Protein AF-A0AAW2DEH6-F1 (afdb_monomer_lite)

pLDDT: mean 89.53, std 11.84, range [34.53, 98.62]

Secondary structure (DSSP, 8-state):
-PPPSEEEEEEEEEETTEEEEEEEE-TT-TTS-S-EEEEEEEGGGTHHHHHHHHHHHHHTT-TTB--EEEEEEEE-TTS-EEEEEEEE--TT-BHHHHHHTTTTS---HHHHHHHHHHHHHHHHHHHHTTEE-S--SGGGEEEEE--SS-SS---EEEEE---TT-EETT----S-----S-GGG--HHHHHT----HHHHHHHHHHHHHHHHHSS-TT-SSSPPPHHHHHHHHT-TT------TTSPP--PEEEEEEE-SSS-BEEEEEEGGGPPPPTT-SB--B-TT-EEEEEEPSSEEEEEEEEEEEEE-TT--EEEEES--SSSSSS-TTPPP-SS--EEEEEEPGGG--EEEEEE-TT-BSS-EEEEEES-SSS---EEE-S-GGGT--TTTEEE-TTS-EEEE--HHHHH--HHHHT-GGG-STTT-PPPHHHHHHHHH-TTSB-STT--TTT-EEE-S--EEEEEE--

Sequence (475 aa):
MYAGLWERGPLLGKGAFGSVFLAKPTSKFRSFPSLMAVKSAEISVSATLQKEKEVFDNVQGYPFVIHCFGEDSTVEDNGDMVYNLLLEYASGGSLRDLIHNSGGCGLPESDVKRYTKCILKGLNHIHGCGYVHCDIKPENVLLVNVSASTTDGAHFVAKIADLGLAKRSWQRKKMGMDLRGTALYMAPECLIECVQEPPSDIWALGCVVCEMLTGKSPWDRGKEFNKRVLFNLIADEHELPEIPTGISRAHSATFAITNNCPFTIWPGTLTGSGGPQLSLSTGLELASGASSSLNVHPPWSGRFWARYQCSKDHFGKFSCSSGDCGSGQIECNGAGAIPPASLVEFTVATNGGRDFYDVSLVDGFNLPISVTPHGGKEGCNTISCRANLNTVCPLELAVKASDGSVIACKSACLAFNQPQYCCTGDFGSPDTCSPSNYSRIFKDQCPQAYSYAYDDKSSTFTCTGGANYAITFCP

Organism: NCBI:txid425828

Structure (mmCIF, N/CA/C/O backbone):
data_AF-A0AAW2DEH6-F1
#
_entry.id   AF-A0AAW2DEH6-F1
#
loop_
_atom_site.group_PDB
_atom_site.id
_atom_site.type_symbol
_atom_site.label_atom_id
_atom_site.label_alt_id
_atom_site.label_comp_id
_atom_site.label_asym_id
_atom_site.label_entity_id
_atom_site.label_seq_id
_atom_site.pdbx_PDB_ins_code
_atom_site.Cartn_x
_atom_site.Cartn_y
_atom_site.Cartn_z
_atom_site.occupancy
_atom_site.B_iso_or_equiv
_atom_site.auth_seq_id
_atom_site.auth_comp_id
_atom_site.auth_asym_id
_atom_site.auth_atom_id
_atom_site.pdbx_PDB_model_num
ATOM 1 N N . MET A 1 1 ? 26.103 -19.670 -47.219 1.00 34.53 1 MET A N 1
ATOM 2 C CA . MET A 1 1 ? 25.141 -18.590 -46.924 1.00 34.53 1 MET A CA 1
ATOM 3 C C . MET A 1 1 ? 24.181 -19.131 -45.872 1.00 34.53 1 MET A C 1
ATOM 5 O O . MET A 1 1 ? 23.289 -19.896 -46.217 1.00 34.53 1 MET A O 1
ATOM 9 N N . TYR A 1 2 ? 24.442 -18.889 -44.585 1.00 40.97 2 TYR A N 1
ATOM 10 C CA . TYR A 1 2 ? 23.462 -19.216 -43.545 1.00 40.97 2 TYR A CA 1
ATOM 11 C C . TYR A 1 2 ? 22.274 -18.273 -43.752 1.00 40.97 2 TYR A C 1
ATOM 13 O O . TYR A 1 2 ? 22.452 -17.060 -43.725 1.00 40.97 2 TYR A O 1
ATOM 21 N N . ALA A 1 3 ? 21.091 -18.811 -44.046 1.00 52.66 3 ALA A N 1
ATOM 22 C CA . ALA A 1 3 ? 19.877 -18.003 -44.050 1.00 52.66 3 ALA A CA 1
ATOM 23 C C . ALA A 1 3 ? 19.621 -17.551 -42.604 1.00 52.66 3 ALA A C 1
ATOM 25 O O . ALA A 1 3 ? 19.509 -18.404 -41.723 1.00 52.66 3 ALA A O 1
ATOM 26 N N . GLY A 1 4 ? 19.595 -16.238 -42.364 1.00 65.50 4 GLY A N 1
ATOM 27 C CA . GLY A 1 4 ? 19.412 -15.667 -41.029 1.00 65.50 4 GLY A CA 1
ATOM 28 C C . GLY A 1 4 ? 18.096 -16.100 -40.372 1.00 65.50 4 GLY A C 1
ATOM 29 O O . GLY A 1 4 ? 17.104 -16.394 -41.046 1.00 65.50 4 GLY A O 1
ATOM 30 N N . LEU A 1 5 ? 18.081 -16.147 -39.038 1.00 78.25 5 LEU A N 1
ATOM 31 C CA . LEU A 1 5 ? 16.900 -16.499 -38.236 1.00 78.25 5 LEU A CA 1
ATOM 32 C C . LEU A 1 5 ? 15.782 -15.439 -38.336 1.00 78.25 5 LEU A C 1
ATOM 34 O O . LEU A 1 5 ? 14.613 -15.726 -38.076 1.00 78.25 5 LEU A O 1
ATOM 38 N N . TRP A 1 6 ? 16.131 -14.225 -38.753 1.00 89.06 6 TRP A N 1
ATOM 39 C CA . TRP A 1 6 ? 15.258 -13.061 -38.845 1.00 89.06 6 TRP A CA 1
ATOM 40 C C . TRP A 1 6 ? 15.736 -12.108 -39.950 1.00 89.06 6 TRP A C 1
ATOM 42 O O . TRP A 1 6 ? 16.866 -12.194 -40.427 1.00 89.06 6 TRP A O 1
ATOM 52 N N . GLU A 1 7 ? 14.852 -11.203 -40.358 1.00 89.44 7 GLU A N 1
ATOM 53 C CA . GLU A 1 7 ? 15.107 -10.119 -41.304 1.00 89.44 7 GLU A CA 1
ATOM 54 C C . GLU A 1 7 ? 15.194 -8.787 -40.554 1.00 89.44 7 GLU A C 1
ATOM 56 O O . GLU A 1 7 ? 14.313 -8.458 -39.746 1.00 89.44 7 GLU A O 1
ATOM 61 N N . ARG A 1 8 ? 16.258 -8.018 -40.821 1.00 90.94 8 ARG A N 1
ATOM 62 C CA . ARG A 1 8 ? 16.479 -6.700 -40.220 1.00 90.94 8 ARG A CA 1
ATOM 63 C C . ARG A 1 8 ? 15.525 -5.668 -40.814 1.00 90.94 8 ARG A C 1
ATOM 65 O O . ARG A 1 8 ? 15.482 -5.458 -42.021 1.00 90.94 8 ARG A O 1
ATOM 72 N N . GLY A 1 9 ? 14.785 -5.004 -39.942 1.00 92.75 9 GLY A N 1
ATOM 73 C CA . GLY A 1 9 ? 13.933 -3.865 -40.244 1.00 92.75 9 GLY A CA 1
ATOM 74 C C . GLY A 1 9 ? 14.573 -2.524 -39.860 1.00 92.75 9 GLY A C 1
ATOM 75 O O . GLY A 1 9 ? 15.792 -2.426 -39.700 1.00 92.75 9 GLY A O 1
ATOM 76 N N . PRO A 1 10 ? 13.754 -1.467 -39.715 1.00 94.31 10 PRO A N 1
ATOM 77 C CA . PRO A 1 10 ? 14.229 -0.126 -39.384 1.00 94.31 10 PRO A CA 1
ATOM 78 C C . PRO A 1 10 ? 14.979 -0.048 -38.049 1.00 94.31 10 PRO A C 1
ATOM 80 O O . PRO A 1 10 ? 14.695 -0.798 -37.112 1.00 94.31 10 PRO A O 1
ATOM 83 N N . LEU A 1 11 ? 15.897 0.915 -37.951 1.00 94.31 11 LEU A N 1
ATOM 84 C CA . LEU A 1 11 ? 16.552 1.283 -36.697 1.00 94.31 11 LEU A CA 1
ATOM 85 C C . LEU A 1 11 ? 15.515 1.867 -35.724 1.00 94.31 11 LEU A C 1
ATOM 87 O O . LEU A 1 11 ? 14.824 2.825 -36.058 1.00 94.31 11 LEU A O 1
ATOM 91 N N . LEU A 1 12 ? 15.435 1.297 -34.524 1.00 91.88 12 LEU A N 1
ATOM 92 C CA . LEU A 1 12 ? 14.578 1.764 -33.431 1.00 91.88 12 LEU A CA 1
ATOM 93 C C . LEU A 1 12 ? 15.320 2.726 -32.499 1.00 91.88 12 LEU A C 1
ATOM 95 O O . LEU A 1 12 ? 14.725 3.665 -31.984 1.00 91.88 12 LEU A O 1
ATOM 99 N N . GLY A 1 13 ? 16.620 2.511 -32.287 1.00 88.12 13 GLY A N 1
ATOM 100 C CA . GLY A 1 13 ? 17.434 3.372 -31.433 1.00 88.12 13 GLY A CA 1
ATOM 101 C C . GLY A 1 13 ? 18.910 2.993 -31.447 1.00 88.12 13 GLY A C 1
ATOM 102 O O . GLY A 1 13 ? 19.277 1.881 -31.825 1.00 88.12 13 GLY A O 1
ATOM 103 N N . LYS A 1 14 ? 19.773 3.922 -31.030 1.00 88.12 14 LYS A N 1
ATOM 104 C CA . LYS A 1 14 ? 21.221 3.709 -30.916 1.00 88.12 14 LYS A CA 1
ATOM 105 C C . LYS A 1 14 ? 21.698 4.169 -29.544 1.00 88.12 14 LYS A C 1
ATOM 107 O O . LYS A 1 14 ? 21.459 5.310 -29.163 1.00 88.12 14 LYS A O 1
ATOM 112 N N . GLY A 1 15 ? 22.360 3.274 -28.817 1.00 77.50 15 GLY A N 1
ATOM 113 C CA . GLY A 1 15 ? 22.893 3.526 -27.480 1.00 77.50 15 GLY A CA 1
ATOM 114 C C . GLY A 1 15 ? 24.411 3.378 -27.421 1.00 77.50 15 GLY A C 1
ATOM 115 O O . GLY A 1 15 ? 25.077 3.169 -28.434 1.00 77.50 15 GLY A O 1
ATOM 116 N N . ALA A 1 16 ? 24.962 3.450 -26.208 1.00 74.94 16 ALA A N 1
ATOM 117 C CA . ALA A 1 16 ? 26.399 3.292 -25.971 1.00 74.94 16 ALA A CA 1
ATOM 118 C C . ALA A 1 16 ? 26.918 1.876 -26.291 1.00 74.94 16 ALA A C 1
ATOM 120 O O . ALA A 1 16 ? 28.094 1.712 -26.602 1.00 74.94 16 ALA A O 1
ATOM 121 N N . PHE A 1 17 ? 26.046 0.865 -26.221 1.00 78.31 17 PHE A N 1
ATOM 122 C CA . PHE A 1 17 ? 26.411 -0.555 -26.314 1.00 78.31 17 PHE A CA 1
ATOM 123 C C . PHE A 1 17 ? 25.892 -1.251 -27.576 1.00 78.31 17 PHE A C 1
ATOM 125 O O . PHE A 1 17 ? 25.932 -2.474 -27.655 1.00 78.31 17 PHE A O 1
ATOM 132 N N . GLY A 1 18 ? 25.376 -0.494 -28.547 1.00 85.62 18 GLY A N 1
ATOM 133 C CA . GLY A 1 18 ? 24.894 -1.059 -29.803 1.00 85.62 18 GLY A CA 1
ATOM 134 C C . GLY A 1 18 ? 23.720 -0.308 -30.415 1.00 85.62 18 GLY A C 1
ATOM 135 O O . GLY A 1 18 ? 23.284 0.740 -29.931 1.00 85.62 18 GLY A O 1
ATOM 136 N N . SER A 1 19 ? 23.211 -0.876 -31.503 1.00 92.56 19 SER A N 1
ATOM 137 C CA . SER A 1 19 ? 22.043 -0.378 -32.233 1.00 92.56 19 SER A CA 1
ATOM 138 C C . SER A 1 19 ? 20.900 -1.381 -32.124 1.00 92.56 19 SER A C 1
ATOM 140 O O . SER A 1 19 ? 21.128 -2.586 -32.181 1.00 92.56 19 SER A O 1
ATOM 142 N N . VAL A 1 20 ? 19.676 -0.894 -31.950 1.00 94.56 20 VAL A N 1
ATOM 143 C CA . VAL A 1 20 ? 18.472 -1.717 -31.823 1.00 94.56 20 VAL A CA 1
ATOM 144 C C . VAL A 1 20 ? 17.650 -1.578 -33.091 1.00 94.56 20 VAL A C 1
ATOM 146 O O . VAL A 1 20 ? 17.309 -0.465 -33.486 1.00 94.56 20 VAL A O 1
ATOM 149 N N . PHE A 1 21 ? 17.302 -2.699 -33.709 1.00 95.25 21 PHE A N 1
ATOM 150 C CA . PHE A 1 21 ? 16.515 -2.751 -34.937 1.00 95.25 21 PHE A CA 1
ATOM 151 C C . PHE A 1 21 ? 15.201 -3.483 -34.701 1.00 95.25 21 PHE A C 1
ATOM 153 O O . PHE A 1 21 ? 15.132 -4.408 -33.893 1.00 95.25 21 PHE A O 1
ATOM 160 N N . LEU A 1 22 ? 14.158 -3.102 -35.433 1.00 95.75 22 LEU A N 1
ATOM 161 C CA . LEU A 1 22 ? 12.970 -3.936 -35.553 1.00 95.75 22 LEU A CA 1
ATOM 162 C C . LEU A 1 22 ? 13.344 -5.182 -36.356 1.00 95.75 22 LEU A C 1
ATOM 164 O O . LEU A 1 22 ? 14.082 -5.076 -37.330 1.00 95.75 22 LEU A O 1
ATOM 168 N N . ALA A 1 23 ? 12.824 -6.345 -35.992 1.00 94.12 23 ALA A N 1
ATOM 169 C CA . ALA A 1 23 ? 13.097 -7.587 -36.698 1.00 94.12 23 ALA A CA 1
ATOM 170 C C . ALA A 1 23 ? 11.834 -8.427 -36.868 1.00 94.12 23 ALA A C 1
ATOM 172 O O . ALA A 1 23 ? 10.921 -8.397 -36.037 1.00 94.12 23 ALA A O 1
ATOM 173 N N . LYS A 1 24 ? 11.804 -9.202 -37.953 1.00 92.12 24 LYS A N 1
ATOM 174 C CA . LYS A 1 24 ? 10.773 -10.209 -38.227 1.00 92.12 24 LYS A CA 1
ATOM 175 C C . LYS A 1 24 ? 11.433 -11.577 -38.356 1.00 92.12 24 LYS A C 1
ATOM 177 O O . LYS A 1 24 ? 12.415 -11.675 -39.087 1.00 92.12 24 LYS A O 1
ATOM 182 N N . PRO A 1 25 ? 10.937 -12.631 -37.690 1.00 88.56 25 PRO A N 1
ATOM 183 C CA . PRO A 1 25 ? 11.491 -13.967 -37.878 1.00 88.56 25 PRO A CA 1
ATOM 184 C C . PRO A 1 25 ? 11.286 -14.438 -39.322 1.00 88.56 25 PRO A C 1
ATOM 186 O O . PRO A 1 25 ? 10.256 -14.152 -39.939 1.00 88.56 25 PRO A O 1
ATOM 189 N N . THR A 1 26 ? 12.252 -15.179 -39.869 1.00 84.69 26 THR A N 1
ATOM 190 C CA . THR A 1 26 ? 12.089 -15.779 -41.199 1.00 84.69 26 THR A CA 1
ATOM 191 C C . THR A 1 26 ? 11.044 -16.897 -41.157 1.00 84.69 26 THR A C 1
ATOM 193 O O . THR A 1 26 ? 10.807 -17.530 -40.126 1.00 84.69 26 THR A O 1
ATOM 196 N N . SER A 1 27 ? 10.411 -17.189 -42.298 1.00 70.94 27 SER A N 1
ATOM 197 C CA . SER A 1 27 ? 9.278 -18.131 -42.414 1.00 70.94 27 SER A CA 1
ATOM 198 C C . SER A 1 27 ? 9.540 -19.555 -41.888 1.00 70.94 27 SER A C 1
ATOM 200 O O . SER A 1 27 ? 8.591 -20.312 -41.662 1.00 70.94 27 SER A O 1
ATOM 202 N N . LYS A 1 28 ? 10.811 -19.916 -41.669 1.00 67.00 28 LYS A N 1
ATOM 203 C CA . LYS A 1 28 ? 11.263 -21.212 -41.146 1.00 67.00 28 LYS A CA 1
ATOM 204 C C . LYS A 1 28 ? 11.249 -21.313 -39.613 1.00 67.00 28 LYS A C 1
ATOM 206 O O . LYS A 1 28 ? 11.284 -22.429 -39.107 1.00 67.00 28 LYS A O 1
ATOM 211 N N . PHE A 1 29 ? 11.145 -20.201 -38.879 1.00 66.88 29 PHE A N 1
ATOM 212 C CA . PHE A 1 29 ? 11.231 -20.169 -37.411 1.00 66.88 29 PHE A CA 1
ATOM 213 C C . PHE A 1 29 ? 9.973 -19.559 -36.779 1.00 66.88 29 PHE A C 1
ATOM 215 O O . PHE A 1 29 ? 9.966 -18.429 -36.299 1.00 66.88 29 PHE A O 1
ATOM 222 N N . ARG A 1 30 ? 8.884 -20.342 -36.760 1.00 62.53 30 ARG A N 1
ATOM 223 C CA . ARG A 1 30 ? 7.577 -19.945 -36.192 1.00 62.53 30 ARG A CA 1
ATOM 224 C C . ARG A 1 30 ? 7.521 -19.917 -34.654 1.00 62.53 30 ARG A C 1
ATOM 226 O O . ARG A 1 30 ? 6.467 -19.618 -34.107 1.00 62.53 30 ARG A O 1
ATOM 233 N N . SER A 1 31 ? 8.606 -20.267 -33.962 1.00 75.44 31 SER A N 1
ATOM 234 C CA . SER A 1 31 ? 8.686 -20.242 -32.493 1.00 75.44 31 SER A CA 1
ATOM 235 C C . SER A 1 31 ? 8.851 -18.832 -31.919 1.00 75.44 31 SER A C 1
ATOM 237 O O . SER A 1 31 ? 8.586 -18.627 -30.739 1.00 75.44 31 SER A O 1
ATOM 239 N N . PHE A 1 32 ? 9.286 -17.871 -32.738 1.00 81.25 32 PHE A N 1
ATOM 240 C CA . PHE A 1 32 ? 9.428 -16.467 -32.356 1.00 81.25 32 PHE A CA 1
ATOM 241 C C . PHE A 1 32 ? 8.136 -15.677 -32.615 1.00 81.25 32 PHE A C 1
ATOM 243 O O . PHE A 1 32 ? 7.364 -16.035 -33.511 1.00 81.25 32 PHE A O 1
ATOM 250 N N . PRO A 1 33 ? 7.887 -14.583 -31.871 1.00 84.81 33 PRO A N 1
ATOM 251 C CA . PRO A 1 33 ? 6.750 -13.707 -32.140 1.00 84.81 33 PRO A CA 1
ATOM 252 C C . PRO A 1 33 ? 6.885 -13.007 -33.498 1.00 84.81 33 PRO A C 1
ATOM 254 O O . PRO A 1 33 ? 7.975 -12.868 -34.050 1.00 84.81 33 PRO A O 1
ATOM 257 N N . SER A 1 34 ? 5.767 -12.498 -34.023 1.00 87.69 34 SER A N 1
ATOM 258 C CA . SER A 1 34 ? 5.708 -11.854 -35.344 1.00 87.69 34 SER A CA 1
ATOM 259 C C . SER A 1 34 ? 6.595 -10.612 -35.489 1.00 87.69 34 SER A C 1
ATOM 261 O O . SER A 1 34 ? 6.937 -10.241 -36.611 1.00 87.69 34 SER A O 1
ATOM 263 N N . LEU A 1 35 ? 6.933 -9.955 -34.377 1.00 92.62 35 LEU A N 1
ATOM 264 C CA . LEU A 1 35 ? 7.852 -8.821 -34.308 1.00 92.62 35 LEU A CA 1
ATOM 265 C C . LEU A 1 35 ? 8.744 -8.956 -33.074 1.00 92.62 35 LEU A C 1
ATOM 267 O O . LEU A 1 35 ? 8.274 -9.331 -32.001 1.00 92.62 35 LEU A O 1
ATOM 271 N N . MET A 1 36 ? 10.015 -8.602 -33.238 1.00 94.56 36 MET A N 1
ATOM 272 C CA . MET A 1 36 ? 11.029 -8.565 -32.184 1.00 94.56 36 MET A CA 1
ATOM 273 C C . MET A 1 36 ? 11.855 -7.283 -32.298 1.00 94.56 36 MET A C 1
ATOM 275 O O . MET A 1 36 ? 11.883 -6.642 -33.350 1.00 94.56 36 MET A O 1
ATOM 279 N N . ALA A 1 37 ? 12.542 -6.922 -31.221 1.00 95.94 37 ALA A N 1
ATOM 280 C CA . ALA A 1 37 ? 13.615 -5.941 -31.241 1.00 95.94 37 ALA A CA 1
ATOM 281 C C . ALA A 1 37 ? 14.953 -6.683 -31.166 1.00 95.94 37 ALA A C 1
ATOM 283 O O . ALA A 1 37 ? 15.106 -7.592 -30.359 1.00 95.94 37 ALA A O 1
ATOM 284 N N . VAL A 1 38 ? 15.925 -6.315 -31.994 1.00 95.19 38 VAL A N 1
ATOM 285 C CA . VAL A 1 38 ? 17.244 -6.955 -32.010 1.00 95.19 38 VAL A CA 1
ATOM 286 C C . VAL A 1 38 ? 18.312 -5.920 -31.702 1.00 95.19 38 VAL A C 1
ATOM 288 O O . VAL A 1 38 ? 18.547 -5.005 -32.493 1.00 95.19 38 VAL A O 1
ATOM 291 N N . LYS A 1 39 ? 18.954 -6.055 -30.539 1.00 95.19 39 LYS A N 1
ATOM 292 C CA . LYS A 1 39 ? 20.080 -5.212 -30.114 1.00 95.19 39 LYS A CA 1
ATOM 293 C C . LYS A 1 39 ? 21.367 -5.841 -30.632 1.00 95.19 39 LYS A C 1
ATOM 295 O O . LYS A 1 39 ? 21.630 -7.003 -30.355 1.00 95.19 39 LYS A O 1
ATOM 300 N N . SER A 1 40 ? 22.126 -5.085 -31.414 1.00 94.06 40 SER A N 1
ATOM 301 C CA . SER A 1 40 ? 23.254 -5.581 -32.206 1.00 94.06 40 SER A CA 1
ATOM 302 C C . SER A 1 40 ? 24.525 -4.789 -31.897 1.00 94.06 40 SER A C 1
ATOM 304 O O . SER A 1 40 ? 24.479 -3.555 -31.805 1.00 94.06 40 SER A O 1
ATOM 306 N N . ALA A 1 41 ? 25.656 -5.482 -31.778 1.00 93.81 41 ALA A N 1
ATOM 307 C CA . ALA A 1 41 ? 26.986 -4.888 -31.654 1.00 93.81 41 ALA A CA 1
ATOM 308 C C . ALA A 1 41 ? 28.023 -5.734 -32.404 1.00 93.81 41 ALA A C 1
ATOM 310 O O . ALA A 1 41 ? 27.921 -6.960 -32.422 1.00 93.81 41 ALA A O 1
ATOM 311 N N . GLU A 1 42 ? 29.036 -5.098 -32.997 1.00 91.75 42 GLU A N 1
ATOM 312 C CA . GLU A 1 42 ? 30.171 -5.822 -33.579 1.00 91.75 42 GLU A CA 1
ATOM 313 C C . GLU A 1 42 ? 30.787 -6.764 -32.541 1.00 91.75 42 GLU A C 1
ATOM 315 O O . GLU A 1 42 ? 30.959 -6.404 -31.370 1.00 91.75 42 GLU A O 1
ATOM 320 N N . ILE A 1 43 ? 31.128 -7.981 -32.967 1.00 89.50 43 ILE A N 1
ATOM 321 C CA . ILE A 1 43 ? 31.569 -9.036 -32.052 1.00 89.50 43 ILE A CA 1
ATOM 322 C C . ILE A 1 43 ? 32.800 -8.607 -31.239 1.00 89.50 43 ILE A C 1
ATOM 324 O O . ILE A 1 43 ? 32.885 -8.919 -30.050 1.00 89.50 43 ILE A O 1
ATOM 328 N N . SER A 1 44 ? 33.683 -7.806 -31.848 1.00 87.62 44 SER A N 1
ATOM 329 C CA . SER A 1 44 ? 34.905 -7.229 -31.269 1.00 87.62 44 SER A CA 1
ATOM 330 C C . SER A 1 44 ? 34.655 -6.381 -30.014 1.00 87.62 44 SER A C 1
ATOM 332 O O . SER A 1 44 ? 35.521 -6.308 -29.144 1.00 87.62 44 SER A O 1
ATOM 334 N N . VAL A 1 45 ? 33.469 -5.775 -29.889 1.00 87.38 45 VAL A N 1
ATOM 335 C CA . VAL A 1 45 ? 33.075 -4.882 -28.783 1.00 87.38 45 VAL A CA 1
ATOM 336 C C . VAL A 1 45 ? 31.799 -5.345 -28.066 1.00 87.38 45 VAL A C 1
ATOM 338 O O . VAL A 1 45 ? 31.248 -4.630 -27.229 1.00 87.38 45 VAL A O 1
ATOM 341 N N . SER A 1 46 ? 31.337 -6.567 -28.341 1.00 88.88 46 SER A N 1
ATOM 342 C CA . SER A 1 46 ? 30.062 -7.110 -27.845 1.00 88.88 46 SER A CA 1
ATOM 343 C C . SER A 1 46 ? 30.068 -7.573 -26.379 1.00 88.88 46 SER A C 1
ATOM 345 O O . SER A 1 46 ? 29.042 -8.032 -25.883 1.00 88.88 46 SER A O 1
ATOM 347 N N . ALA A 1 47 ? 31.181 -7.431 -25.649 1.00 89.88 47 ALA A N 1
ATOM 348 C CA . ALA A 1 47 ? 31.331 -7.948 -24.283 1.00 89.88 47 ALA A CA 1
ATOM 349 C C . ALA A 1 47 ? 30.230 -7.465 -23.315 1.00 89.88 47 ALA A C 1
ATOM 351 O O . ALA A 1 47 ? 29.723 -8.245 -22.509 1.00 89.88 47 ALA A O 1
ATOM 352 N N . THR A 1 48 ? 29.817 -6.196 -23.407 1.00 87.69 48 THR A N 1
ATOM 353 C CA . THR A 1 48 ? 28.723 -5.663 -22.576 1.00 87.69 48 THR A CA 1
ATOM 354 C C . THR A 1 48 ? 27.373 -6.277 -22.944 1.00 87.69 48 THR A C 1
ATOM 356 O O . THR A 1 48 ? 26.578 -6.560 -22.054 1.00 87.69 48 THR A O 1
ATOM 359 N N . LEU A 1 49 ? 27.129 -6.531 -24.233 1.00 91.69 49 LEU A N 1
ATOM 360 C CA . LEU A 1 49 ? 25.885 -7.125 -24.727 1.00 91.69 49 LEU A CA 1
ATOM 361 C C . LEU A 1 49 ? 25.787 -8.621 -24.374 1.00 91.69 49 LEU A C 1
ATOM 363 O O . LEU A 1 49 ? 24.717 -9.108 -24.019 1.00 91.69 49 LEU A O 1
ATOM 367 N N . GLN A 1 50 ? 26.914 -9.337 -24.381 1.00 93.25 50 GLN A N 1
ATOM 368 C CA . GLN A 1 50 ? 26.999 -10.710 -23.871 1.00 93.25 50 GLN A CA 1
ATOM 369 C C . GLN A 1 50 ? 26.743 -10.765 -22.357 1.00 93.25 50 GLN A C 1
ATOM 371 O O . GLN A 1 50 ? 25.998 -11.616 -21.878 1.00 93.25 50 GLN A O 1
ATOM 376 N N . LYS A 1 51 ? 27.296 -9.815 -21.591 1.00 91.50 51 LYS A N 1
ATOM 377 C CA . LYS A 1 51 ? 27.000 -9.697 -20.157 1.00 91.50 51 LYS A CA 1
ATOM 378 C C . LYS A 1 51 ? 25.519 -9.391 -19.910 1.00 91.50 51 LYS A C 1
ATOM 380 O O . LYS A 1 51 ? 24.921 -9.967 -19.011 1.00 91.50 51 LYS A O 1
ATOM 385 N N . GLU A 1 52 ? 24.920 -8.496 -20.690 1.00 94.38 52 GLU A N 1
ATOM 386 C CA . GLU A 1 52 ? 23.489 -8.178 -20.606 1.00 94.38 52 GLU A CA 1
ATOM 387 C C . GLU A 1 52 ? 22.621 -9.429 -20.792 1.00 94.38 52 GLU A C 1
ATOM 389 O O . GLU A 1 52 ? 21.687 -9.663 -20.024 1.00 94.38 52 GLU A O 1
ATOM 394 N N . LYS A 1 53 ? 22.977 -10.274 -21.762 1.00 95.12 53 LYS A N 1
ATOM 395 C CA . LYS A 1 53 ? 22.329 -11.563 -22.002 1.00 95.12 53 LYS A CA 1
ATOM 396 C C . LYS A 1 53 ? 22.450 -12.524 -20.816 1.00 95.12 53 LYS A C 1
ATOM 398 O O . LYS A 1 53 ? 21.444 -13.118 -20.438 1.00 95.12 53 LYS A O 1
ATOM 403 N N . GLU A 1 54 ? 23.616 -12.604 -20.167 1.00 95.19 54 GLU A N 1
ATOM 404 C CA . GLU A 1 54 ? 23.772 -13.371 -18.918 1.00 95.19 54 GLU A CA 1
ATOM 405 C C . GLU A 1 54 ? 22.771 -12.896 -17.854 1.00 95.19 54 GLU A C 1
ATOM 407 O O . GLU A 1 54 ? 22.126 -13.711 -17.195 1.00 95.19 54 GLU A O 1
ATOM 412 N N . VAL A 1 55 ? 22.600 -11.580 -17.683 1.00 95.94 55 VAL A N 1
ATOM 413 C CA . VAL A 1 55 ? 21.634 -11.053 -16.708 1.00 95.94 55 VAL A CA 1
ATOM 414 C C . VAL A 1 55 ? 20.210 -11.444 -17.101 1.00 95.94 55 VAL A C 1
ATOM 416 O O . VAL A 1 55 ? 19.481 -11.948 -16.248 1.00 95.94 55 VAL A O 1
ATOM 419 N N . PHE A 1 56 ? 19.830 -11.290 -18.375 1.00 96.44 56 PHE A N 1
ATOM 420 C CA . PHE A 1 56 ? 18.515 -11.714 -18.870 1.00 96.44 56 PHE A CA 1
ATOM 421 C C . PHE A 1 56 ? 18.220 -13.187 -18.571 1.00 96.44 56 PHE A C 1
ATOM 423 O O . PHE A 1 56 ? 17.127 -13.490 -18.097 1.00 96.44 56 PHE A O 1
ATOM 430 N N . ASP A 1 57 ? 19.188 -14.087 -18.753 1.00 95.75 57 ASP A N 1
ATOM 431 C CA . ASP A 1 57 ? 19.010 -15.516 -18.460 1.00 95.75 57 ASP A CA 1
ATOM 432 C C . ASP A 1 57 ? 18.699 -15.793 -16.982 1.00 95.75 57 ASP A C 1
ATOM 434 O O . ASP A 1 57 ? 17.995 -16.755 -16.668 1.00 95.75 57 ASP A O 1
ATOM 438 N N . ASN A 1 58 ? 19.182 -14.940 -16.074 1.00 95.62 58 ASN A N 1
ATOM 439 C CA . ASN A 1 58 ? 18.950 -15.064 -14.635 1.00 95.62 58 ASN A CA 1
ATOM 440 C C . ASN A 1 58 ? 17.649 -14.389 -14.162 1.00 95.62 58 ASN A C 1
ATOM 442 O O . ASN A 1 58 ? 17.165 -14.721 -13.081 1.00 95.62 58 ASN A O 1
ATOM 446 N N . VAL A 1 59 ? 17.079 -13.455 -14.938 1.00 94.25 59 VAL A N 1
ATOM 447 C CA . VAL A 1 59 ? 15.868 -12.692 -14.557 1.00 94.25 59 VAL A CA 1
ATOM 448 C C . VAL A 1 59 ? 14.653 -12.952 -15.460 1.00 94.25 59 VAL A C 1
ATOM 450 O O . VAL A 1 59 ? 13.612 -12.316 -15.289 1.00 94.25 59 VAL A O 1
ATOM 453 N N . GLN A 1 60 ? 14.762 -13.877 -16.414 1.00 87.62 60 GLN A N 1
ATOM 454 C CA . GLN A 1 60 ? 13.718 -14.206 -17.389 1.00 87.62 60 GLN A CA 1
ATOM 455 C C . GLN A 1 60 ? 12.396 -14.695 -16.769 1.00 87.62 60 GLN A C 1
ATOM 457 O O . GLN A 1 60 ? 12.324 -15.127 -15.620 1.00 87.62 60 GLN A O 1
ATOM 462 N N . GLY A 1 61 ? 11.332 -14.667 -17.577 1.00 85.06 61 GLY A N 1
ATOM 463 C CA . GLY A 1 61 ? 10.032 -15.253 -17.225 1.00 85.06 61 GLY A CA 1
ATOM 464 C C . GLY A 1 61 ? 9.135 -14.380 -16.344 1.00 85.06 61 GLY A C 1
ATOM 465 O O . GLY A 1 61 ? 8.092 -14.853 -15.896 1.00 85.06 61 GLY A O 1
ATOM 466 N N . TYR A 1 62 ? 9.495 -13.112 -16.114 1.00 91.38 62 TYR A N 1
ATOM 467 C CA . TYR A 1 62 ? 8.704 -12.196 -15.292 1.00 91.38 62 TYR A CA 1
ATOM 468 C C . TYR A 1 62 ? 7.980 -11.130 -16.133 1.00 91.38 62 TYR A C 1
ATOM 470 O O . TYR A 1 62 ? 8.605 -10.481 -16.969 1.00 91.38 62 TYR A O 1
ATOM 478 N N . PRO A 1 63 ? 6.672 -10.886 -15.916 1.00 92.44 63 PRO A N 1
ATOM 479 C CA . PRO A 1 63 ? 5.850 -10.064 -16.813 1.00 92.44 63 PRO A CA 1
ATOM 480 C C . PRO A 1 63 ? 6.221 -8.574 -16.859 1.00 92.44 63 PRO A C 1
ATOM 482 O O . PRO A 1 63 ? 5.751 -7.868 -17.748 1.00 92.44 63 PRO A O 1
ATOM 485 N N . PHE A 1 64 ? 7.044 -8.094 -15.923 1.00 96.62 64 PHE A N 1
ATOM 486 C CA . PHE A 1 64 ? 7.453 -6.688 -15.805 1.00 96.62 64 PHE A CA 1
ATOM 487 C C . PHE A 1 64 ? 8.922 -6.444 -16.194 1.00 96.62 64 PHE A C 1
ATOM 489 O O . PHE A 1 64 ? 9.466 -5.376 -15.920 1.00 96.62 64 PHE A O 1
ATOM 496 N N . VAL A 1 65 ? 9.558 -7.420 -16.845 1.00 97.00 65 VAL A N 1
ATOM 497 C CA . VAL A 1 65 ? 10.890 -7.314 -17.458 1.00 97.00 65 VAL A CA 1
ATOM 498 C C . VAL A 1 65 ? 10.754 -7.698 -18.931 1.00 97.00 65 VAL A C 1
ATOM 500 O O . VAL A 1 65 ? 9.983 -8.600 -19.261 1.00 97.00 65 VAL A O 1
ATOM 503 N N . ILE A 1 66 ? 11.449 -6.991 -19.823 1.00 96.19 66 ILE A N 1
ATOM 504 C CA . ILE A 1 66 ? 11.454 -7.304 -21.256 1.00 96.19 66 ILE A CA 1
ATOM 505 C C . ILE A 1 66 ? 11.921 -8.738 -21.468 1.00 96.19 66 ILE A C 1
ATOM 507 O O . ILE A 1 66 ? 12.931 -9.172 -20.913 1.00 96.19 66 ILE A O 1
ATOM 511 N N . HIS A 1 67 ? 11.168 -9.481 -22.272 1.00 94.94 67 HIS A N 1
ATOM 512 C CA . HIS A 1 67 ? 11.523 -10.857 -22.556 1.00 94.94 67 HIS A CA 1
ATOM 513 C C . HIS A 1 67 ? 12.709 -10.925 -23.527 1.00 94.94 67 HIS A C 1
ATOM 515 O O . HIS A 1 67 ? 12.739 -10.223 -24.537 1.00 94.94 67 HIS A O 1
ATOM 521 N N . CYS A 1 68 ? 13.673 -11.791 -23.226 1.00 95.38 68 CYS A N 1
ATOM 522 C CA . CYS A 1 68 ? 14.793 -12.112 -24.101 1.00 95.38 68 CYS A CA 1
ATOM 523 C C . CYS A 1 68 ? 14.544 -13.484 -24.730 1.00 95.38 68 CYS A C 1
ATOM 525 O O . CYS A 1 68 ? 14.402 -14.472 -24.015 1.00 95.38 68 CYS A O 1
ATOM 527 N N . PHE A 1 69 ? 14.476 -13.540 -26.058 1.00 92.88 69 PHE A N 1
ATOM 528 C CA . PHE A 1 69 ? 14.227 -14.771 -26.810 1.00 92.88 69 PHE A CA 1
ATOM 529 C C . PHE A 1 69 ? 15.501 -15.575 -27.088 1.00 92.88 69 PHE A C 1
ATOM 531 O O . PHE A 1 69 ? 15.412 -16.730 -27.504 1.00 92.88 69 PHE A O 1
ATOM 538 N N . GLY A 1 70 ? 16.676 -14.973 -26.898 1.00 92.25 70 GLY A N 1
ATOM 539 C CA . GLY A 1 70 ? 17.962 -15.614 -27.142 1.00 92.25 70 GLY A CA 1
ATOM 540 C C . GLY A 1 70 ? 18.989 -14.669 -27.750 1.00 92.25 70 GLY A C 1
ATOM 541 O O . GLY A 1 70 ? 18.824 -13.450 -27.761 1.00 92.25 70 GLY A O 1
ATOM 542 N N . GLU A 1 71 ? 20.055 -15.262 -28.268 1.00 92.81 71 GLU A N 1
ATOM 543 C CA . GLU A 1 71 ? 21.156 -14.584 -28.946 1.00 92.81 71 GLU A CA 1
ATOM 544 C C . GLU A 1 71 ? 21.449 -15.266 -30.284 1.00 92.81 71 GLU A C 1
ATOM 546 O O . GLU A 1 71 ? 21.167 -16.454 -30.459 1.00 92.81 71 GLU A O 1
ATOM 551 N N . ASP A 1 72 ? 22.033 -14.526 -31.221 1.00 91.19 72 ASP A N 1
ATOM 552 C CA . ASP A 1 72 ? 22.647 -15.106 -32.410 1.00 91.19 72 ASP A CA 1
ATOM 553 C C . ASP A 1 72 ? 23.853 -14.282 -32.884 1.00 91.19 72 ASP A C 1
ATOM 555 O O . ASP A 1 72 ? 24.247 -13.280 -32.281 1.00 91.19 72 ASP A O 1
ATOM 559 N N . SER A 1 73 ? 24.502 -14.746 -33.949 1.00 91.12 73 SER A N 1
ATOM 560 C CA . SER A 1 73 ? 25.564 -13.997 -34.612 1.00 91.12 73 SER A CA 1
ATOM 561 C C . SER A 1 73 ? 25.346 -14.002 -36.115 1.00 91.12 73 SER A C 1
ATOM 563 O O . SER A 1 73 ? 25.106 -15.050 -36.719 1.00 91.12 73 SER A O 1
ATOM 565 N N . THR A 1 74 ? 25.441 -12.823 -36.718 1.00 90.19 74 THR A N 1
ATOM 566 C CA . THR A 1 74 ? 25.232 -12.598 -38.151 1.00 90.19 74 THR A CA 1
ATOM 567 C C . THR A 1 74 ? 26.478 -11.999 -38.790 1.00 90.19 74 THR A C 1
ATOM 569 O O . THR A 1 74 ? 27.355 -11.483 -38.101 1.00 90.19 74 THR A O 1
ATOM 572 N N . VAL A 1 75 ? 26.559 -12.078 -40.117 1.00 88.44 75 VAL A N 1
ATOM 573 C CA . VAL A 1 75 ? 27.602 -11.416 -40.910 1.00 88.44 75 VAL A CA 1
ATOM 574 C C . VAL A 1 75 ? 26.931 -10.314 -41.719 1.00 88.44 75 VAL A C 1
ATOM 576 O O . VAL A 1 75 ? 25.963 -10.590 -42.428 1.00 88.44 75 VAL A O 1
ATOM 579 N N . GLU A 1 76 ? 27.411 -9.086 -41.570 1.00 83.06 76 GLU A N 1
ATOM 580 C CA . GLU A 1 76 ? 26.967 -7.923 -42.344 1.00 83.06 76 GLU A CA 1
ATOM 581 C C . GLU A 1 76 ? 27.482 -7.974 -43.788 1.00 83.06 76 GLU A C 1
ATOM 583 O O . GLU A 1 76 ? 28.434 -8.689 -44.105 1.00 83.06 76 GLU A O 1
ATOM 588 N N . ASP A 1 77 ? 26.905 -7.152 -44.668 1.00 81.50 77 ASP A N 1
ATOM 589 C CA . ASP A 1 77 ? 27.311 -7.066 -46.080 1.00 81.50 77 ASP A CA 1
ATOM 590 C C . ASP A 1 77 ? 28.785 -6.659 -46.265 1.00 81.50 77 ASP A C 1
ATOM 592 O O . ASP A 1 77 ? 29.419 -7.025 -47.255 1.00 81.50 77 ASP A O 1
ATOM 596 N N . ASN A 1 78 ? 29.347 -5.915 -45.309 1.00 82.75 78 ASN A N 1
ATOM 597 C CA . ASN A 1 78 ? 30.757 -5.520 -45.299 1.00 82.75 78 ASN A CA 1
ATOM 598 C C . ASN A 1 78 ? 31.705 -6.633 -44.799 1.00 82.75 78 ASN A C 1
ATOM 600 O O . ASN A 1 78 ? 32.920 -6.445 -44.821 1.00 82.75 78 ASN A O 1
ATOM 604 N N . GLY A 1 79 ? 31.166 -7.785 -44.385 1.00 84.12 79 GLY A N 1
ATOM 605 C CA . GLY A 1 79 ? 31.914 -8.927 -43.864 1.00 84.12 79 GLY A CA 1
ATOM 606 C C . GLY A 1 79 ? 32.099 -8.943 -42.344 1.00 84.12 79 GLY A C 1
ATOM 607 O O . GLY A 1 79 ? 32.648 -9.919 -41.829 1.00 84.12 79 GLY A O 1
ATOM 608 N N . ASP A 1 80 ? 31.635 -7.922 -41.618 1.00 87.25 80 ASP A N 1
ATOM 609 C CA . ASP A 1 80 ? 31.797 -7.851 -40.167 1.00 87.25 80 ASP A CA 1
ATOM 610 C C . ASP A 1 80 ? 30.860 -8.824 -39.444 1.00 87.25 80 ASP A C 1
ATOM 612 O O . ASP A 1 80 ? 29.683 -8.974 -39.781 1.00 87.25 80 ASP A O 1
ATOM 616 N N . MET A 1 81 ? 31.385 -9.483 -38.410 1.00 91.25 81 MET A N 1
ATOM 617 C CA . MET A 1 81 ? 30.592 -10.339 -37.531 1.00 91.25 81 MET A CA 1
ATOM 618 C C . MET A 1 81 ? 29.931 -9.510 -36.431 1.00 91.25 81 MET A C 1
ATOM 620 O O . MET A 1 81 ? 30.597 -8.782 -35.691 1.00 91.25 81 MET A O 1
ATOM 624 N N . VAL A 1 82 ? 28.623 -9.681 -36.275 1.00 92.56 82 VAL A N 1
ATOM 625 C CA . VAL A 1 82 ? 27.793 -8.944 -35.320 1.00 92.56 82 VAL A CA 1
ATOM 626 C C . VAL A 1 82 ? 27.135 -9.927 -34.363 1.00 92.56 82 VAL A C 1
ATOM 628 O O . VAL A 1 82 ? 26.583 -10.940 -34.787 1.00 92.56 82 VAL A O 1
ATOM 631 N N . TYR A 1 83 ? 27.211 -9.622 -33.070 1.00 94.31 83 TYR A N 1
ATOM 632 C CA . TYR A 1 83 ? 26.500 -10.327 -32.012 1.00 94.31 83 TYR A CA 1
ATOM 633 C C . TYR A 1 83 ? 25.146 -9.659 -31.785 1.00 94.31 83 TYR A C 1
ATOM 635 O O . TYR A 1 83 ? 25.079 -8.435 -31.615 1.00 94.31 83 TYR A O 1
ATOM 643 N N . ASN A 1 84 ? 24.082 -10.455 -31.745 1.00 94.38 84 ASN A N 1
ATOM 644 C CA . ASN A 1 84 ? 22.725 -9.955 -31.618 1.00 94.38 84 ASN A CA 1
ATOM 645 C C . ASN A 1 84 ? 22.010 -10.565 -30.416 1.00 94.38 84 ASN A C 1
ATOM 647 O O . ASN A 1 84 ? 22.088 -11.761 -30.148 1.00 94.38 84 ASN A O 1
ATOM 651 N N . LEU A 1 85 ? 21.243 -9.723 -29.738 1.00 94.75 85 LEU A N 1
ATOM 652 C CA . LEU A 1 85 ? 20.367 -10.072 -28.634 1.00 94.75 85 LEU A CA 1
ATOM 653 C C . LEU A 1 85 ? 18.914 -9.879 -29.080 1.00 94.75 85 LEU A C 1
ATOM 655 O O . LEU A 1 85 ? 18.527 -8.769 -29.456 1.00 94.75 85 LEU A O 1
ATOM 659 N N . LEU A 1 86 ? 18.122 -10.952 -29.056 1.00 94.94 86 LEU A N 1
ATOM 660 C CA . LEU A 1 86 ? 16.741 -10.972 -29.533 1.00 94.94 86 LEU A CA 1
ATOM 661 C C . LEU A 1 86 ? 15.792 -10.686 -28.365 1.00 94.94 86 LEU A C 1
ATOM 663 O O . LEU A 1 86 ? 15.725 -11.452 -27.408 1.00 94.94 86 LEU A O 1
ATOM 667 N N . LEU A 1 87 ? 15.041 -9.593 -28.448 1.00 95.38 87 LEU A N 1
ATOM 668 C CA . LEU A 1 87 ? 14.235 -9.040 -27.361 1.00 95.38 87 LEU A CA 1
ATOM 669 C C . LEU A 1 87 ? 12.772 -8.836 -27.778 1.00 95.38 87 LEU A C 1
ATOM 671 O O . LEU A 1 87 ? 12.434 -8.691 -28.956 1.00 95.38 87 LEU A O 1
ATOM 675 N N . GLU A 1 88 ? 11.892 -8.785 -26.784 1.00 94.94 88 GLU A N 1
ATOM 676 C CA . GLU A 1 88 ? 10.492 -8.397 -26.930 1.00 94.94 88 GLU A CA 1
ATOM 677 C C . GLU A 1 88 ? 10.368 -7.000 -27.538 1.00 94.94 88 GLU A C 1
ATOM 679 O O . GLU A 1 88 ? 10.990 -6.040 -27.081 1.00 94.94 88 GLU A O 1
ATOM 684 N N . TYR A 1 89 ? 9.535 -6.876 -28.572 1.00 94.81 89 TYR A N 1
ATOM 685 C CA . TYR A 1 89 ? 9.253 -5.582 -29.172 1.00 94.81 89 TYR A CA 1
ATOM 686 C C . TYR A 1 89 ? 8.189 -4.825 -28.370 1.00 94.81 89 TYR A C 1
ATOM 688 O O . TYR A 1 89 ? 7.035 -5.246 -28.274 1.00 94.81 89 TYR A O 1
ATOM 696 N N . ALA A 1 90 ? 8.569 -3.666 -27.838 1.00 94.56 90 ALA A N 1
ATOM 697 C CA . ALA A 1 90 ? 7.669 -2.754 -27.148 1.00 94.56 90 ALA A CA 1
ATOM 698 C C . ALA A 1 90 ? 7.034 -1.760 -28.127 1.00 94.56 90 ALA A C 1
ATOM 700 O O . ALA A 1 90 ? 7.578 -0.695 -28.417 1.00 94.56 90 ALA A O 1
ATOM 701 N N . SER A 1 91 ? 5.858 -2.113 -28.646 1.00 92.50 91 SER A N 1
ATOM 702 C CA . SER A 1 91 ? 5.156 -1.305 -29.651 1.00 92.50 91 SER A CA 1
ATOM 703 C C . SER A 1 91 ? 4.684 0.065 -29.148 1.00 92.50 91 SER A C 1
ATOM 705 O O . SER A 1 91 ? 4.297 0.897 -29.961 1.00 92.50 91 SER A O 1
ATOM 707 N N . GLY A 1 92 ? 4.654 0.292 -27.831 1.00 92.38 92 GLY A N 1
ATOM 708 C CA . GLY A 1 92 ? 4.290 1.570 -27.214 1.00 92.38 92 GLY A CA 1
ATOM 709 C C . GLY A 1 92 ? 5.456 2.542 -27.043 1.00 92.38 92 GLY A C 1
ATOM 710 O O . GLY A 1 92 ? 5.250 3.614 -26.485 1.00 92.38 92 GLY A O 1
ATOM 711 N N . GLY A 1 93 ? 6.662 2.178 -27.491 1.00 94.38 93 GLY A N 1
ATOM 712 C CA . GLY A 1 93 ? 7.867 2.975 -27.272 1.00 94.38 93 GLY A CA 1
ATOM 713 C C . GLY A 1 93 ? 8.357 2.915 -25.825 1.00 94.38 93 GLY A C 1
ATOM 714 O O . GLY A 1 93 ? 8.055 1.976 -25.081 1.00 94.38 93 GLY A O 1
ATOM 715 N N . SER A 1 94 ? 9.149 3.909 -25.437 1.00 96.44 94 SER A N 1
ATOM 716 C CA . SER A 1 94 ? 9.649 4.074 -24.074 1.00 96.44 94 SER A CA 1
ATOM 717 C C . SER A 1 94 ? 8.715 4.939 -23.225 1.00 96.44 94 SER A C 1
ATOM 719 O O . SER A 1 94 ? 7.907 5.723 -23.729 1.00 96.44 94 SER A O 1
ATOM 721 N N . LEU A 1 95 ? 8.853 4.844 -21.905 1.00 97.19 95 LEU A N 1
ATOM 722 C CA . LEU A 1 95 ? 8.178 5.738 -20.974 1.00 97.19 95 LEU A CA 1
ATOM 723 C C . LEU A 1 95 ? 8.619 7.193 -21.196 1.00 97.19 95 LEU A C 1
ATOM 725 O O . LEU A 1 95 ? 7.800 8.094 -21.042 1.00 97.19 95 LEU A O 1
ATOM 729 N N . ARG A 1 96 ? 9.865 7.429 -21.639 1.00 96.25 96 ARG A N 1
ATOM 730 C CA . ARG A 1 96 ? 10.325 8.763 -22.056 1.00 96.25 96 ARG A CA 1
ATOM 731 C C . ARG A 1 96 ? 9.465 9.339 -23.173 1.00 96.25 96 ARG A C 1
ATOM 733 O O . ARG A 1 96 ? 9.084 10.502 -23.087 1.00 96.25 96 ARG A O 1
ATOM 740 N N . ASP A 1 97 ? 9.155 8.544 -24.194 1.00 95.25 97 ASP A N 1
ATOM 741 C CA . ASP A 1 97 ? 8.330 8.993 -25.320 1.00 95.25 97 ASP A CA 1
ATOM 742 C C . ASP A 1 97 ? 6.936 9.392 -24.828 1.00 95.25 97 ASP A C 1
ATOM 744 O O . ASP A 1 97 ? 6.418 10.445 -25.196 1.00 95.25 97 ASP A O 1
ATOM 748 N N . LEU A 1 98 ? 6.353 8.593 -23.927 1.00 95.25 98 LEU A N 1
ATOM 749 C CA . LEU A 1 98 ? 5.052 8.886 -23.329 1.00 95.25 98 LEU A CA 1
ATOM 750 C C . LEU A 1 98 ? 5.063 10.191 -22.515 1.00 95.25 98 LEU A C 1
ATOM 752 O O . LEU A 1 98 ? 4.150 11.001 -22.657 1.00 95.25 98 LEU A O 1
ATOM 756 N N . ILE A 1 99 ? 6.092 10.406 -21.691 1.00 95.31 99 ILE A N 1
ATOM 757 C CA . ILE A 1 99 ? 6.259 11.635 -20.903 1.00 95.31 99 ILE A CA 1
ATOM 758 C C . ILE A 1 99 ? 6.474 12.837 -21.827 1.00 95.31 99 ILE A C 1
ATOM 760 O O . ILE A 1 99 ? 5.835 13.867 -21.650 1.00 95.31 99 ILE A O 1
ATOM 764 N N . HIS A 1 100 ? 7.328 12.714 -22.844 1.00 93.69 100 HIS A N 1
ATOM 765 C CA . HIS A 1 100 ? 7.589 13.794 -23.794 1.00 93.69 100 HIS A CA 1
ATOM 766 C C . HIS A 1 100 ? 6.320 14.206 -24.553 1.00 93.69 100 HIS A C 1
ATOM 768 O O . HIS A 1 100 ? 6.037 15.396 -24.706 1.00 93.69 100 HIS A O 1
ATOM 774 N N . ASN A 1 101 ? 5.506 13.226 -24.952 1.00 92.75 101 ASN A N 1
ATOM 775 C CA . ASN A 1 101 ? 4.234 13.449 -25.633 1.00 92.75 101 ASN A CA 1
ATOM 776 C C . ASN A 1 101 ? 3.175 14.145 -24.757 1.00 92.75 101 ASN A C 1
ATOM 778 O O . ASN A 1 101 ? 2.168 14.602 -25.294 1.00 92.75 101 ASN A O 1
ATOM 782 N N . SER A 1 102 ? 3.387 14.274 -23.440 1.00 90.88 102 SER A N 1
ATOM 783 C CA . SER A 1 102 ? 2.512 15.071 -22.571 1.00 90.88 102 SER A CA 1
ATOM 784 C C . SER A 1 102 ? 2.757 16.581 -22.667 1.00 90.88 102 SER A C 1
ATOM 786 O O . SER A 1 102 ? 2.031 17.360 -22.050 1.00 90.88 102 SER A O 1
ATOM 788 N N . GLY A 1 103 ? 3.774 17.019 -23.421 1.00 88.94 103 GLY A N 1
ATOM 789 C CA . GLY A 1 103 ? 4.054 18.439 -23.647 1.00 88.94 103 GLY A CA 1
ATOM 790 C C . GLY A 1 103 ? 4.522 19.192 -22.397 1.00 88.94 103 GLY A C 1
ATOM 791 O O . GLY A 1 103 ? 4.358 20.407 -22.325 1.00 88.94 103 GLY A O 1
ATOM 792 N N . GLY A 1 104 ? 5.083 18.487 -21.407 1.00 85.38 104 GLY A N 1
ATOM 793 C CA . GLY A 1 104 ? 5.558 19.086 -20.155 1.00 85.38 104 GLY A CA 1
ATOM 794 C C . GLY A 1 104 ? 4.468 19.308 -19.100 1.00 85.38 104 GLY A C 1
ATOM 795 O O . GLY A 1 104 ? 4.698 20.038 -18.138 1.00 85.38 104 GLY A O 1
ATOM 796 N N . CYS A 1 105 ? 3.288 18.703 -19.278 1.00 88.50 105 CYS A N 1
ATOM 797 C CA . CYS A 1 105 ? 2.198 18.722 -18.296 1.00 88.50 105 CYS A CA 1
ATOM 798 C C . CYS A 1 105 ? 2.201 17.508 -17.352 1.00 88.50 105 CYS A C 1
ATOM 800 O O . CYS A 1 105 ? 1.394 17.462 -16.427 1.00 88.50 105 CYS A O 1
ATOM 802 N N . GLY A 1 106 ? 3.078 16.530 -17.591 1.00 91.12 106 GLY A N 1
ATOM 803 C CA . GLY A 1 106 ? 3.071 15.257 -16.874 1.00 91.12 106 GLY A CA 1
ATOM 804 C C . GLY A 1 106 ? 1.943 14.319 -17.305 1.00 91.12 106 GLY A C 1
ATOM 805 O O . GLY A 1 106 ? 1.164 14.604 -18.213 1.00 91.12 106 GLY A O 1
ATOM 806 N N . LEU A 1 107 ? 1.907 13.146 -16.686 1.00 93.12 107 LEU A N 1
ATOM 807 C CA . LEU A 1 107 ? 0.939 12.084 -16.927 1.00 93.12 107 LEU A CA 1
ATOM 808 C C . LEU A 1 107 ? -0.147 12.096 -15.840 1.00 93.12 107 LEU A C 1
ATOM 810 O O . LEU A 1 107 ? 0.124 12.497 -14.706 1.00 93.12 107 LEU A O 1
ATOM 814 N N . PRO A 1 108 ? -1.361 11.591 -16.130 1.00 90.94 108 PRO A N 1
ATOM 815 C CA . PRO A 1 108 ? -2.382 11.394 -15.107 1.00 90.94 108 PRO A CA 1
ATOM 816 C C . PRO A 1 108 ? -1.869 10.521 -13.954 1.00 90.94 108 PRO A C 1
ATOM 818 O O . PRO A 1 108 ? -1.252 9.481 -14.184 1.00 90.94 108 PRO A O 1
ATOM 821 N N . GLU A 1 109 ? -2.176 10.879 -12.704 1.00 89.38 109 GLU A N 1
ATOM 822 C CA . GLU A 1 109 ? -1.705 10.130 -11.524 1.00 89.38 109 GLU A CA 1
ATOM 823 C C . GLU A 1 109 ? -2.091 8.645 -11.536 1.00 89.38 109 GLU A C 1
ATOM 825 O O . GLU A 1 109 ? -1.355 7.800 -11.025 1.00 89.38 109 GLU A O 1
ATOM 830 N N . SER A 1 110 ? -3.233 8.303 -12.139 1.00 84.81 110 SER A N 1
ATOM 831 C CA . SER A 1 110 ? -3.656 6.916 -12.350 1.00 84.81 110 SER A CA 1
ATOM 832 C C . SER A 1 110 ? -2.657 6.131 -13.203 1.00 84.81 110 SER A C 1
ATOM 834 O O . SER A 1 110 ? -2.353 4.978 -12.885 1.00 84.81 110 SER A O 1
ATOM 836 N N . ASP A 1 111 ? -2.114 6.757 -14.246 1.00 91.44 111 ASP A N 1
ATOM 837 C CA . ASP A 1 111 ? -1.090 6.180 -15.110 1.00 91.44 111 ASP A CA 1
ATOM 838 C C . ASP A 1 111 ? 0.261 6.122 -14.407 1.00 91.44 111 ASP A C 1
ATOM 840 O O . ASP A 1 111 ? 0.885 5.060 -14.411 1.00 91.44 111 ASP A O 1
ATOM 844 N N . VAL A 1 112 ? 0.663 7.193 -13.712 1.00 93.88 112 VAL A N 1
ATOM 845 C CA . VAL A 1 112 ? 1.876 7.197 -12.875 1.00 93.88 112 VAL A CA 1
ATOM 846 C C . VAL A 1 112 ? 1.824 6.030 -11.887 1.00 93.88 112 VAL A C 1
ATOM 848 O O . VAL A 1 112 ? 2.713 5.185 -11.877 1.00 93.88 112 VAL A O 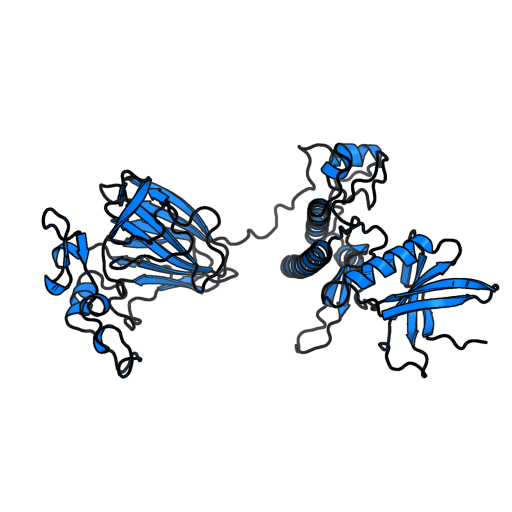1
ATOM 851 N N . LYS A 1 113 ? 0.736 5.890 -11.119 1.00 89.75 113 LYS A N 1
ATOM 852 C CA . LYS A 1 113 ? 0.539 4.787 -10.164 1.00 89.75 113 LYS A CA 1
ATOM 853 C C . LYS A 1 113 ? 0.625 3.416 -10.837 1.00 89.75 113 LYS A C 1
ATOM 855 O O . LYS A 1 113 ? 1.226 2.491 -10.284 1.00 89.75 113 LYS A O 1
ATOM 860 N N . ARG A 1 114 ? 0.015 3.264 -12.016 1.00 91.44 114 ARG A N 1
ATOM 861 C CA . ARG A 1 114 ? -0.003 2.009 -12.779 1.00 91.44 114 ARG A CA 1
ATOM 862 C C . ARG A 1 114 ? 1.394 1.622 -13.262 1.00 91.44 114 ARG A C 1
ATOM 864 O O . ARG A 1 114 ? 1.798 0.477 -13.045 1.00 91.44 114 ARG A O 1
ATOM 871 N N . TYR A 1 115 ? 2.140 2.551 -13.855 1.00 96.06 115 TYR A N 1
ATOM 872 C CA . TYR A 1 115 ? 3.499 2.300 -14.334 1.00 96.06 115 TYR A CA 1
ATOM 873 C C . TYR A 1 115 ? 4.482 2.102 -13.180 1.00 96.06 115 TYR A C 1
ATOM 875 O O . TYR A 1 115 ? 5.201 1.105 -13.183 1.00 96.06 115 TYR A O 1
ATOM 883 N N . THR A 1 116 ? 4.427 2.930 -12.132 1.00 97.19 116 THR A N 1
ATOM 884 C CA . THR A 1 116 ? 5.235 2.757 -10.912 1.00 97.19 116 THR A CA 1
ATOM 885 C C . THR A 1 116 ? 5.037 1.376 -10.301 1.00 97.19 116 THR A C 1
ATOM 887 O O . THR A 1 116 ? 6.007 0.703 -9.965 1.00 97.19 116 THR A O 1
ATOM 890 N N . LYS A 1 117 ? 3.791 0.889 -10.214 1.00 94.12 117 LYS A N 1
ATOM 891 C CA . LYS A 1 117 ? 3.503 -0.466 -9.719 1.00 94.12 117 LYS A CA 1
ATOM 892 C C . LYS A 1 117 ? 4.153 -1.554 -10.579 1.00 94.12 117 LYS A C 1
ATOM 894 O O . LYS A 1 117 ? 4.629 -2.544 -10.030 1.00 94.12 117 LYS A O 1
ATOM 899 N N . CYS A 1 118 ? 4.151 -1.404 -11.903 1.00 96.12 118 CYS A N 1
ATOM 900 C CA . CYS A 1 118 ? 4.798 -2.358 -12.807 1.00 96.12 118 CYS A CA 1
ATOM 901 C C . CYS A 1 118 ? 6.320 -2.354 -12.612 1.00 96.12 118 CYS A C 1
ATOM 903 O O . CYS A 1 118 ? 6.911 -3.416 -12.425 1.00 96.12 118 CYS A O 1
ATOM 905 N N . ILE A 1 119 ? 6.932 -1.167 -12.560 1.00 98.25 119 ILE A N 1
ATOM 906 C CA . ILE A 1 119 ? 8.380 -1.011 -12.372 1.00 98.25 119 ILE A CA 1
ATOM 907 C C . ILE A 1 119 ? 8.811 -1.567 -11.008 1.00 98.25 119 ILE A C 1
ATOM 909 O O . ILE A 1 119 ? 9.752 -2.348 -10.949 1.00 98.25 119 ILE A O 1
ATOM 913 N N . LEU A 1 120 ? 8.085 -1.271 -9.922 1.00 98.31 120 LEU A N 1
ATOM 914 C CA . LEU A 1 120 ? 8.374 -1.823 -8.590 1.00 98.31 120 LEU A CA 1
ATOM 915 C C . LEU A 1 120 ? 8.342 -3.352 -8.571 1.00 98.31 120 LEU A C 1
ATOM 917 O O . LEU A 1 120 ? 9.203 -3.978 -7.960 1.00 98.31 120 LEU A O 1
ATOM 921 N N . LYS A 1 121 ? 7.368 -3.969 -9.250 1.00 96.44 121 LYS A N 1
ATOM 922 C CA . LYS A 1 121 ? 7.316 -5.431 -9.367 1.00 96.44 121 LYS A CA 1
ATOM 923 C C . LYS A 1 121 ? 8.515 -5.976 -10.142 1.00 96.44 121 LYS A C 1
ATOM 925 O O . LYS A 1 121 ? 9.083 -6.980 -9.725 1.00 96.44 121 LYS A O 1
ATOM 930 N N . GLY A 1 122 ? 8.896 -5.323 -11.241 1.00 97.75 122 GLY A N 1
ATOM 931 C CA . GLY A 1 122 ? 10.085 -5.682 -12.016 1.00 97.75 122 GLY A CA 1
ATOM 932 C C . GLY A 1 122 ? 11.372 -5.569 -11.194 1.00 97.75 122 GLY A C 1
ATOM 933 O O . GLY A 1 122 ? 12.148 -6.519 -11.156 1.00 97.75 122 GLY A O 1
ATOM 934 N N . LEU A 1 123 ? 11.559 -4.461 -10.472 1.00 98.31 123 LEU A N 1
ATOM 935 C CA . LEU A 1 123 ? 12.708 -4.249 -9.588 1.00 98.31 123 LEU A CA 1
ATOM 936 C C . LEU A 1 123 ? 12.760 -5.281 -8.466 1.00 98.31 123 LEU A C 1
ATOM 938 O O . LEU A 1 123 ? 13.796 -5.903 -8.275 1.00 98.31 123 LEU A O 1
ATOM 942 N N . ASN A 1 124 ? 11.638 -5.540 -7.791 1.00 97.81 124 ASN A N 1
ATOM 943 C CA . ASN A 1 124 ? 11.570 -6.556 -6.742 1.00 97.81 124 ASN A CA 1
ATOM 944 C C . ASN A 1 124 ? 11.997 -7.945 -7.251 1.00 97.81 124 ASN A C 1
ATOM 946 O O . ASN A 1 124 ? 12.676 -8.680 -6.540 1.00 97.81 124 ASN A O 1
ATOM 950 N N . HIS A 1 125 ? 11.630 -8.299 -8.488 1.00 97.62 125 HIS A N 1
ATOM 951 C CA . HIS A 1 125 ? 12.083 -9.537 -9.126 1.00 97.62 125 HIS A CA 1
ATOM 952 C C . HIS A 1 125 ? 13.589 -9.520 -9.422 1.00 97.62 125 HIS A C 1
ATOM 954 O O . HIS A 1 125 ? 14.300 -10.421 -8.989 1.00 97.62 125 HIS A O 1
ATOM 960 N N . ILE A 1 126 ? 14.096 -8.476 -10.088 1.00 97.31 126 ILE A N 1
ATOM 961 C CA . ILE A 1 126 ? 15.529 -8.329 -10.415 1.00 97.31 126 ILE A CA 1
ATOM 962 C C . ILE A 1 126 ? 16.394 -8.380 -9.143 1.00 97.31 126 ILE A C 1
ATOM 964 O O . ILE A 1 126 ? 17.396 -9.098 -9.094 1.00 97.31 126 ILE A O 1
ATOM 968 N N . HIS A 1 127 ? 15.976 -7.667 -8.095 1.00 96.94 127 HIS A N 1
ATOM 969 C CA . HIS A 1 127 ? 16.636 -7.639 -6.789 1.00 96.94 127 HIS A CA 1
ATOM 970 C C . HIS A 1 127 ? 16.575 -9.004 -6.099 1.00 96.94 127 HIS A C 1
ATOM 972 O O . HIS A 1 127 ? 17.582 -9.460 -5.560 1.00 96.94 127 HIS A O 1
ATOM 978 N N . GLY A 1 128 ? 15.434 -9.697 -6.173 1.00 95.94 128 GLY A N 1
ATOM 979 C CA . GLY A 1 128 ? 15.268 -11.065 -5.670 1.00 95.94 128 GLY A CA 1
ATOM 980 C C . GLY A 1 128 ? 16.161 -12.093 -6.375 1.00 95.94 128 GLY A C 1
ATOM 981 O O . GLY A 1 128 ? 16.616 -13.046 -5.747 1.00 95.94 128 GLY A O 1
ATOM 982 N N . CYS A 1 129 ? 16.491 -11.864 -7.648 1.00 95.50 129 CYS A N 1
ATOM 983 C CA . CYS A 1 129 ? 17.481 -12.638 -8.401 1.00 95.50 129 CYS A CA 1
ATOM 984 C C . CYS A 1 129 ? 18.941 -12.250 -8.078 1.00 95.50 129 CYS A C 1
ATOM 986 O O . CYS A 1 129 ? 19.872 -12.816 -8.654 1.00 95.50 129 CYS A O 1
ATOM 988 N N . GLY A 1 130 ? 19.169 -11.298 -7.166 1.00 94.88 130 GLY A N 1
ATOM 989 C CA . GLY A 1 130 ? 20.497 -10.884 -6.713 1.00 94.88 130 GLY A CA 1
ATOM 990 C C . GLY A 1 130 ? 21.192 -9.858 -7.610 1.00 94.88 130 GLY A C 1
ATOM 991 O O . GLY A 1 130 ? 22.417 -9.728 -7.539 1.00 94.88 130 GLY A O 1
ATOM 992 N N . TYR A 1 131 ? 20.446 -9.130 -8.444 1.00 95.69 131 TYR A N 1
ATOM 993 C CA . TYR A 1 131 ? 20.978 -8.083 -9.317 1.00 95.69 131 TYR A CA 1
ATOM 994 C C . TYR A 1 131 ? 20.497 -6.691 -8.903 1.00 95.69 131 TYR A C 1
ATOM 996 O O . TYR A 1 131 ? 19.420 -6.537 -8.346 1.00 95.69 131 TYR A O 1
ATOM 1004 N N . VAL A 1 132 ? 21.300 -5.676 -9.207 1.00 95.81 132 VAL A N 1
ATOM 1005 C CA . VAL A 1 132 ? 20.952 -4.248 -9.158 1.00 95.81 132 VAL A CA 1
ATOM 1006 C C . VAL A 1 132 ? 20.971 -3.749 -10.597 1.00 95.81 132 VAL A C 1
ATOM 1008 O O . VAL A 1 132 ? 21.911 -4.074 -11.329 1.00 95.81 132 VAL A O 1
ATOM 1011 N N . HIS A 1 133 ? 19.947 -3.012 -11.023 1.00 96.38 133 HIS A N 1
ATOM 1012 C CA . HIS A 1 133 ? 19.816 -2.558 -12.407 1.00 96.38 133 HIS A CA 1
ATOM 1013 C C . HIS A 1 133 ? 20.821 -1.451 -12.749 1.00 96.38 133 HIS A C 1
ATOM 1015 O O . HIS A 1 133 ? 21.416 -1.480 -13.826 1.00 96.38 133 HIS A O 1
ATOM 1021 N N . CYS A 1 134 ? 21.024 -0.491 -11.841 1.00 94.81 134 CYS A N 1
ATOM 1022 C CA . CYS A 1 134 ? 22.005 0.600 -11.936 1.00 94.81 134 CYS A CA 1
ATOM 1023 C C . CYS A 1 134 ? 21.740 1.673 -13.016 1.00 94.81 134 CYS A C 1
ATOM 1025 O O . CYS A 1 134 ? 22.589 2.539 -13.218 1.00 94.81 134 CYS A O 1
ATOM 1027 N N . ASP A 1 135 ? 20.611 1.634 -13.730 1.00 95.25 135 ASP A N 1
ATOM 1028 C CA . ASP A 1 135 ? 20.284 2.620 -14.784 1.00 95.25 135 ASP A CA 1
ATOM 1029 C C . ASP A 1 135 ? 18.773 2.696 -15.046 1.00 95.25 135 ASP A C 1
ATOM 1031 O O . ASP A 1 135 ? 18.314 2.673 -16.188 1.00 95.25 135 ASP A O 1
ATOM 1035 N N . ILE A 1 136 ? 17.979 2.731 -13.973 1.00 97.94 136 ILE A N 1
ATOM 1036 C CA . ILE A 1 136 ? 16.542 2.985 -14.086 1.00 97.94 136 ILE A CA 1
ATOM 1037 C C . ILE A 1 136 ? 16.327 4.437 -14.509 1.00 97.94 136 ILE A C 1
ATOM 1039 O O . ILE A 1 136 ? 16.781 5.367 -13.847 1.00 97.94 136 ILE A O 1
ATOM 1043 N N . LYS A 1 137 ? 15.633 4.608 -15.632 1.00 96.62 137 LYS A N 1
ATOM 1044 C CA . LYS A 1 137 ? 15.276 5.891 -16.243 1.00 96.62 137 LYS A CA 1
ATOM 1045 C C . LYS A 1 137 ? 14.148 5.684 -17.261 1.00 96.62 137 LYS A C 1
ATOM 1047 O O . LYS A 1 137 ? 13.929 4.536 -17.669 1.00 96.62 137 LYS A O 1
ATOM 1052 N N . PRO A 1 138 ? 13.444 6.736 -17.709 1.00 97.25 138 PRO A N 1
ATOM 1053 C CA . PRO A 1 138 ? 12.289 6.579 -18.590 1.00 97.25 138 PRO A CA 1
ATOM 1054 C C . PRO A 1 138 ? 12.615 5.922 -19.943 1.00 97.25 138 PRO A C 1
ATOM 1056 O O . PRO A 1 138 ? 11.757 5.260 -20.519 1.00 97.25 138 PRO A O 1
ATOM 1059 N N . GLU A 1 139 ? 13.844 6.046 -20.448 1.00 95.88 139 GLU A N 1
ATOM 1060 C CA . GLU A 1 139 ? 14.297 5.382 -21.681 1.00 95.88 139 GLU A CA 1
ATOM 1061 C C . GLU A 1 139 ? 14.371 3.857 -21.548 1.00 95.88 139 GLU A C 1
ATOM 1063 O O . GLU A 1 139 ? 14.134 3.140 -22.518 1.00 95.88 139 GLU A O 1
ATOM 1068 N N . ASN A 1 140 ? 14.683 3.365 -20.346 1.00 97.06 140 ASN A N 1
ATOM 1069 C CA . ASN A 1 140 ? 14.881 1.943 -20.056 1.00 97.06 140 ASN A CA 1
ATOM 1070 C C . ASN A 1 140 ? 13.608 1.276 -19.508 1.00 97.06 140 ASN A C 1
ATOM 1072 O O . ASN A 1 140 ? 13.624 0.115 -19.105 1.00 97.06 140 ASN A O 1
ATOM 1076 N N . VAL A 1 141 ? 12.483 1.993 -19.497 1.00 98.12 141 VAL A N 1
ATOM 1077 C CA . VAL A 1 141 ? 11.161 1.433 -19.209 1.00 98.12 141 VAL A CA 1
ATOM 1078 C C . VAL A 1 141 ? 10.367 1.435 -20.504 1.00 98.12 141 VAL A C 1
ATOM 1080 O O . VAL A 1 141 ? 10.024 2.491 -21.026 1.00 98.12 141 VAL A O 1
ATOM 1083 N N . LEU A 1 142 ? 10.073 0.254 -21.035 1.00 97.31 142 LEU A N 1
ATOM 1084 C CA . LEU A 1 142 ? 9.409 0.092 -22.324 1.00 97.31 142 LEU A CA 1
ATOM 1085 C C . LEU A 1 142 ? 7.933 -0.283 -22.159 1.00 97.31 142 LEU A C 1
ATOM 1087 O O . LEU A 1 142 ? 7.556 -0.999 -21.230 1.00 97.31 142 LEU A O 1
ATOM 1091 N N . LEU A 1 143 ? 7.091 0.196 -23.074 1.00 96.38 143 LEU A N 1
ATOM 1092 C CA . LEU A 1 143 ? 5.642 0.022 -23.045 1.00 96.38 143 LEU A CA 1
ATOM 1093 C C . LEU A 1 143 ? 5.212 -1.060 -24.043 1.00 96.38 143 LEU A C 1
ATOM 1095 O O . LEU A 1 143 ? 5.258 -0.877 -25.261 1.00 96.38 143 LEU A O 1
ATOM 1099 N N . VAL A 1 144 ? 4.764 -2.203 -23.526 1.00 93.38 144 VAL A N 1
ATOM 1100 C CA . VAL A 1 144 ? 4.315 -3.344 -24.337 1.00 93.38 144 VAL A CA 1
ATOM 1101 C C . VAL A 1 144 ? 2.793 -3.402 -24.353 1.00 93.38 144 VAL A C 1
ATOM 1103 O O . VAL A 1 144 ? 2.152 -3.329 -23.305 1.00 93.38 144 VAL A O 1
ATOM 1106 N N . ASN A 1 145 ? 2.201 -3.525 -25.540 1.00 87.38 145 ASN A N 1
ATOM 1107 C CA . ASN A 1 145 ? 0.755 -3.663 -25.686 1.00 87.38 145 ASN A CA 1
ATOM 1108 C C . ASN A 1 145 ? 0.303 -5.052 -25.208 1.00 87.38 145 ASN A C 1
ATOM 1110 O O . ASN A 1 145 ? 0.828 -6.065 -25.670 1.00 87.38 145 ASN A O 1
ATOM 1114 N N . VAL A 1 146 ? -0.683 -5.101 -24.311 1.00 79.56 146 VAL A N 1
ATOM 1115 C CA . VAL A 1 146 ? -1.317 -6.353 -23.890 1.00 79.56 146 VAL A CA 1
ATOM 1116 C C . VAL A 1 146 ? -2.701 -6.415 -24.521 1.00 79.56 146 VAL A C 1
ATOM 1118 O O . VAL A 1 146 ? -3.688 -5.923 -23.979 1.00 79.56 146 VAL A O 1
ATOM 1121 N N . SER A 1 147 ? -2.781 -7.026 -25.699 1.00 61.81 147 SER A N 1
ATOM 1122 C CA . SER A 1 147 ? -4.043 -7.249 -26.397 1.00 61.81 147 SER A CA 1
ATOM 1123 C C . SER A 1 147 ? -4.789 -8.440 -25.786 1.00 61.81 147 SER A C 1
ATOM 1125 O O . SER A 1 147 ? -4.756 -9.541 -26.334 1.00 61.81 147 SER A O 1
ATOM 1127 N N . ALA A 1 148 ? -5.446 -8.237 -24.640 1.00 48.09 148 ALA A N 1
ATOM 1128 C CA . ALA A 1 148 ? -6.446 -9.172 -24.127 1.00 48.09 148 ALA A CA 1
ATOM 1129 C C . ALA A 1 148 ? -7.444 -8.499 -23.160 1.00 48.09 148 ALA A C 1
ATOM 1131 O O . ALA A 1 148 ? -7.127 -8.233 -22.004 1.00 48.09 148 ALA A O 1
ATOM 1132 N N . SER A 1 149 ? -8.694 -8.371 -23.622 1.00 42.19 149 SER A N 1
ATOM 1133 C CA . SER A 1 149 ? -9.930 -8.447 -22.814 1.00 42.19 149 SER A CA 1
ATOM 1134 C C . SER A 1 149 ? -10.570 -7.208 -22.166 1.00 42.19 149 SER A C 1
ATOM 1136 O O . SER A 1 149 ? -11.335 -7.375 -21.222 1.00 42.19 149 SER A O 1
ATOM 1138 N N . THR A 1 150 ? -10.432 -5.997 -22.702 1.00 37.03 150 THR A N 1
ATOM 1139 C CA . THR A 1 150 ? -11.425 -4.944 -22.405 1.00 37.03 150 THR A CA 1
ATOM 1140 C C . THR A 1 150 ? -11.801 -4.178 -23.664 1.00 37.03 150 THR A C 1
ATOM 1142 O O . THR A 1 150 ? -10.963 -3.858 -24.500 1.00 37.03 150 THR A O 1
ATOM 1145 N N . THR A 1 151 ? -13.090 -3.888 -23.810 1.00 40.88 151 THR A N 1
ATOM 1146 C CA . THR A 1 151 ? -13.703 -3.036 -24.844 1.00 40.88 151 THR A CA 1
ATOM 1147 C C . THR A 1 151 ? -13.288 -1.558 -24.733 1.00 40.88 151 THR A C 1
ATOM 1149 O O . THR A 1 151 ? -14.012 -0.686 -25.199 1.00 40.88 151 THR A O 1
ATOM 1152 N N . ASP A 1 152 ? -12.141 -1.273 -24.112 1.00 41.53 152 ASP A N 1
ATOM 1153 C CA . ASP A 1 152 ? -11.767 0.041 -23.589 1.00 41.53 152 ASP A CA 1
ATOM 1154 C C . ASP A 1 152 ? -10.290 0.353 -23.904 1.00 41.53 152 ASP A C 1
ATOM 1156 O O . ASP A 1 152 ? -9.447 0.472 -23.026 1.00 41.53 152 ASP A O 1
ATOM 1160 N N . GLY A 1 153 ? -9.952 0.433 -25.196 1.00 47.97 153 GLY A N 1
ATOM 1161 C CA . GLY A 1 153 ? -8.640 0.899 -25.668 1.00 47.97 153 GLY A CA 1
ATOM 1162 C C . GLY A 1 153 ? -7.447 -0.034 -25.387 1.00 47.97 153 GLY A C 1
ATOM 1163 O O . GLY A 1 153 ? -7.479 -0.942 -24.564 1.00 47.97 153 GLY A O 1
ATOM 1164 N N . ALA A 1 154 ? -6.352 0.153 -26.125 1.00 54.19 154 ALA A N 1
ATOM 1165 C CA . ALA A 1 154 ? -5.124 -0.609 -25.904 1.00 54.19 154 ALA A CA 1
ATOM 1166 C C . ALA A 1 154 ? -4.462 -0.188 -24.577 1.00 54.19 154 ALA A C 1
ATOM 1168 O O . ALA A 1 154 ? -4.004 0.947 -24.445 1.00 54.19 154 ALA A O 1
ATOM 1169 N N . HIS A 1 155 ? -4.369 -1.098 -23.604 1.00 74.56 155 HIS A N 1
ATOM 1170 C CA . HIS A 1 155 ? -3.626 -0.856 -22.367 1.00 74.56 155 HIS A CA 1
ATOM 1171 C C . HIS A 1 155 ? -2.177 -1.352 -22.495 1.00 74.56 155 HIS A C 1
ATOM 1173 O O . HIS A 1 155 ? -1.916 -2.543 -22.673 1.00 74.56 155 HIS A O 1
ATOM 1179 N N . PHE A 1 156 ? -1.219 -0.432 -22.366 1.00 89.38 156 PHE A N 1
ATOM 1180 C CA . PHE A 1 156 ? 0.206 -0.763 -22.287 1.00 89.38 156 PHE A CA 1
ATOM 1181 C C . PHE A 1 156 ? 0.617 -1.193 -20.874 1.00 89.38 156 PHE A C 1
ATOM 1183 O O . PHE A 1 156 ? 0.141 -0.636 -19.880 1.00 89.38 156 PHE A O 1
ATOM 1190 N N . VAL A 1 157 ? 1.549 -2.143 -20.792 1.00 93.12 157 VAL A N 1
ATOM 1191 C CA . VAL A 1 157 ? 2.251 -2.543 -19.567 1.00 93.12 157 VAL A CA 1
ATOM 1192 C C . VAL A 1 157 ? 3.693 -2.052 -19.633 1.00 93.12 157 VAL A C 1
ATOM 1194 O O . VAL A 1 157 ? 4.378 -2.272 -20.630 1.00 93.12 157 VAL A O 1
ATOM 1197 N N . ALA A 1 158 ? 4.150 -1.404 -18.560 1.00 96.69 158 ALA A N 1
ATOM 1198 C CA . ALA A 1 158 ? 5.544 -1.006 -18.415 1.00 96.69 158 ALA A CA 1
ATOM 1199 C C . ALA A 1 158 ? 6.411 -2.211 -18.034 1.00 96.69 158 ALA A C 1
ATOM 1201 O O . ALA A 1 158 ? 6.099 -2.932 -17.081 1.00 96.69 158 ALA A O 1
ATOM 1202 N N . LYS A 1 159 ? 7.507 -2.404 -18.766 1.00 97.75 159 LYS A N 1
ATOM 1203 C CA . LYS A 1 159 ? 8.509 -3.439 -18.520 1.00 97.75 159 LYS A CA 1
ATOM 1204 C C . LYS A 1 159 ? 9.903 -2.828 -18.467 1.00 97.75 159 LYS A C 1
ATOM 1206 O O . LYS A 1 159 ? 10.228 -1.949 -19.260 1.00 97.75 159 LYS A O 1
ATOM 1211 N N . ILE A 1 160 ? 10.723 -3.307 -17.541 1.00 98.38 160 ILE A N 1
ATOM 1212 C CA . ILE A 1 160 ? 12.120 -2.886 -17.400 1.00 98.38 160 ILE A CA 1
ATOM 1213 C C . ILE A 1 160 ? 12.957 -3.497 -18.531 1.00 98.38 160 ILE A C 1
ATOM 1215 O O . ILE A 1 160 ? 12.807 -4.680 -18.842 1.00 98.38 160 ILE A O 1
ATOM 1219 N N . ALA A 1 161 ? 13.825 -2.691 -19.136 1.00 95.50 161 ALA A N 1
ATOM 1220 C CA . ALA A 1 161 ? 14.707 -3.036 -20.244 1.00 95.50 161 ALA A CA 1
ATOM 1221 C C . ALA A 1 161 ? 16.137 -2.525 -19.994 1.00 95.50 161 ALA A C 1
ATOM 1223 O O . ALA A 1 161 ? 16.371 -1.775 -19.059 1.00 95.50 161 ALA A O 1
ATOM 1224 N N . ASP A 1 162 ? 17.068 -2.899 -20.876 1.00 93.06 162 ASP A N 1
ATOM 1225 C CA . ASP A 1 162 ? 18.488 -2.508 -20.846 1.00 93.06 162 ASP A CA 1
ATOM 1226 C C . ASP A 1 162 ? 19.225 -2.883 -19.548 1.00 93.06 162 ASP A C 1
ATOM 1228 O O . ASP A 1 162 ? 19.517 -2.063 -18.678 1.00 93.06 162 ASP A O 1
ATOM 1232 N N . LEU A 1 163 ? 19.594 -4.162 -19.450 1.00 93.62 163 LEU A N 1
ATOM 1233 C CA . LEU A 1 163 ? 20.341 -4.708 -18.313 1.00 93.62 163 LEU A CA 1
ATOM 1234 C C . LEU A 1 163 ? 21.866 -4.596 -18.504 1.00 93.62 163 LEU A C 1
ATOM 1236 O O . LEU A 1 163 ? 22.633 -5.207 -17.757 1.00 93.62 163 LEU A O 1
ATOM 1240 N N . GLY A 1 164 ? 22.337 -3.817 -19.487 1.00 90.44 164 GLY A N 1
ATOM 1241 C CA . GLY A 1 164 ? 23.762 -3.725 -19.834 1.00 90.44 164 GLY A CA 1
ATOM 1242 C C . GLY A 1 164 ? 24.648 -3.184 -18.707 1.00 90.44 164 GLY A C 1
ATOM 1243 O O . GLY A 1 164 ? 25.824 -3.545 -18.590 1.00 90.44 164 GLY A O 1
ATOM 1244 N N . LEU A 1 165 ? 24.081 -2.356 -17.825 1.00 91.19 165 LEU A N 1
ATOM 1245 C CA . LEU A 1 165 ? 24.782 -1.808 -16.662 1.00 91.19 165 LEU A CA 1
ATOM 1246 C C . LEU A 1 165 ? 24.580 -2.611 -15.376 1.00 91.19 165 LEU A C 1
ATOM 1248 O O . LEU A 1 165 ? 25.337 -2.385 -14.425 1.00 91.19 165 LEU A O 1
ATOM 1252 N N . ALA A 1 166 ? 23.669 -3.587 -15.375 1.00 93.19 166 ALA A N 1
ATOM 1253 C CA . ALA A 1 166 ? 23.315 -4.345 -14.188 1.00 93.19 166 ALA A CA 1
ATOM 1254 C C . ALA A 1 166 ? 24.523 -5.079 -13.581 1.00 93.19 166 ALA A C 1
ATOM 1256 O O . ALA A 1 166 ? 25.473 -5.505 -14.263 1.00 93.19 166 ALA A O 1
ATOM 1257 N N . LYS A 1 167 ? 24.502 -5.230 -12.258 1.00 91.19 167 LYS A N 1
ATOM 1258 C CA . LYS A 1 167 ? 25.554 -5.915 -11.497 1.00 91.19 167 LYS A CA 1
ATOM 1259 C C . LYS A 1 167 ? 24.961 -6.833 -10.441 1.00 91.19 167 LYS A C 1
ATOM 1261 O O . LYS A 1 167 ? 23.845 -6.618 -9.988 1.00 91.19 167 LYS A O 1
ATOM 1266 N N . ARG A 1 168 ? 25.731 -7.834 -10.014 1.00 90.12 168 ARG A N 1
ATOM 1267 C CA . ARG A 1 168 ? 25.367 -8.649 -8.852 1.00 90.12 168 ARG A CA 1
ATOM 1268 C C . ARG A 1 168 ? 25.465 -7.799 -7.583 1.00 90.12 168 ARG A C 1
ATOM 1270 O O . ARG A 1 168 ? 26.449 -7.078 -7.394 1.00 90.12 168 ARG A O 1
ATOM 1277 N N . SER A 1 169 ? 24.452 -7.887 -6.731 1.00 81.00 169 SER A N 1
ATOM 1278 C CA . SER A 1 169 ? 24.463 -7.270 -5.403 1.00 81.00 169 SER A CA 1
ATOM 1279 C C . SER A 1 169 ? 25.540 -7.928 -4.526 1.00 81.00 169 SER A C 1
ATOM 1281 O O . SER A 1 169 ? 25.942 -9.070 -4.774 1.00 81.00 169 SER A O 1
ATOM 1283 N N . TRP A 1 170 ? 26.058 -7.197 -3.534 1.00 68.62 170 TRP A N 1
ATOM 1284 C CA . TRP A 1 170 ? 27.044 -7.682 -2.548 1.00 68.62 170 TRP A CA 1
ATOM 1285 C C . TRP A 1 170 ? 28.431 -8.076 -3.089 1.00 68.62 170 TRP A C 1
ATOM 1287 O O . TRP A 1 170 ? 29.288 -8.538 -2.330 1.00 68.62 170 TRP A O 1
ATOM 1297 N N . GLN A 1 171 ? 28.721 -7.856 -4.375 1.00 63.31 171 GLN A N 1
ATOM 1298 C CA . GLN A 1 171 ? 30.083 -7.991 -4.889 1.00 63.31 171 GLN A CA 1
ATOM 1299 C C . GLN A 1 171 ? 30.920 -6.760 -4.510 1.00 63.31 171 GLN A C 1
ATOM 1301 O O . GLN A 1 171 ? 30.892 -5.735 -5.189 1.00 63.31 171 GLN A O 1
ATOM 1306 N N . ARG A 1 172 ? 31.724 -6.876 -3.444 1.00 50.22 172 ARG A N 1
ATOM 1307 C CA . ARG A 1 172 ? 32.796 -5.916 -3.130 1.00 50.22 172 ARG A CA 1
ATOM 1308 C C . ARG A 1 172 ? 33.870 -5.963 -4.224 1.00 50.22 172 ARG A C 1
ATOM 1310 O O . ARG A 1 172 ? 34.795 -6.771 -4.153 1.00 50.22 172 ARG A O 1
ATOM 1317 N N . LYS A 1 173 ? 33.784 -5.095 -5.235 1.00 50.22 173 LYS A N 1
ATOM 1318 C CA . LYS A 1 173 ? 34.950 -4.789 -6.077 1.00 50.22 173 LYS A CA 1
ATOM 1319 C C . LYS A 1 173 ? 35.878 -3.814 -5.349 1.00 50.22 173 LYS A C 1
ATOM 1321 O O . LYS A 1 173 ? 35.433 -2.932 -4.621 1.00 50.22 173 LYS A O 1
ATOM 1326 N N . LYS A 1 174 ? 37.185 -4.019 -5.540 1.00 45.06 174 LYS A N 1
ATOM 1327 C CA . LYS A 1 174 ? 38.265 -3.136 -5.076 1.00 45.06 174 LYS A CA 1
ATOM 1328 C C . LYS A 1 174 ? 38.051 -1.700 -5.572 1.00 45.06 174 LYS A C 1
ATOM 1330 O O . LYS A 1 174 ? 37.586 -1.502 -6.689 1.00 45.06 174 LYS A O 1
ATOM 1335 N N . MET A 1 175 ? 38.479 -0.760 -4.730 1.00 38.47 175 MET A N 1
ATOM 1336 C CA . MET A 1 175 ? 38.574 0.690 -4.924 1.00 38.47 175 MET A CA 1
ATOM 1337 C C . MET A 1 175 ? 38.799 1.101 -6.393 1.00 38.47 175 MET A C 1
ATOM 1339 O O . MET A 1 175 ? 39.869 0.869 -6.954 1.00 38.47 175 MET A O 1
ATOM 1343 N N . GLY A 1 176 ? 37.775 1.705 -6.994 1.00 47.62 176 GLY A N 1
ATOM 1344 C CA . GLY A 1 176 ? 37.782 2.290 -8.333 1.00 47.62 176 GLY A CA 1
ATOM 1345 C C . GLY A 1 176 ? 36.397 2.862 -8.646 1.00 47.62 176 GLY A C 1
ATOM 1346 O O . GLY A 1 176 ? 35.406 2.150 -8.506 1.00 47.62 176 GLY A O 1
ATOM 1347 N N . MET A 1 177 ? 36.324 4.144 -9.021 1.00 50.28 177 MET A N 1
ATOM 1348 C CA . MET A 1 177 ? 35.090 4.820 -9.451 1.00 50.28 177 MET A CA 1
ATOM 1349 C C . MET A 1 177 ? 34.578 4.197 -10.760 1.00 50.28 177 MET A C 1
ATOM 1351 O O . MET A 1 177 ? 34.879 4.691 -11.841 1.00 50.28 177 MET A O 1
ATOM 1355 N N . ASP A 1 178 ? 33.807 3.117 -10.684 1.00 61.94 178 ASP A N 1
ATOM 1356 C CA . ASP A 1 178 ? 32.989 2.637 -11.806 1.00 61.94 178 ASP A CA 1
ATOM 1357 C C . ASP A 1 178 ? 31.529 3.026 -11.544 1.00 61.94 178 ASP A C 1
ATOM 1359 O O . ASP A 1 178 ? 30.647 2.182 -11.391 1.00 61.94 178 ASP A O 1
ATOM 1363 N N . LEU A 1 179 ? 31.310 4.336 -11.386 1.00 68.31 179 LEU A N 1
ATOM 1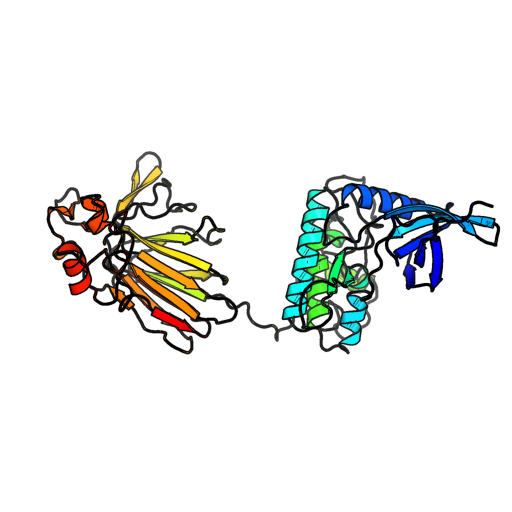364 C CA . LEU A 1 179 ? 29.990 4.952 -11.282 1.00 68.31 179 LEU A CA 1
ATOM 1365 C C . LEU A 1 179 ? 29.239 4.709 -12.596 1.00 68.31 179 LEU A C 1
ATOM 1367 O O . LEU A 1 179 ? 29.589 5.271 -13.636 1.00 68.31 179 LEU A O 1
ATOM 1371 N N . ARG A 1 180 ? 28.218 3.852 -12.546 1.00 79.69 180 ARG A N 1
ATOM 1372 C CA . ARG A 1 180 ? 27.390 3.464 -13.694 1.00 79.69 180 ARG A CA 1
ATOM 1373 C C . ARG A 1 180 ? 26.034 4.145 -13.629 1.00 79.69 180 ARG A C 1
ATOM 1375 O O . ARG A 1 180 ? 25.486 4.335 -12.546 1.00 79.69 180 ARG A O 1
ATOM 1382 N N . GLY A 1 181 ? 25.491 4.433 -14.804 1.00 83.25 181 GLY A N 1
ATOM 1383 C CA . GLY A 1 181 ? 24.136 4.940 -14.968 1.00 83.25 181 GLY A CA 1
ATOM 1384 C C . GLY A 1 181 ? 24.086 6.389 -15.430 1.00 83.25 181 GLY A C 1
ATOM 1385 O O . GLY A 1 181 ? 25.099 7.040 -15.705 1.00 83.25 181 GLY A O 1
ATOM 1386 N N . THR A 1 182 ? 22.866 6.890 -15.539 1.00 86.94 182 THR A N 1
ATOM 1387 C CA . THR A 1 182 ? 22.578 8.236 -16.025 1.00 86.94 182 THR A CA 1
ATOM 1388 C C . THR A 1 182 ? 22.556 9.224 -14.860 1.00 86.94 182 THR A C 1
ATOM 1390 O O . THR A 1 182 ? 21.745 9.091 -13.951 1.00 86.94 182 THR A O 1
ATOM 1393 N N . ALA A 1 183 ? 23.435 10.234 -14.902 1.00 88.75 183 ALA A N 1
ATOM 1394 C CA . ALA A 1 183 ? 23.707 11.163 -13.795 1.00 88.75 183 ALA A CA 1
ATOM 1395 C C . ALA A 1 183 ? 22.458 11.748 -13.111 1.00 88.75 183 ALA A C 1
ATOM 1397 O O . ALA A 1 183 ? 22.439 11.867 -11.895 1.00 88.75 183 ALA A O 1
ATOM 1398 N N . LEU A 1 184 ? 21.416 12.081 -13.879 1.00 89.50 184 LEU A N 1
ATOM 1399 C CA . LEU A 1 184 ? 20.178 12.688 -13.373 1.00 89.50 184 LEU A CA 1
ATOM 1400 C C . LEU A 1 184 ? 19.367 11.782 -12.430 1.00 89.50 184 LEU A C 1
ATOM 1402 O O . LEU A 1 184 ? 18.554 12.294 -11.668 1.00 89.50 184 LEU A O 1
ATOM 1406 N N . TYR A 1 185 ? 19.580 10.466 -12.470 1.00 92.56 185 TYR A N 1
ATOM 1407 C CA . TYR A 1 185 ? 18.831 9.478 -11.682 1.00 92.56 185 TYR A CA 1
ATOM 1408 C C . TYR A 1 185 ? 19.712 8.788 -10.629 1.00 92.56 185 TYR A C 1
ATOM 1410 O O . TYR A 1 185 ? 19.269 7.849 -9.973 1.00 92.56 185 TYR A O 1
ATOM 1418 N N . MET A 1 186 ? 20.972 9.217 -10.479 1.00 91.31 186 MET A N 1
ATOM 1419 C CA . MET A 1 186 ? 21.888 8.641 -9.494 1.00 91.31 186 MET A CA 1
ATOM 1420 C C . MET A 1 186 ? 21.451 8.989 -8.072 1.00 91.31 186 MET A C 1
ATOM 1422 O O . MET A 1 186 ? 21.036 10.116 -7.803 1.00 91.31 186 MET A O 1
ATOM 1426 N N . ALA A 1 187 ? 21.581 8.015 -7.175 1.00 91.38 187 ALA A N 1
ATOM 1427 C CA . ALA A 1 187 ? 21.321 8.190 -5.754 1.00 91.38 187 ALA A CA 1
ATOM 1428 C C . ALA A 1 187 ? 22.501 8.891 -5.047 1.00 91.38 187 ALA A C 1
ATOM 1430 O O . ALA A 1 187 ? 23.648 8.713 -5.482 1.00 91.38 187 ALA A O 1
ATOM 1431 N N . PRO A 1 188 ? 22.270 9.665 -3.970 1.00 90.31 188 PRO A N 1
ATOM 1432 C CA . PRO A 1 188 ? 23.327 10.378 -3.252 1.00 90.31 188 PRO A CA 1
ATOM 1433 C C . PRO A 1 188 ? 24.436 9.443 -2.755 1.00 90.31 188 PRO A C 1
ATOM 1435 O O . PRO A 1 188 ? 25.618 9.734 -2.933 1.00 90.31 188 PRO A O 1
ATOM 1438 N N . GLU A 1 189 ? 24.083 8.265 -2.232 1.00 88.44 189 GLU A N 1
ATOM 1439 C CA . GLU A 1 189 ? 25.034 7.263 -1.739 1.00 88.44 189 GLU A CA 1
ATOM 1440 C C . GLU A 1 189 ? 25.957 6.715 -2.840 1.00 88.44 189 GLU A C 1
ATOM 1442 O O . GLU A 1 189 ? 27.106 6.347 -2.576 1.00 88.44 189 GLU A O 1
ATOM 1447 N N . CYS A 1 190 ? 25.510 6.729 -4.102 1.00 88.00 190 CYS A N 1
ATOM 1448 C CA . CYS A 1 190 ? 26.366 6.368 -5.228 1.00 88.00 190 CYS A CA 1
ATOM 1449 C C . CYS A 1 190 ? 27.492 7.391 -5.400 1.00 88.00 190 CYS A C 1
ATOM 1451 O O . CYS A 1 190 ? 28.627 7.006 -5.671 1.00 88.00 190 CYS A O 1
ATOM 1453 N N . LEU A 1 191 ? 27.197 8.682 -5.231 1.00 84.88 191 LEU A N 1
ATOM 1454 C CA . LEU A 1 191 ? 28.156 9.770 -5.432 1.00 84.88 191 LEU A CA 1
ATOM 1455 C C . LEU A 1 191 ? 29.066 9.990 -4.219 1.00 84.88 191 LEU A C 1
ATOM 1457 O O . LEU A 1 191 ? 30.247 10.285 -4.393 1.00 84.88 191 LEU A O 1
ATOM 1461 N N . ILE A 1 192 ? 28.519 9.841 -3.012 1.00 84.00 192 ILE A N 1
ATOM 1462 C CA . ILE A 1 192 ? 29.216 10.108 -1.748 1.00 84.00 192 ILE A CA 1
ATOM 1463 C C . ILE A 1 192 ? 30.039 8.892 -1.321 1.00 84.00 192 ILE A C 1
ATOM 1465 O O . ILE A 1 192 ? 31.229 9.003 -1.029 1.00 84.00 192 ILE A O 1
ATOM 1469 N N . GLU A 1 193 ? 29.411 7.717 -1.303 1.00 80.31 193 GLU A N 1
ATOM 1470 C CA . GLU A 1 193 ? 29.979 6.508 -0.700 1.00 80.31 193 GLU A CA 1
ATOM 1471 C C . GLU A 1 193 ? 30.473 5.501 -1.745 1.00 80.31 193 GLU A C 1
ATOM 1473 O O . GLU A 1 193 ? 31.079 4.487 -1.395 1.00 80.31 193 GLU A O 1
ATOM 1478 N N . CYS A 1 194 ? 30.232 5.765 -3.037 1.00 81.50 194 CYS A N 1
ATOM 1479 C CA . CYS A 1 194 ? 30.455 4.804 -4.122 1.00 81.50 194 CYS A CA 1
ATOM 1480 C C . CYS A 1 194 ? 29.701 3.479 -3.895 1.00 81.50 194 CYS A C 1
ATOM 1482 O O . CYS A 1 194 ? 30.147 2.414 -4.334 1.00 81.50 194 CYS A O 1
ATOM 1484 N N . VAL A 1 195 ? 28.552 3.545 -3.213 1.00 84.12 195 VAL A N 1
ATOM 1485 C CA . VAL A 1 195 ? 27.679 2.402 -2.939 1.00 84.12 195 VAL A CA 1
ATOM 1486 C C . VAL A 1 195 ? 26.511 2.436 -3.916 1.00 84.12 195 VAL A C 1
ATOM 1488 O O . VAL A 1 195 ? 25.752 3.395 -3.969 1.00 84.12 195 VAL A O 1
ATOM 1491 N N . GLN A 1 196 ? 26.356 1.370 -4.698 1.00 87.69 196 GLN A N 1
ATOM 1492 C CA . GLN A 1 196 ? 25.242 1.216 -5.632 1.00 87.69 196 GLN A CA 1
ATOM 1493 C C . GLN A 1 196 ? 24.592 -0.144 -5.389 1.00 87.69 196 GLN A C 1
ATOM 1495 O O . GLN A 1 196 ? 25.028 -1.157 -5.921 1.00 87.69 196 GLN A O 1
ATOM 1500 N N . GLU A 1 197 ? 23.597 -0.192 -4.515 1.00 91.44 197 GLU A N 1
ATOM 1501 C CA . GLU A 1 197 ? 22.895 -1.416 -4.098 1.00 91.44 197 GLU A CA 1
ATOM 1502 C C . GLU A 1 197 ? 21.392 -1.297 -4.421 1.00 91.44 197 GLU A C 1
ATOM 1504 O O . GLU A 1 197 ? 20.992 -0.248 -4.933 1.00 91.44 197 GLU A O 1
ATOM 1509 N N . PRO A 1 198 ? 20.534 -2.310 -4.174 1.00 95.06 198 PRO A N 1
ATOM 1510 C CA . PRO A 1 198 ? 19.109 -2.242 -4.523 1.00 95.06 198 PRO A CA 1
ATOM 1511 C C . PRO A 1 198 ? 18.376 -0.927 -4.168 1.00 95.06 198 PRO A C 1
ATOM 1513 O O . PRO A 1 198 ? 17.577 -0.476 -4.992 1.00 95.06 198 PRO A O 1
ATOM 1516 N N . PRO A 1 199 ? 18.660 -0.243 -3.034 1.00 95.31 199 PRO A N 1
ATOM 1517 C CA . PRO A 1 199 ? 18.062 1.064 -2.731 1.00 95.31 199 PRO A CA 1
ATOM 1518 C C . PRO A 1 199 ? 18.325 2.156 -3.781 1.00 95.31 199 PRO A C 1
ATOM 1520 O O . PRO A 1 199 ? 17.457 2.996 -4.010 1.00 95.31 199 PRO A O 1
ATOM 1523 N N . SER A 1 200 ? 19.460 2.107 -4.484 1.00 94.00 200 SER A N 1
ATOM 1524 C CA . SER A 1 200 ? 19.799 3.094 -5.518 1.00 94.00 200 SER A CA 1
ATOM 1525 C C . SER A 1 200 ? 18.860 3.033 -6.732 1.00 94.00 200 SER A C 1
ATOM 1527 O O . SER A 1 200 ? 18.535 4.068 -7.314 1.00 94.00 200 SER A O 1
ATOM 1529 N N . ASP A 1 201 ? 18.334 1.849 -7.075 1.00 97.38 201 ASP A N 1
ATOM 1530 C CA . ASP A 1 201 ? 17.304 1.715 -8.116 1.00 97.38 201 ASP A CA 1
ATOM 1531 C C . ASP A 1 201 ? 15.958 2.306 -7.659 1.00 97.38 201 ASP A C 1
ATOM 1533 O O . ASP A 1 201 ? 15.186 2.805 -8.478 1.00 97.38 201 ASP A O 1
ATOM 1537 N N . ILE A 1 202 ? 15.666 2.267 -6.352 1.00 97.75 202 ILE A N 1
ATOM 1538 C CA . ILE A 1 202 ? 14.445 2.848 -5.773 1.00 97.75 202 ILE A CA 1
ATOM 1539 C C . ILE A 1 202 ? 14.515 4.375 -5.793 1.00 97.75 202 ILE A C 1
ATOM 1541 O O . ILE A 1 202 ? 13.521 5.021 -6.125 1.00 97.75 202 ILE A O 1
ATOM 1545 N N . TRP A 1 203 ? 15.686 4.953 -5.515 1.00 94.81 203 TRP A N 1
ATOM 1546 C CA . TRP A 1 203 ? 15.923 6.383 -5.712 1.00 94.81 203 TRP A CA 1
ATOM 1547 C C . TRP A 1 203 ? 15.702 6.791 -7.172 1.00 94.81 203 TRP A C 1
ATOM 1549 O O . TRP A 1 203 ? 14.917 7.697 -7.454 1.00 94.81 203 TRP A O 1
ATOM 1559 N N . ALA A 1 204 ? 16.338 6.077 -8.106 1.00 96.62 204 ALA A N 1
ATOM 1560 C CA . ALA A 1 204 ? 16.199 6.331 -9.536 1.00 96.62 204 ALA A CA 1
ATOM 1561 C C . ALA A 1 204 ? 14.731 6.247 -9.990 1.00 96.62 204 ALA A C 1
ATOM 1563 O O . ALA A 1 204 ? 14.255 7.102 -10.739 1.00 96.62 204 ALA A O 1
ATOM 1564 N N . LEU A 1 205 ? 13.973 5.272 -9.474 1.00 97.88 205 LEU A N 1
ATOM 1565 C CA . LEU A 1 205 ? 12.529 5.198 -9.682 1.00 97.88 205 LEU A CA 1
ATOM 1566 C C . LEU A 1 205 ? 11.798 6.426 -9.115 1.00 97.88 205 LEU A C 1
ATOM 1568 O O . LEU A 1 205 ? 10.909 6.940 -9.784 1.00 97.88 205 LEU A O 1
ATOM 1572 N N . GLY A 1 206 ? 12.159 6.924 -7.931 1.00 95.31 206 GLY A N 1
ATOM 1573 C CA . GLY A 1 206 ? 11.607 8.166 -7.379 1.00 95.31 206 GLY A CA 1
ATOM 1574 C C . GLY A 1 206 ? 11.755 9.351 -8.340 1.00 95.31 206 GLY A C 1
ATOM 1575 O O . GLY A 1 206 ? 10.776 10.043 -8.620 1.00 95.31 206 GLY A O 1
ATOM 1576 N N . CYS A 1 207 ? 12.937 9.517 -8.939 1.00 94.56 207 CYS A N 1
ATOM 1577 C CA . CYS A 1 207 ? 13.174 10.513 -9.987 1.00 94.56 207 CYS A CA 1
ATOM 1578 C C . CYS A 1 207 ? 12.269 10.296 -11.215 1.00 94.56 207 CYS A C 1
ATOM 1580 O O . CYS A 1 207 ? 11.670 11.252 -11.707 1.00 94.56 207 CYS A O 1
ATOM 1582 N N . VAL A 1 208 ? 12.109 9.047 -11.675 1.00 96.38 208 VAL A N 1
ATOM 1583 C CA . VAL A 1 208 ? 11.188 8.697 -12.776 1.00 96.38 208 VAL A CA 1
ATOM 1584 C C . VAL A 1 208 ? 9.734 9.030 -12.423 1.00 96.38 208 VAL A C 1
ATOM 1586 O O . VAL A 1 208 ? 8.992 9.497 -13.283 1.00 96.38 208 VAL A O 1
ATOM 1589 N N . VAL A 1 209 ? 9.308 8.834 -11.171 1.00 95.38 209 VAL A N 1
ATOM 1590 C CA . VAL A 1 209 ? 7.962 9.213 -10.711 1.00 95.38 209 VAL A CA 1
ATOM 1591 C C . VAL A 1 209 ? 7.763 10.726 -10.766 1.00 95.38 209 VAL A C 1
ATOM 1593 O O . VAL A 1 209 ? 6.735 11.170 -11.278 1.00 95.38 209 VAL A O 1
ATOM 1596 N N . CYS A 1 210 ? 8.732 11.521 -10.305 1.00 92.00 210 CYS A N 1
ATOM 1597 C CA . CYS A 1 210 ? 8.667 12.982 -10.416 1.00 92.00 210 CYS A CA 1
ATOM 1598 C C . CYS A 1 210 ? 8.577 13.437 -11.878 1.00 92.00 210 CYS A C 1
ATOM 1600 O O . CYS A 1 210 ? 7.764 14.299 -12.210 1.00 92.00 210 CYS A O 1
ATOM 1602 N N . GLU A 1 211 ? 9.355 12.829 -12.771 1.00 93.50 211 GLU A N 1
ATOM 1603 C CA . GLU A 1 211 ? 9.330 13.153 -14.198 1.00 93.50 211 GLU A CA 1
ATOM 1604 C C . GLU A 1 211 ? 8.010 12.742 -14.864 1.00 93.50 211 GLU A C 1
ATOM 1606 O O . GLU A 1 211 ? 7.443 13.511 -15.638 1.00 93.50 211 GLU A O 1
ATOM 1611 N N . MET A 1 212 ? 7.446 11.585 -14.499 1.00 94.88 212 MET A N 1
ATOM 1612 C CA . MET A 1 212 ? 6.106 11.194 -14.939 1.00 94.88 212 MET A CA 1
ATOM 1613 C C . MET A 1 212 ? 5.037 12.186 -14.473 1.00 94.88 212 MET A C 1
ATOM 1615 O O . MET A 1 212 ? 4.146 12.506 -15.249 1.00 94.88 212 MET A O 1
ATOM 1619 N N . LEU A 1 213 ? 5.105 12.672 -13.233 1.00 92.50 213 LEU A N 1
ATOM 1620 C CA . LEU A 1 213 ? 4.114 13.600 -12.677 1.00 92.50 213 LEU A CA 1
ATOM 1621 C C . LEU A 1 213 ? 4.223 15.013 -13.254 1.00 92.50 213 LEU A C 1
ATOM 1623 O O . LEU A 1 213 ? 3.212 15.691 -13.394 1.00 92.50 213 LEU A O 1
ATOM 1627 N N . THR A 1 214 ? 5.435 15.470 -13.561 1.00 89.94 214 THR A N 1
ATOM 1628 C CA . THR A 1 214 ? 5.682 16.858 -13.985 1.00 89.94 214 THR A CA 1
ATOM 1629 C C . THR A 1 214 ? 5.834 17.020 -15.490 1.00 89.94 214 THR A C 1
ATOM 1631 O O . THR A 1 214 ? 5.629 18.115 -16.001 1.00 89.94 214 THR A O 1
ATOM 1634 N N . GLY A 1 215 ? 6.233 15.968 -16.207 1.00 91.25 215 GLY A N 1
ATOM 1635 C CA . GLY A 1 215 ? 6.672 16.067 -17.597 1.00 91.25 215 GLY A CA 1
ATOM 1636 C C . GLY A 1 215 ? 8.042 16.732 -17.766 1.00 91.25 215 GLY A C 1
ATOM 1637 O O . GLY A 1 215 ? 8.403 17.085 -18.887 1.00 91.25 215 GLY A O 1
ATOM 1638 N N . LYS A 1 216 ? 8.783 16.949 -16.672 1.00 88.88 216 LYS A N 1
ATOM 1639 C CA . LYS A 1 216 ? 10.047 17.694 -16.634 1.00 88.88 216 LYS A CA 1
ATOM 1640 C C . LYS A 1 216 ? 11.155 16.867 -15.996 1.00 88.88 216 LYS A C 1
ATOM 1642 O O . LYS A 1 216 ? 10.894 15.947 -15.227 1.00 88.88 216 LYS A O 1
ATOM 1647 N N . SER A 1 217 ? 12.402 17.239 -16.282 1.00 87.12 217 SER A N 1
ATOM 1648 C CA . SER A 1 217 ? 13.568 16.615 -15.649 1.00 87.12 217 SER A CA 1
ATOM 1649 C C . SER A 1 217 ? 13.478 16.721 -14.116 1.00 87.12 217 SER A C 1
ATOM 1651 O O . SER A 1 217 ? 13.100 17.781 -13.611 1.00 87.12 217 SER A O 1
ATOM 1653 N N . PRO A 1 218 ? 13.870 15.676 -13.358 1.00 85.81 218 PRO A N 1
ATOM 1654 C CA . PRO A 1 218 ? 13.762 15.656 -11.895 1.00 85.81 218 PRO A CA 1
ATOM 1655 C C . PRO A 1 218 ? 14.533 16.791 -11.199 1.00 85.81 218 PRO A C 1
ATOM 1657 O O . PRO A 1 218 ? 14.205 17.161 -10.075 1.00 85.81 218 PRO A O 1
ATOM 1660 N N . TRP A 1 219 ? 15.530 17.372 -11.870 1.00 84.94 219 TRP A N 1
ATOM 1661 C CA . TRP A 1 219 ? 16.351 18.471 -11.350 1.00 84.94 219 TRP A CA 1
ATOM 1662 C C . TRP A 1 219 ? 16.140 19.788 -12.114 1.00 84.94 219 TRP A C 1
ATOM 1664 O O . TRP A 1 219 ? 17.008 20.657 -12.074 1.00 84.94 219 TRP A O 1
ATOM 1674 N N . ASP A 1 220 ? 15.033 19.951 -12.846 1.00 72.94 220 ASP A N 1
ATOM 1675 C CA . ASP A 1 220 ? 14.769 21.140 -13.667 1.00 72.94 220 ASP A CA 1
ATOM 1676 C C . ASP A 1 220 ? 14.529 22.408 -12.823 1.00 72.94 220 ASP A C 1
ATOM 1678 O O . ASP A 1 220 ? 13.401 22.759 -12.490 1.00 72.94 220 ASP A O 1
ATOM 1682 N N . ARG A 1 221 ? 15.608 23.135 -12.500 1.00 66.81 221 ARG A N 1
ATOM 1683 C CA . ARG A 1 221 ? 15.558 24.475 -11.878 1.00 66.81 221 ARG A CA 1
ATOM 1684 C C . ARG A 1 221 ? 15.627 25.611 -12.910 1.00 66.81 221 ARG A C 1
ATOM 1686 O O . ARG A 1 221 ? 16.097 26.705 -12.588 1.00 66.81 221 ARG A O 1
ATOM 1693 N N . GLY A 1 222 ? 15.256 25.354 -14.170 1.00 59.34 222 GLY A N 1
ATOM 1694 C CA . GLY A 1 222 ? 15.343 26.338 -15.254 1.00 59.34 222 GLY A CA 1
ATOM 1695 C C . GLY A 1 222 ? 16.778 26.711 -15.657 1.00 59.34 222 GLY A C 1
ATOM 1696 O O . GLY A 1 222 ? 17.011 27.811 -16.161 1.00 59.34 222 GLY A O 1
ATOM 1697 N N . LYS A 1 223 ? 17.758 25.829 -15.405 1.00 58.56 223 LYS A N 1
ATOM 1698 C CA . LYS A 1 223 ? 19.176 26.012 -15.764 1.00 58.56 223 LYS A CA 1
ATOM 1699 C C . LYS A 1 223 ? 19.777 24.710 -16.287 1.00 58.56 223 LYS A C 1
ATOM 1701 O O . LYS A 1 223 ? 19.533 23.647 -15.725 1.00 58.56 223 LYS A O 1
ATOM 1706 N N . GLU A 1 224 ? 20.628 24.805 -17.308 1.00 61.31 224 GLU A N 1
ATOM 1707 C CA . GLU A 1 224 ? 21.502 23.692 -17.684 1.00 61.31 224 GLU A CA 1
ATOM 1708 C C . GLU A 1 224 ? 22.600 23.514 -16.630 1.00 61.31 224 GLU A C 1
ATOM 1710 O O . GLU A 1 224 ? 23.352 24.442 -16.317 1.00 61.31 224 GLU A O 1
ATOM 1715 N N . PHE A 1 225 ? 22.711 22.304 -16.089 1.00 65.94 225 PHE A N 1
ATOM 1716 C CA . PHE A 1 225 ? 23.786 21.946 -15.174 1.00 65.94 225 PHE A CA 1
ATOM 1717 C C . PHE A 1 225 ? 24.913 21.258 -15.937 1.00 65.94 225 PHE A C 1
ATOM 1719 O O . PHE A 1 225 ? 24.696 20.287 -16.661 1.00 65.94 225 PHE A O 1
ATOM 1726 N N . ASN A 1 226 ? 26.153 21.697 -15.716 1.00 76.44 226 ASN A N 1
ATOM 1727 C CA . ASN A 1 226 ? 27.290 20.847 -16.051 1.00 76.44 226 ASN A CA 1
ATOM 1728 C C . ASN A 1 226 ? 27.351 19.657 -15.068 1.00 76.44 226 ASN A C 1
ATOM 1730 O O . ASN A 1 226 ? 26.879 19.752 -13.932 1.00 76.44 226 ASN A O 1
ATOM 1734 N N . LYS A 1 227 ? 27.961 18.538 -15.487 1.00 75.31 227 LYS A N 1
ATOM 1735 C CA . LYS A 1 227 ? 28.004 17.291 -14.695 1.00 75.31 227 LYS A CA 1
ATOM 1736 C C . LYS A 1 227 ? 28.508 17.484 -13.260 1.00 75.31 227 LYS A C 1
ATOM 1738 O O . LYS A 1 227 ? 27.994 16.845 -12.352 1.00 75.31 227 LYS A O 1
ATOM 1743 N N . ARG A 1 228 ? 29.493 18.366 -13.046 1.00 80.75 228 ARG A N 1
ATOM 1744 C CA . ARG A 1 228 ? 30.077 18.603 -11.716 1.00 80.75 228 ARG A CA 1
ATOM 1745 C C . ARG A 1 228 ? 29.093 19.300 -10.779 1.00 80.75 228 ARG A C 1
ATOM 1747 O O . ARG A 1 228 ? 29.002 18.928 -9.619 1.00 80.75 228 ARG A O 1
ATOM 1754 N N . VAL A 1 229 ? 28.362 20.295 -11.281 1.00 82.31 229 VAL A N 1
ATOM 1755 C CA . VAL A 1 229 ? 27.339 20.997 -10.492 1.00 82.31 229 VAL A CA 1
ATOM 1756 C C . VAL A 1 229 ? 26.177 20.062 -10.171 1.00 82.31 229 VAL A C 1
ATOM 1758 O O . VAL A 1 229 ? 25.726 20.050 -9.034 1.00 82.31 229 VAL A O 1
ATOM 1761 N N . LEU A 1 230 ? 25.744 19.240 -11.133 1.00 83.31 230 LEU A N 1
ATOM 1762 C CA . LEU A 1 230 ? 24.689 18.254 -10.901 1.00 83.31 230 LEU A CA 1
ATOM 1763 C C . LEU A 1 230 ? 25.092 17.224 -9.836 1.00 83.31 230 LEU A C 1
ATOM 1765 O O . LEU A 1 230 ? 24.310 16.947 -8.939 1.00 83.31 230 LEU A O 1
ATOM 1769 N N . PHE A 1 231 ? 26.316 16.693 -9.891 1.00 85.12 231 PHE A N 1
ATOM 1770 C CA . PHE A 1 231 ? 26.788 15.755 -8.868 1.00 85.12 231 PHE A CA 1
ATOM 1771 C C . PHE A 1 231 ? 26.859 16.381 -7.479 1.00 85.12 231 PHE A C 1
ATOM 1773 O O . PHE A 1 231 ? 26.448 15.741 -6.521 1.00 85.12 231 PHE A O 1
ATOM 1780 N N . ASN A 1 232 ? 27.318 17.629 -7.369 1.00 84.94 232 ASN A N 1
ATOM 1781 C CA . ASN A 1 232 ? 27.318 18.331 -6.087 1.00 84.94 232 ASN A CA 1
ATOM 1782 C C . ASN A 1 232 ? 25.895 18.557 -5.556 1.00 84.94 232 ASN A C 1
ATOM 1784 O O . ASN A 1 232 ? 25.697 18.462 -4.356 1.00 84.94 232 ASN A O 1
ATOM 1788 N N . LEU A 1 233 ? 24.928 18.840 -6.437 1.00 85.38 233 LEU A N 1
ATOM 1789 C CA . LEU A 1 233 ? 23.525 19.017 -6.061 1.00 85.38 233 LEU A CA 1
ATOM 1790 C C . LEU A 1 233 ? 22.903 17.711 -5.551 1.00 85.38 233 LEU A C 1
ATOM 1792 O O . LEU A 1 233 ? 22.219 17.721 -4.542 1.00 85.38 233 LEU A O 1
ATOM 1796 N N . ILE A 1 234 ? 23.152 16.593 -6.238 1.00 86.50 234 ILE A N 1
ATOM 1797 C CA . ILE A 1 234 ? 22.626 15.275 -5.845 1.00 86.50 234 ILE A CA 1
ATOM 1798 C C . ILE A 1 234 ? 23.289 14.774 -4.554 1.00 86.50 234 ILE A C 1
ATOM 1800 O O . ILE A 1 234 ? 22.654 14.091 -3.761 1.00 86.50 234 ILE A O 1
ATOM 1804 N N . ALA A 1 235 ? 24.573 15.077 -4.353 1.00 85.62 235 ALA A N 1
ATOM 1805 C CA . ALA A 1 235 ? 25.324 14.659 -3.171 1.00 85.62 235 ALA A CA 1
ATOM 1806 C C . ALA A 1 235 ? 25.041 15.515 -1.920 1.00 85.62 235 ALA A C 1
ATOM 1808 O O . ALA A 1 235 ? 25.577 15.214 -0.856 1.00 85.62 235 ALA A O 1
ATOM 1809 N N . ASP A 1 236 ? 24.251 16.583 -2.036 1.00 83.06 236 ASP A N 1
ATOM 1810 C CA . ASP A 1 236 ? 23.842 17.407 -0.900 1.00 83.06 236 ASP A CA 1
ATOM 1811 C C . ASP A 1 236 ? 22.603 16.787 -0.233 1.00 83.06 236 ASP A C 1
ATOM 1813 O O . ASP A 1 236 ? 21.540 16.680 -0.840 1.00 83.06 236 ASP A O 1
ATOM 1817 N N . GLU A 1 237 ? 22.734 16.373 1.030 1.00 74.00 237 GLU A N 1
ATOM 1818 C CA . GLU A 1 237 ? 21.662 15.722 1.798 1.00 74.00 237 GLU A CA 1
ATOM 1819 C C . GLU A 1 237 ? 20.443 16.623 2.061 1.00 74.00 237 GLU A C 1
ATOM 1821 O O . GLU A 1 237 ? 19.375 16.134 2.436 1.00 74.00 237 GLU A O 1
ATOM 1826 N N . HIS A 1 238 ? 20.587 17.937 1.877 1.00 77.31 238 HIS A N 1
ATOM 1827 C CA . HIS A 1 238 ? 19.502 18.902 2.030 1.00 77.31 238 HIS A CA 1
ATOM 1828 C C . HIS A 1 238 ? 18.761 19.191 0.722 1.00 77.31 238 HIS A C 1
ATOM 1830 O O . HIS A 1 238 ? 17.732 19.870 0.746 1.00 77.31 238 HIS A O 1
ATOM 1836 N N . GLU A 1 239 ? 19.257 18.685 -0.406 1.00 81.75 239 GLU A N 1
ATOM 1837 C CA . GLU A 1 239 ? 18.693 18.940 -1.723 1.00 81.75 239 GLU A CA 1
ATOM 1838 C C . GLU A 1 239 ? 17.945 17.710 -2.251 1.00 81.75 239 GLU A C 1
ATOM 1840 O O . GLU A 1 239 ? 18.425 16.580 -2.229 1.00 81.75 239 GLU A O 1
ATOM 1845 N N . LEU A 1 240 ? 16.732 17.937 -2.757 1.00 81.75 240 LEU A N 1
ATOM 1846 C CA . LEU A 1 240 ? 15.884 16.905 -3.352 1.00 81.75 240 LEU A CA 1
ATOM 1847 C C . LEU A 1 240 ? 15.370 17.366 -4.725 1.00 81.75 240 LEU A C 1
ATOM 1849 O O . LEU A 1 240 ? 15.270 18.578 -4.970 1.00 81.75 240 LEU A O 1
ATOM 1853 N N . PRO A 1 241 ? 14.998 16.423 -5.614 1.00 80.06 241 PRO A N 1
ATOM 1854 C CA . PRO A 1 241 ? 14.148 16.727 -6.760 1.00 80.06 241 PRO A CA 1
ATOM 1855 C C . PRO A 1 241 ? 12.905 17.505 -6.316 1.00 80.06 241 PRO A C 1
ATOM 1857 O O . PRO A 1 241 ? 12.346 17.228 -5.252 1.00 80.06 241 PRO A O 1
ATOM 1860 N N . GLU A 1 242 ? 12.448 18.466 -7.120 1.00 75.50 242 GLU A N 1
ATOM 1861 C CA . GLU A 1 242 ? 11.249 19.236 -6.782 1.00 75.50 242 GLU A CA 1
ATOM 1862 C C . GLU A 1 242 ? 10.024 18.308 -6.773 1.00 75.50 242 GLU A C 1
ATOM 1864 O O . GLU A 1 242 ? 9.624 17.764 -7.804 1.00 75.50 242 GLU A O 1
ATOM 1869 N N . ILE A 1 243 ? 9.440 18.094 -5.590 1.00 76.25 243 ILE A N 1
ATOM 1870 C CA . ILE A 1 243 ? 8.259 17.242 -5.425 1.00 76.25 243 ILE A CA 1
ATOM 1871 C C . ILE A 1 243 ? 7.016 18.077 -5.768 1.00 76.25 243 ILE A C 1
ATOM 1873 O O . ILE A 1 243 ? 6.765 19.081 -5.093 1.00 76.25 243 ILE A O 1
ATOM 1877 N N . PRO A 1 244 ? 6.209 17.691 -6.776 1.00 75.50 244 PRO A N 1
ATOM 1878 C CA . PRO A 1 244 ? 5.055 18.486 -7.168 1.00 75.50 244 PRO A CA 1
ATOM 1879 C C . PRO A 1 244 ? 4.035 18.604 -6.028 1.00 75.50 244 PRO A C 1
ATOM 1881 O O . PRO A 1 244 ? 3.633 17.620 -5.412 1.00 75.50 244 PRO A O 1
ATOM 1884 N N . THR A 1 245 ? 3.576 19.826 -5.765 1.00 69.50 245 THR A N 1
ATOM 1885 C CA . THR A 1 245 ? 2.631 20.139 -4.676 1.00 69.50 245 THR A CA 1
ATOM 1886 C C . THR A 1 245 ? 1.163 19.912 -5.055 1.00 69.50 245 THR A C 1
ATOM 1888 O O . THR A 1 245 ? 0.298 19.918 -4.181 1.00 69.50 245 THR A O 1
ATOM 1891 N N . GLY A 1 246 ? 0.877 19.695 -6.345 1.00 67.31 246 GLY A N 1
ATOM 1892 C CA . GLY A 1 246 ? -0.464 19.474 -6.900 1.00 67.31 246 GLY A CA 1
ATOM 1893 C C . GLY A 1 246 ? -0.908 18.010 -6.994 1.00 67.31 246 GLY A C 1
ATOM 1894 O O . GLY A 1 246 ? -1.930 17.747 -7.620 1.00 67.31 246 GLY A O 1
ATOM 1895 N N . ILE A 1 247 ? -0.151 17.071 -6.415 1.00 70.19 247 ILE A N 1
ATOM 1896 C CA . ILE A 1 247 ? -0.495 15.640 -6.411 1.00 70.19 247 ILE A CA 1
ATOM 1897 C C . ILE A 1 247 ? -1.668 15.405 -5.450 1.00 70.19 247 ILE A C 1
ATOM 1899 O O . ILE A 1 247 ? -1.713 15.980 -4.354 1.00 70.19 247 ILE A O 1
ATOM 1903 N N . SER A 1 248 ? -2.605 14.533 -5.820 1.00 65.12 248 SER A N 1
ATOM 1904 C CA . SER A 1 248 ? -3.661 14.084 -4.925 1.00 65.12 248 SER A CA 1
ATOM 1905 C C . SER A 1 248 ? -3.046 13.515 -3.644 1.00 65.12 248 SER A C 1
ATOM 1907 O O . SER A 1 248 ? -2.124 12.694 -3.658 1.00 65.12 248 SER A O 1
ATOM 1909 N N . ARG A 1 249 ? -3.532 13.977 -2.487 1.00 56.31 249 ARG A N 1
ATOM 1910 C CA . ARG A 1 249 ? -3.123 13.375 -1.217 1.00 56.31 249 ARG A CA 1
ATOM 1911 C C . ARG A 1 249 ? -3.536 11.910 -1.259 1.00 56.31 249 ARG A C 1
ATOM 1913 O O . ARG A 1 249 ? -4.695 11.615 -1.553 1.00 56.31 249 ARG A O 1
ATOM 1920 N N . ALA A 1 250 ? -2.616 11.004 -0.928 1.00 57.81 250 ALA A N 1
ATOM 1921 C CA . ALA A 1 250 ? -2.994 9.634 -0.619 1.00 57.81 250 ALA A CA 1
ATOM 1922 C C . ALA A 1 250 ? -4.098 9.709 0.442 1.00 57.81 250 ALA A C 1
ATOM 1924 O O . ALA A 1 250 ? -3.863 10.210 1.541 1.00 57.81 250 ALA A O 1
ATOM 1925 N N . HIS A 1 251 ? -5.318 9.313 0.079 1.00 62.84 251 HIS A N 1
ATOM 1926 C CA . HIS A 1 251 ? -6.465 9.446 0.964 1.00 62.84 251 HIS A CA 1
ATOM 1927 C C . HIS A 1 251 ? -6.315 8.409 2.079 1.00 62.84 251 HIS A C 1
ATOM 1929 O O . HIS A 1 251 ? -6.746 7.273 1.928 1.00 62.84 251 HIS A O 1
ATOM 1935 N N . SER A 1 252 ? -5.613 8.755 3.155 1.00 74.88 252 SER A N 1
ATOM 1936 C CA . SER A 1 252 ? -5.558 7.951 4.371 1.00 74.88 252 SER A CA 1
ATOM 1937 C C . SER A 1 252 ? -6.675 8.394 5.296 1.00 74.88 252 SER A C 1
ATOM 1939 O O . SER A 1 252 ? -6.819 9.592 5.540 1.00 74.88 252 SER A O 1
ATOM 1941 N N . ALA A 1 253 ? -7.430 7.441 5.828 1.00 88.50 253 ALA A N 1
ATOM 1942 C CA . ALA A 1 253 ? -8.327 7.725 6.934 1.00 88.50 253 ALA A CA 1
ATOM 1943 C C . ALA A 1 253 ? -7.488 7.790 8.215 1.00 88.50 253 ALA A C 1
ATOM 1945 O O . ALA A 1 253 ? -6.760 6.847 8.540 1.00 88.50 253 ALA A O 1
ATOM 1946 N N . THR A 1 254 ? -7.557 8.908 8.927 1.00 92.44 254 THR A N 1
ATOM 1947 C CA . THR A 1 254 ? -6.962 9.041 10.256 1.00 92.44 254 THR A CA 1
ATOM 1948 C C . THR A 1 254 ? -7.959 8.547 11.295 1.00 92.44 254 THR A C 1
ATOM 1950 O O . THR A 1 254 ? -9.100 9.007 11.339 1.00 92.44 254 THR A O 1
ATOM 1953 N N . PHE A 1 255 ? -7.514 7.631 12.148 1.00 95.06 255 PHE A N 1
ATOM 1954 C CA . PHE A 1 255 ? -8.259 7.124 13.291 1.00 95.06 255 PHE A CA 1
ATOM 1955 C C . PHE A 1 255 ? -7.682 7.732 14.564 1.00 95.06 255 PHE A C 1
ATOM 1957 O O . PHE A 1 255 ? -6.544 7.434 14.925 1.00 95.06 255 PHE A O 1
ATOM 1964 N N . ALA A 1 256 ? -8.459 8.577 15.234 1.00 96.38 256 ALA A N 1
ATOM 1965 C CA . ALA A 1 256 ? -8.142 9.113 16.549 1.00 96.38 256 ALA A CA 1
ATOM 1966 C C . ALA A 1 256 ? -8.775 8.222 17.622 1.00 96.38 256 ALA A C 1
ATOM 1968 O O . ALA A 1 256 ? -9.991 8.077 17.671 1.00 96.38 256 ALA A O 1
ATOM 1969 N N . ILE A 1 257 ? -7.957 7.612 18.470 1.00 97.50 257 ILE A N 1
ATOM 1970 C CA . ILE A 1 257 ? -8.388 6.757 19.573 1.00 97.50 257 ILE A CA 1
ATOM 1971 C C . ILE A 1 257 ? -8.277 7.565 20.864 1.00 97.50 257 ILE A C 1
ATOM 1973 O O . ILE A 1 257 ? -7.171 7.935 21.255 1.00 97.50 257 ILE A O 1
ATOM 1977 N N . THR A 1 258 ? -9.402 7.814 21.529 1.00 98.31 258 THR A N 1
ATOM 1978 C CA . THR A 1 258 ? -9.497 8.632 22.746 1.00 98.31 258 THR A CA 1
ATOM 1979 C C . THR A 1 258 ? -9.974 7.795 23.926 1.00 98.31 258 THR A C 1
ATOM 1981 O O . THR A 1 258 ? -10.964 7.067 23.831 1.00 98.31 258 THR A O 1
ATOM 1984 N N . ASN A 1 259 ? -9.285 7.917 25.062 1.00 98.56 259 ASN A N 1
ATOM 1985 C CA . ASN A 1 259 ? -9.705 7.319 26.323 1.00 98.56 259 ASN A CA 1
ATOM 1986 C C . ASN A 1 259 ? -10.382 8.366 27.220 1.00 98.56 259 ASN A C 1
ATOM 1988 O O . ASN A 1 259 ? -9.693 9.145 27.873 1.00 98.56 259 ASN A O 1
ATOM 1992 N N . ASN A 1 260 ? -11.713 8.345 27.317 1.00 98.56 260 ASN A N 1
ATOM 1993 C CA . ASN A 1 260 ? -12.462 9.147 28.293 1.00 98.56 260 ASN A CA 1
ATOM 1994 C C . ASN A 1 260 ? -12.778 8.374 29.584 1.00 98.56 260 ASN A C 1
ATOM 1996 O O . ASN A 1 260 ? -13.424 8.904 30.488 1.00 98.56 260 ASN A O 1
ATOM 2000 N N . CYS A 1 261 ? -12.339 7.120 29.703 1.00 98.06 261 CYS A N 1
ATOM 2001 C CA . CYS A 1 261 ? -12.540 6.353 30.921 1.00 98.06 261 CYS A CA 1
ATOM 2002 C C . CYS A 1 261 ? -11.715 6.968 32.067 1.00 98.06 261 CYS A C 1
ATOM 2004 O O . CYS A 1 261 ? -10.625 7.497 31.828 1.00 98.06 261 CYS A O 1
ATOM 2006 N N . PRO A 1 262 ? -12.163 6.867 33.332 1.00 97.50 262 PRO A N 1
ATOM 2007 C CA . PRO A 1 262 ? -11.443 7.422 34.485 1.00 97.50 262 PRO A CA 1
ATOM 2008 C C . PRO A 1 262 ? -10.192 6.608 34.881 1.00 97.50 262 PRO A C 1
ATOM 2010 O O . PRO A 1 262 ? -9.659 6.763 35.976 1.00 97.50 262 PRO A O 1
ATOM 2013 N N . PHE A 1 263 ? -9.736 5.706 34.014 1.00 97.00 263 PHE A N 1
ATOM 2014 C CA . PHE A 1 263 ? -8.623 4.787 34.227 1.00 97.00 263 PHE A CA 1
ATOM 2015 C C . PHE A 1 263 ? -7.885 4.537 32.910 1.00 97.00 263 PHE A C 1
ATOM 2017 O O . PHE A 1 263 ? -8.419 4.772 31.825 1.00 97.00 263 PHE A O 1
ATOM 2024 N N . THR A 1 264 ? -6.655 4.038 33.004 1.00 98.31 264 THR A N 1
ATOM 2025 C CA . THR A 1 264 ? -5.864 3.624 31.839 1.00 98.31 264 THR A CA 1
ATOM 2026 C C . THR A 1 264 ? -6.508 2.430 31.138 1.00 98.31 264 THR A C 1
ATOM 2028 O O . THR A 1 264 ? -6.979 1.491 31.785 1.00 98.31 264 THR A O 1
ATOM 2031 N N . ILE A 1 265 ? -6.497 2.464 29.808 1.00 98.50 265 ILE A N 1
ATOM 2032 C CA . ILE A 1 265 ? -6.899 1.354 28.942 1.00 98.50 265 ILE A CA 1
ATOM 2033 C C . ILE A 1 265 ? -5.754 1.008 27.993 1.00 98.50 265 ILE A C 1
ATOM 2035 O O . ILE A 1 265 ? -4.851 1.819 27.778 1.00 98.50 265 ILE A O 1
ATOM 2039 N N . TRP A 1 266 ? -5.809 -0.178 27.390 1.00 98.31 266 TRP A N 1
ATOM 2040 C CA . TRP A 1 266 ? -4.820 -0.586 26.393 1.00 98.31 266 TRP A CA 1
ATOM 2041 C C . TRP A 1 266 ? -5.496 -0.952 25.073 1.00 98.31 266 TRP A C 1
ATOM 2043 O O . TRP A 1 266 ? -5.844 -2.124 24.877 1.00 98.31 266 TRP A O 1
ATOM 2053 N N . PRO A 1 267 ? -5.718 0.020 24.166 1.00 97.88 267 PRO A N 1
ATOM 2054 C CA . PRO A 1 267 ? -6.304 -0.242 22.862 1.00 97.88 267 PRO A CA 1
ATOM 2055 C C . PRO A 1 267 ? -5.511 -1.297 22.087 1.00 97.88 267 PRO A C 1
ATOM 2057 O O . PRO A 1 267 ? -4.284 -1.374 22.208 1.00 97.88 267 PRO A O 1
ATOM 2060 N N . GLY A 1 268 ? -6.226 -2.119 21.326 1.00 97.00 268 GLY A N 1
ATOM 2061 C CA . GLY A 1 268 ? -5.687 -3.105 20.395 1.00 97.00 268 GLY A CA 1
ATOM 2062 C C . GLY A 1 268 ? -6.267 -2.888 19.002 1.00 97.00 268 GLY A C 1
ATOM 2063 O O . GLY A 1 268 ? -7.394 -2.404 18.860 1.00 97.00 268 GLY A O 1
ATOM 2064 N N . THR A 1 269 ? -5.485 -3.215 17.976 1.00 96.31 269 THR A N 1
ATOM 2065 C CA . THR A 1 269 ? -5.903 -3.123 16.573 1.00 96.31 269 THR A CA 1
ATOM 2066 C C . THR A 1 269 ? -5.632 -4.444 15.863 1.00 96.31 269 THR A C 1
ATOM 2068 O O . THR A 1 269 ? -4.658 -5.139 16.159 1.00 96.31 269 THR A O 1
ATOM 2071 N N . LEU A 1 270 ? -6.510 -4.811 14.930 1.00 95.69 270 LEU A N 1
ATOM 2072 C CA . LEU A 1 270 ? -6.325 -5.986 14.086 1.00 95.69 270 LEU A CA 1
ATOM 2073 C C . LEU A 1 270 ? -6.776 -5.684 12.664 1.00 95.69 270 LEU A C 1
ATOM 2075 O O . LEU A 1 270 ? -7.926 -5.309 12.441 1.00 95.69 270 LEU A O 1
ATOM 2079 N N . THR A 1 271 ? -5.893 -5.922 11.698 1.00 94.06 271 THR A N 1
ATOM 2080 C CA . THR A 1 271 ? -6.279 -5.979 10.281 1.00 94.06 271 THR A CA 1
ATOM 2081 C C . THR A 1 271 ? -6.861 -7.355 9.967 1.00 94.06 271 THR A C 1
ATOM 2083 O O . THR A 1 271 ? -6.254 -8.377 10.295 1.00 94.06 271 THR A O 1
ATOM 2086 N N . GLY A 1 272 ? -8.045 -7.382 9.354 1.00 88.56 272 GLY A N 1
ATOM 2087 C CA . GLY A 1 272 ? -8.780 -8.602 9.031 1.00 88.56 272 GLY A CA 1
ATOM 2088 C C . GLY A 1 272 ? -8.094 -9.476 7.974 1.00 88.56 272 GLY A C 1
ATOM 2089 O O . GLY A 1 272 ? -7.159 -9.057 7.290 1.00 88.56 272 GLY A O 1
ATOM 2090 N N . SER A 1 273 ? -8.575 -10.715 7.831 1.00 79.31 273 SER A N 1
ATOM 2091 C CA . SER A 1 273 ? -8.136 -11.690 6.809 1.00 79.31 273 SER A CA 1
ATOM 2092 C C . SER A 1 273 ? -6.624 -11.975 6.759 1.00 79.31 273 SER A C 1
ATOM 2094 O O . SER A 1 273 ? -6.103 -12.356 5.714 1.00 79.31 273 SER A O 1
ATOM 2096 N N . GLY A 1 274 ? -5.901 -11.777 7.867 1.00 72.50 274 GLY A N 1
ATOM 2097 C CA . GLY A 1 274 ? -4.447 -11.977 7.916 1.00 72.50 274 GLY A CA 1
ATOM 2098 C C . GLY A 1 274 ? -3.647 -10.958 7.095 1.00 72.50 274 GLY A C 1
ATOM 2099 O O . GLY A 1 274 ? -2.502 -11.228 6.739 1.00 72.50 274 GLY A O 1
ATOM 2100 N N . GLY A 1 275 ? -4.241 -9.804 6.767 1.00 77.62 275 GLY A N 1
ATOM 2101 C CA . GLY A 1 275 ? -3.555 -8.732 6.050 1.00 77.62 275 GLY A CA 1
ATOM 2102 C C . GLY A 1 275 ? -2.399 -8.105 6.850 1.00 77.62 275 GLY A C 1
ATOM 2103 O O . GLY A 1 275 ? -2.266 -8.347 8.057 1.00 77.62 275 GLY A O 1
ATOM 2104 N N . PRO A 1 276 ? -1.559 -7.275 6.199 1.00 82.81 276 PRO A N 1
ATOM 2105 C CA . PRO A 1 276 ? -0.508 -6.523 6.878 1.00 82.81 276 PRO A CA 1
ATOM 2106 C C . PRO A 1 276 ? -1.088 -5.686 8.019 1.00 82.81 276 PRO A C 1
ATOM 2108 O O . PRO A 1 276 ? -2.056 -4.954 7.823 1.00 82.81 276 PRO A O 1
ATOM 2111 N N . GLN A 1 277 ? -0.502 -5.807 9.209 1.00 88.88 277 GLN A N 1
ATOM 2112 C CA . GLN A 1 277 ? -0.945 -5.044 10.372 1.00 88.88 277 GLN A CA 1
ATOM 2113 C C . GLN A 1 277 ? -0.554 -3.568 10.246 1.00 88.88 277 GLN A C 1
ATOM 2115 O O . GLN A 1 277 ? 0.352 -3.211 9.489 1.00 88.88 277 GLN A O 1
ATOM 2120 N N . LEU A 1 278 ? -1.248 -2.706 10.992 1.00 83.44 278 LEU A N 1
ATOM 2121 C CA . LEU A 1 278 ? -0.991 -1.269 10.984 1.00 83.44 278 LEU A CA 1
ATOM 2122 C C . LEU A 1 278 ? 0.434 -1.002 11.487 1.00 83.44 278 LEU A C 1
ATOM 2124 O O . LEU A 1 278 ? 0.805 -1.411 12.584 1.00 83.44 278 LEU A O 1
ATOM 2128 N N . SER A 1 279 ? 1.233 -0.332 10.657 1.00 63.91 279 SER A N 1
ATOM 2129 C CA . SER A 1 279 ? 2.698 -0.268 10.765 1.00 63.91 279 SER A CA 1
ATOM 2130 C C . SER A 1 279 ? 3.230 0.502 11.974 1.00 63.91 279 SER A C 1
ATOM 2132 O O . SER A 1 279 ? 4.420 0.408 12.261 1.00 63.91 279 SER A O 1
ATOM 2134 N N . LEU A 1 280 ? 2.380 1.258 12.675 1.00 68.12 280 LEU A N 1
ATOM 2135 C CA . LEU A 1 280 ? 2.800 2.052 13.828 1.00 68.12 280 LEU A CA 1
ATOM 2136 C C . LEU A 1 280 ? 2.696 1.277 15.147 1.00 68.12 280 LEU A C 1
ATOM 2138 O O . LEU A 1 280 ? 3.590 1.388 15.978 1.00 68.12 280 LEU A O 1
ATOM 2142 N N . SER A 1 281 ? 1.603 0.531 15.347 1.00 82.81 281 SER A N 1
ATOM 2143 C CA . SER A 1 281 ? 1.351 -0.270 16.549 1.00 82.81 281 SER A CA 1
ATOM 2144 C C . SER A 1 281 ? 0.060 -1.090 16.404 1.00 82.81 281 SER A C 1
ATOM 2146 O O . SER A 1 281 ? -0.948 -0.625 15.863 1.00 82.81 281 SER A O 1
ATOM 2148 N N . THR A 1 282 ? 0.082 -2.308 16.936 1.00 92.94 282 THR A N 1
ATOM 2149 C CA . THR A 1 282 ? -1.068 -3.207 17.126 1.00 92.94 282 THR A CA 1
ATOM 2150 C C . THR A 1 282 ? -1.641 -3.157 18.544 1.00 92.94 282 THR A C 1
ATOM 2152 O O . THR A 1 282 ? -2.693 -3.742 18.805 1.00 92.94 282 THR A O 1
ATOM 2155 N N . GLY A 1 283 ? -0.991 -2.450 19.469 1.00 94.31 283 GLY A N 1
ATOM 2156 C CA . GLY A 1 283 ? -1.540 -2.164 20.785 1.00 94.31 283 GLY A CA 1
ATOM 2157 C C . GLY A 1 283 ? -0.713 -1.145 21.560 1.00 94.31 283 GLY A C 1
ATOM 2158 O O . GLY A 1 283 ? 0.510 -1.171 21.520 1.00 94.31 283 GLY A O 1
ATOM 2159 N N . LEU A 1 284 ? -1.383 -0.265 22.304 1.00 95.12 284 LEU A N 1
ATOM 2160 C CA . LEU A 1 284 ? -0.738 0.816 23.058 1.00 95.12 284 LEU A CA 1
ATOM 2161 C C . LEU A 1 284 ? -1.329 0.968 24.460 1.00 95.12 284 LEU A C 1
ATOM 2163 O O . LEU A 1 284 ? -2.419 0.477 24.730 1.00 95.12 284 LEU A O 1
ATOM 2167 N N . GLU A 1 285 ? -0.616 1.667 25.341 1.00 97.19 285 GLU A N 1
ATOM 2168 C CA . GLU A 1 285 ? -1.147 2.166 26.612 1.00 97.19 285 GLU A CA 1
ATOM 2169 C C . GLU A 1 285 ? -1.743 3.559 26.410 1.00 97.19 285 GLU A C 1
ATOM 2171 O O . GLU A 1 285 ? -1.105 4.426 25.811 1.00 97.19 285 GLU A O 1
ATOM 2176 N N . LEU A 1 286 ? -2.960 3.786 26.907 1.00 97.62 286 LEU A N 1
ATOM 2177 C CA . LEU A 1 286 ? -3.649 5.063 26.770 1.00 97.62 286 LEU A CA 1
ATOM 2178 C C . LEU A 1 286 ? -4.231 5.500 28.120 1.00 97.62 286 LEU A C 1
ATOM 2180 O O . LEU A 1 286 ? -5.226 4.954 28.601 1.00 97.62 286 LEU A O 1
ATOM 2184 N N . ALA A 1 287 ? -3.589 6.488 28.745 1.00 98.44 287 ALA A N 1
ATOM 2185 C CA . ALA A 1 287 ? -4.016 7.063 30.020 1.00 98.44 287 ALA A CA 1
ATOM 2186 C C . ALA A 1 287 ? -5.387 7.760 29.916 1.00 98.44 287 ALA A C 1
ATOM 2188 O O . ALA A 1 287 ? -5.852 8.085 28.824 1.00 98.44 287 ALA A O 1
ATOM 2189 N N . SER A 1 288 ? -6.035 7.996 31.058 1.00 98.44 288 SER A N 1
ATOM 2190 C CA . SER A 1 288 ? -7.296 8.749 31.117 1.00 98.44 288 SER A CA 1
ATOM 2191 C C . SER A 1 288 ? -7.136 10.150 30.504 1.00 98.44 288 SER A C 1
ATOM 2193 O O . SER A 1 288 ? -6.169 10.850 30.802 1.00 98.44 288 SER A O 1
ATOM 2195 N N . GLY A 1 289 ? -8.056 10.543 29.619 1.00 97.69 289 GLY A N 1
ATOM 2196 C CA . GLY A 1 289 ? -8.026 11.800 28.863 1.00 97.69 289 GLY A CA 1
ATOM 2197 C C . GLY A 1 289 ? -7.044 11.832 27.686 1.00 97.69 289 GLY A C 1
ATOM 2198 O O . GLY A 1 289 ? -7.017 12.815 26.944 1.00 97.69 289 GLY A O 1
ATOM 2199 N N . ALA A 1 290 ? -6.230 10.791 27.488 1.00 97.75 290 ALA A N 1
ATOM 2200 C CA . ALA A 1 290 ? -5.255 10.753 26.405 1.00 97.75 290 ALA A CA 1
ATOM 2201 C C . ALA A 1 290 ? -5.898 10.366 25.066 1.00 97.75 290 ALA A C 1
ATOM 2203 O O . ALA A 1 290 ? -6.917 9.674 25.001 1.00 97.75 290 ALA A O 1
ATOM 2204 N N . SER A 1 291 ? -5.259 10.798 23.979 1.00 97.00 291 SER A N 1
ATOM 2205 C CA . SER A 1 291 ? -5.611 10.407 22.615 1.00 97.00 291 SER A CA 1
ATOM 2206 C C . SER A 1 291 ? -4.368 9.994 21.838 1.00 97.00 291 SER A C 1
ATOM 2208 O O . SER A 1 291 ? -3.290 10.551 22.037 1.00 97.00 291 SER A O 1
ATOM 2210 N N . SER A 1 292 ? -4.531 9.031 20.940 1.00 95.00 292 SER A N 1
ATOM 2211 C CA . SER A 1 292 ? -3.519 8.612 19.972 1.00 95.00 292 SER A CA 1
ATOM 2212 C C . SER A 1 292 ? -4.132 8.610 18.578 1.00 95.00 292 SER A C 1
ATOM 2214 O O . SER A 1 292 ? -5.346 8.504 18.438 1.00 95.00 292 SER A O 1
ATOM 2216 N N . SER A 1 293 ? -3.328 8.769 17.533 1.00 92.62 293 SER A N 1
ATOM 2217 C CA . SER A 1 293 ? -3.817 8.744 16.155 1.00 92.62 293 SER A CA 1
ATOM 2218 C C . SER A 1 293 ? -2.980 7.818 15.298 1.00 92.62 293 SER A C 1
ATOM 2220 O O . SER A 1 293 ? -1.761 7.754 15.440 1.00 92.62 293 SER A O 1
ATOM 2222 N N . LEU A 1 294 ? -3.644 7.124 14.382 1.00 90.56 294 LEU A N 1
ATOM 2223 C CA . LEU A 1 294 ? -3.001 6.292 13.377 1.00 90.56 294 LEU A CA 1
ATOM 2224 C C . 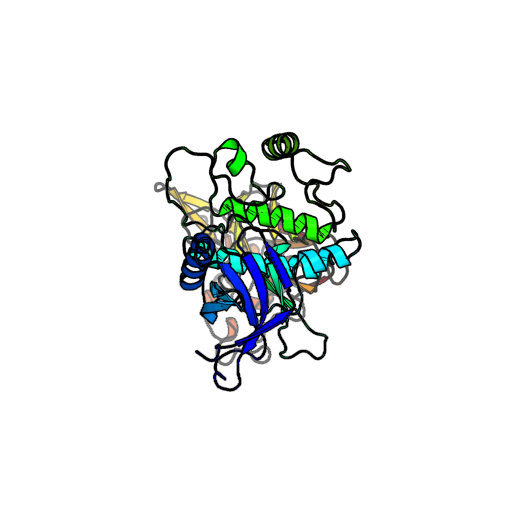LEU A 1 294 ? -3.644 6.519 12.016 1.00 90.56 294 LEU A C 1
ATOM 2226 O O . LEU A 1 294 ? -4.813 6.887 11.917 1.00 90.56 294 LEU A O 1
ATOM 2230 N N . ASN A 1 295 ? -2.865 6.308 10.962 1.00 89.44 295 ASN A N 1
ATOM 2231 C CA . ASN A 1 295 ? -3.342 6.427 9.594 1.00 89.44 295 ASN A CA 1
ATOM 2232 C C . ASN A 1 295 ? -3.560 5.039 9.008 1.00 89.44 295 ASN A C 1
ATOM 2234 O O . ASN A 1 295 ? -2.720 4.150 9.151 1.00 89.44 295 ASN A O 1
ATOM 2238 N N . VAL A 1 296 ? -4.680 4.883 8.316 1.00 88.50 296 VAL A N 1
ATOM 2239 C CA . VAL A 1 296 ? -5.034 3.673 7.586 1.00 88.50 296 VAL A CA 1
ATOM 2240 C C . VAL A 1 296 ? -5.079 3.997 6.102 1.00 88.50 296 VAL A C 1
ATOM 2242 O O . VAL A 1 296 ? -5.703 4.974 5.682 1.00 88.50 296 VAL A O 1
ATOM 2245 N N . HIS A 1 297 ? -4.423 3.161 5.300 1.00 86.44 297 HIS A N 1
ATOM 2246 C CA . HIS A 1 297 ? -4.444 3.267 3.846 1.00 86.44 297 HIS A CA 1
ATOM 2247 C C 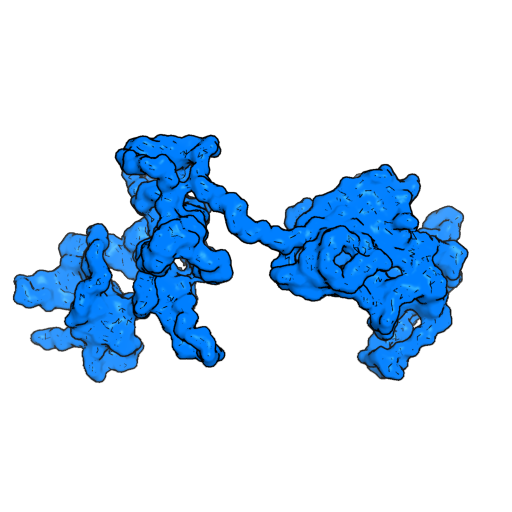. HIS A 1 297 ? -5.557 2.386 3.264 1.00 86.44 297 HIS A C 1
ATOM 2249 O O . HIS A 1 297 ? -5.522 1.173 3.461 1.00 86.44 297 HIS A O 1
ATOM 2255 N N . PRO A 1 298 ? -6.524 2.955 2.525 1.00 86.44 298 PRO A N 1
ATOM 2256 C CA . PRO A 1 298 ? -7.560 2.172 1.868 1.00 86.44 298 PRO A CA 1
ATOM 2257 C C . PRO A 1 298 ? -7.015 1.329 0.691 1.00 86.44 298 PRO A C 1
ATOM 2259 O O . PRO A 1 298 ? -6.100 1.774 -0.012 1.00 86.44 298 PRO A O 1
ATOM 2262 N N . PRO A 1 299 ? -7.610 0.159 0.393 1.00 90.19 299 PRO A N 1
ATOM 2263 C CA . PRO A 1 299 ? -8.713 -0.439 1.130 1.00 90.19 299 PRO A CA 1
ATOM 2264 C C . PRO A 1 299 ? -8.204 -1.081 2.419 1.00 90.19 299 PRO A C 1
ATOM 2266 O O . PRO A 1 299 ? -7.130 -1.680 2.440 1.00 90.19 299 PRO A O 1
ATOM 2269 N N . TRP A 1 300 ? -8.994 -0.997 3.480 1.00 92.19 300 TRP A N 1
ATOM 2270 C CA . TRP A 1 300 ? -8.656 -1.638 4.743 1.00 92.19 300 TRP A CA 1
ATOM 2271 C C . TRP A 1 300 ? -9.904 -2.184 5.408 1.00 92.19 300 TRP A C 1
ATOM 2273 O O . TRP A 1 300 ? -10.946 -1.542 5.378 1.00 92.19 300 TRP A O 1
ATOM 2283 N N . SER A 1 301 ? -9.801 -3.356 6.017 1.00 95.00 301 SER A N 1
ATOM 2284 C CA . SER A 1 301 ? -10.844 -3.885 6.884 1.00 95.00 301 SER A CA 1
ATOM 2285 C C . SER A 1 301 ? -10.198 -4.419 8.148 1.00 95.00 301 SER A C 1
ATOM 2287 O O . SER A 1 301 ? -9.151 -5.073 8.094 1.00 95.00 301 SER A O 1
ATOM 2289 N N . GLY A 1 302 ? -10.791 -4.111 9.289 1.00 95.62 302 GLY A N 1
ATOM 2290 C CA . GLY A 1 302 ? -10.222 -4.459 10.575 1.00 95.62 302 GLY A CA 1
ATOM 2291 C C . GLY A 1 302 ? -11.064 -3.962 11.730 1.00 95.62 302 GLY A C 1
ATOM 2292 O O . GLY A 1 302 ? -12.173 -3.462 11.549 1.00 95.62 302 GLY A O 1
ATOM 2293 N N . ARG A 1 303 ? -10.522 -4.133 12.931 1.00 96.56 303 ARG A N 1
ATOM 2294 C CA . ARG A 1 303 ? -11.236 -3.858 14.173 1.00 96.56 303 ARG A CA 1
ATOM 2295 C C . ARG A 1 303 ? -10.354 -3.239 15.241 1.00 96.56 303 ARG A C 1
ATOM 2297 O O . ARG A 1 303 ? -9.139 -3.451 15.268 1.00 96.56 303 ARG A O 1
ATOM 2304 N N . PHE A 1 304 ? -11.012 -2.522 16.140 1.00 97.62 304 PHE A N 1
ATOM 2305 C CA . PHE A 1 304 ? -10.440 -1.884 17.316 1.00 97.62 304 PHE A CA 1
ATOM 2306 C C . PHE A 1 304 ? -11.189 -2.334 18.567 1.00 97.62 304 PHE A C 1
ATOM 2308 O O . PHE A 1 304 ? -12.400 -2.545 18.536 1.00 97.62 304 PHE A O 1
ATOM 2315 N N . TRP A 1 305 ? -10.469 -2.452 19.676 1.00 98.38 305 TRP A N 1
ATOM 2316 C CA . TRP A 1 305 ? -11.031 -2.710 21.002 1.00 98.38 305 TRP A CA 1
ATOM 2317 C C . TRP A 1 305 ? -10.126 -2.100 22.069 1.00 98.38 305 TRP A C 1
ATOM 2319 O O . TRP A 1 305 ? -9.034 -1.618 21.761 1.00 98.38 305 TRP A O 1
ATOM 2329 N N . ALA A 1 306 ? -10.551 -2.136 23.331 1.00 98.19 306 ALA A N 1
ATOM 2330 C CA . ALA A 1 306 ? -9.683 -1.818 24.458 1.00 98.19 306 ALA A CA 1
ATOM 2331 C C . ALA A 1 306 ? -9.609 -2.972 25.444 1.00 98.19 306 ALA A C 1
ATOM 2333 O O . ALA A 1 306 ? -10.612 -3.607 25.779 1.00 98.19 306 ALA A O 1
ATOM 2334 N N . ARG A 1 307 ? -8.392 -3.202 25.931 1.00 98.38 307 ARG A N 1
ATOM 2335 C CA . ARG A 1 307 ? -8.119 -4.081 27.059 1.00 98.38 307 ARG A CA 1
ATOM 2336 C C . ARG A 1 307 ? -8.287 -3.327 28.371 1.00 98.38 307 ARG A C 1
ATOM 2338 O O . ARG A 1 307 ? -7.926 -2.149 28.467 1.00 98.38 307 ARG A O 1
ATOM 2345 N N . TYR A 1 308 ? -8.799 -4.028 29.377 1.00 95.00 308 TYR A N 1
ATOM 2346 C CA . TYR A 1 308 ? -9.118 -3.472 30.690 1.00 95.00 308 TYR A CA 1
ATOM 2347 C C . TYR A 1 308 ? -8.416 -4.240 31.818 1.00 95.00 308 TYR A C 1
ATOM 2349 O O . TYR A 1 308 ? -8.275 -5.461 31.745 1.00 95.00 308 TYR A O 1
ATOM 2357 N N . GLN A 1 309 ? -7.988 -3.504 32.854 1.00 95.00 309 GLN A N 1
ATOM 2358 C CA . GLN A 1 309 ? -7.229 -4.007 34.010 1.00 95.00 309 GLN A CA 1
ATOM 2359 C C . GLN A 1 309 ? -6.020 -4.858 33.601 1.00 95.00 309 GLN A C 1
ATOM 2361 O O . GLN A 1 309 ? -5.943 -6.052 33.885 1.00 95.00 309 GLN A O 1
ATOM 2366 N N . CYS A 1 310 ? -5.077 -4.230 32.901 1.00 96.75 310 CYS A N 1
ATOM 2367 C CA . CYS A 1 310 ? -3.854 -4.888 32.472 1.00 96.75 310 CYS A CA 1
ATOM 2368 C C . CYS A 1 310 ? -2.708 -4.706 33.464 1.00 96.75 310 CYS A C 1
ATOM 2370 O O . CYS A 1 310 ? -2.583 -3.670 34.116 1.00 96.75 310 CYS A O 1
ATOM 2372 N N . SER A 1 311 ? -1.828 -5.699 33.532 1.00 96.25 311 SER A N 1
ATOM 2373 C CA . SER A 1 311 ? -0.589 -5.629 34.304 1.00 96.25 311 SER A CA 1
ATOM 2374 C C . SER A 1 311 ? 0.493 -6.525 33.702 1.00 96.25 311 SER A C 1
ATOM 2376 O O . SER A 1 311 ? 0.208 -7.421 32.902 1.00 96.25 311 SER A O 1
ATOM 2378 N N . LYS A 1 312 ? 1.750 -6.264 34.073 1.00 96.56 312 LYS A N 1
ATOM 2379 C CA . LYS A 1 312 ? 2.870 -7.174 33.813 1.00 96.56 312 LYS A CA 1
ATOM 2380 C C . LYS A 1 312 ? 3.108 -8.034 35.044 1.00 96.56 312 LYS A C 1
ATOM 2382 O O . LYS A 1 312 ? 3.164 -7.505 36.154 1.00 96.56 312 LYS A O 1
ATOM 2387 N N . ASP A 1 313 ? 3.265 -9.335 34.846 1.00 94.19 313 ASP A N 1
ATOM 2388 C CA . ASP A 1 313 ? 3.688 -10.232 35.917 1.00 94.19 313 ASP A CA 1
ATOM 2389 C C . ASP A 1 313 ? 5.189 -10.073 36.243 1.00 94.19 313 ASP A C 1
ATOM 2391 O O . ASP A 1 313 ? 5.913 -9.292 35.618 1.00 94.19 313 ASP A O 1
ATOM 2395 N N . HIS A 1 314 ? 5.676 -10.829 37.233 1.00 94.44 314 HIS A N 1
ATOM 2396 C CA . HIS A 1 314 ? 7.090 -10.815 37.637 1.00 94.44 314 HIS A CA 1
ATOM 2397 C C . HIS A 1 314 ? 8.062 -11.283 36.538 1.00 94.44 314 HIS A C 1
ATOM 2399 O O . HIS A 1 314 ? 9.256 -11.007 36.631 1.00 94.44 314 HIS A O 1
ATOM 2405 N N . PHE A 1 315 ? 7.571 -11.970 35.505 1.00 94.25 315 PHE A N 1
ATOM 2406 C CA . PHE A 1 315 ? 8.354 -12.412 34.351 1.00 94.25 315 PHE A CA 1
ATOM 2407 C C . PHE A 1 315 ? 8.260 -11.426 33.174 1.00 94.25 315 PHE A C 1
ATOM 2409 O O . PHE A 1 315 ? 8.834 -11.670 32.115 1.00 94.25 315 PHE A O 1
ATOM 2416 N N . GLY A 1 316 ? 7.554 -10.303 33.352 1.00 93.44 316 GLY A N 1
ATOM 2417 C CA . GLY A 1 316 ? 7.354 -9.278 32.334 1.00 93.44 316 GLY A CA 1
ATOM 2418 C C . GLY A 1 316 ? 6.253 -9.600 31.322 1.00 93.44 316 GLY A C 1
ATOM 2419 O O . GLY A 1 316 ? 6.074 -8.824 30.380 1.00 93.44 316 GLY A O 1
ATOM 2420 N N . LYS A 1 317 ? 5.499 -10.693 31.503 1.00 96.69 317 LYS A N 1
ATOM 2421 C CA . LYS A 1 317 ? 4.375 -11.048 30.634 1.00 96.69 317 LYS A CA 1
ATOM 2422 C C . LYS A 1 317 ? 3.212 -10.103 30.907 1.00 96.69 317 LYS A C 1
ATOM 2424 O O . LYS A 1 317 ? 2.723 -10.002 32.030 1.00 96.69 317 LYS A O 1
ATOM 2429 N N . PHE A 1 318 ? 2.769 -9.414 29.865 1.00 97.94 318 PHE A N 1
ATOM 2430 C CA . PHE A 1 318 ? 1.615 -8.528 29.912 1.00 97.94 318 PHE A CA 1
ATOM 2431 C C . PHE A 1 318 ? 0.320 -9.325 29.733 1.00 97.94 318 PHE A C 1
ATOM 2433 O O . PHE A 1 318 ? 0.229 -10.158 28.831 1.00 97.94 318 PHE A O 1
ATOM 2440 N N . SER A 1 319 ? -0.666 -9.076 30.593 1.00 97.50 319 SER A N 1
ATOM 2441 C CA . SER A 1 319 ? -1.992 -9.695 30.509 1.00 97.50 319 SER A CA 1
ATOM 2442 C C . SER A 1 319 ? -3.078 -8.774 31.056 1.00 97.50 319 SER A C 1
ATOM 2444 O O . SER A 1 319 ? -2.795 -7.917 31.899 1.00 97.50 319 SER A O 1
ATOM 2446 N N . CYS A 1 320 ? -4.309 -8.958 30.586 1.00 97.19 320 CYS A N 1
ATOM 2447 C CA . CYS A 1 320 ? -5.466 -8.141 30.942 1.00 97.19 320 CYS A CA 1
ATOM 2448 C C . CYS A 1 320 ? -6.658 -8.984 31.402 1.00 97.19 320 CYS A C 1
ATOM 2450 O O . CYS A 1 320 ? -6.891 -10.078 30.892 1.00 97.19 320 CYS A O 1
ATOM 2452 N N . SER A 1 321 ? -7.460 -8.450 32.326 1.00 95.31 321 SER A N 1
ATOM 2453 C CA . SER A 1 321 ? -8.656 -9.140 32.834 1.00 95.31 321 SER A CA 1
ATOM 2454 C C . SER A 1 321 ? -9.778 -9.269 31.793 1.00 95.31 321 SER A C 1
ATOM 2456 O O . SER A 1 321 ? -10.628 -10.149 31.906 1.00 95.31 321 SER A O 1
ATOM 2458 N N . SER A 1 322 ? -9.813 -8.391 30.785 1.00 95.62 322 SER A N 1
ATOM 2459 C CA . SER A 1 322 ? -10.766 -8.451 29.669 1.00 95.62 322 SER A CA 1
ATOM 2460 C C . SER A 1 322 ? -10.169 -7.854 28.392 1.00 95.62 322 SER A C 1
ATOM 2462 O O . SER A 1 322 ? -9.385 -6.901 28.443 1.00 95.62 322 SER A O 1
ATOM 2464 N N . GLY A 1 323 ? -10.554 -8.429 27.246 1.00 96.94 323 GLY A N 1
ATOM 2465 C CA . GLY A 1 323 ? -10.101 -8.028 25.914 1.00 96.94 323 GLY A CA 1
ATOM 2466 C C . GLY A 1 323 ? -8.642 -8.366 25.607 1.00 96.94 323 GLY A C 1
ATOM 2467 O O . GLY A 1 323 ? -8.116 -7.878 24.604 1.00 96.94 323 GLY A O 1
ATOM 2468 N N . ASP A 1 324 ? -7.973 -9.145 26.468 1.00 98.06 324 ASP A N 1
ATOM 2469 C CA . ASP A 1 324 ? -6.575 -9.559 26.300 1.00 98.06 324 ASP A CA 1
ATOM 2470 C C . ASP A 1 324 ? -6.349 -10.184 24.923 1.00 98.06 324 ASP A C 1
ATOM 2472 O O . ASP A 1 324 ? -7.209 -10.904 24.443 1.00 98.06 324 ASP A O 1
ATOM 2476 N N . CYS A 1 325 ? -5.217 -9.929 24.272 1.00 97.25 325 CYS A N 1
ATOM 2477 C CA . CYS A 1 325 ? -4.943 -10.492 22.944 1.00 97.25 325 CYS A CA 1
ATOM 2478 C C . CYS A 1 325 ? -3.992 -11.694 22.966 1.00 97.25 325 CYS A C 1
ATOM 2480 O O . CYS A 1 325 ? -3.577 -12.176 21.917 1.00 97.25 325 CYS A O 1
ATOM 2482 N N . GLY A 1 326 ? -3.615 -12.189 24.148 1.00 97.12 326 GLY A N 1
ATOM 2483 C CA . GLY A 1 326 ? -2.820 -13.404 24.316 1.00 97.12 326 GLY A CA 1
ATOM 2484 C C . GLY A 1 326 ? -1.358 -13.299 23.876 1.00 97.12 326 GLY A C 1
ATOM 2485 O O . GLY A 1 326 ? -0.626 -14.280 23.990 1.00 97.12 326 GLY A O 1
ATOM 2486 N N . SER A 1 327 ? -0.899 -12.133 23.410 1.00 96.56 327 SER A N 1
ATOM 2487 C CA . SER A 1 327 ? 0.473 -11.932 22.921 1.00 96.56 327 SER A CA 1
ATOM 2488 C C . SER A 1 327 ? 1.526 -11.944 24.035 1.00 96.56 327 SER A C 1
ATOM 2490 O O . SER A 1 327 ? 2.716 -12.091 23.763 1.00 96.56 327 SER A O 1
ATOM 2492 N N . GLY A 1 328 ? 1.110 -11.750 25.291 1.00 97.38 328 GLY A N 1
ATOM 2493 C CA . GLY A 1 328 ? 2.024 -11.535 26.413 1.00 97.38 328 GLY A CA 1
ATOM 2494 C C . GLY A 1 328 ? 2.713 -10.165 26.390 1.00 97.38 328 GLY A C 1
ATOM 2495 O O . GLY A 1 328 ? 3.633 -9.940 27.176 1.00 97.38 328 GLY A O 1
ATOM 2496 N N . GLN A 1 329 ? 2.301 -9.258 25.498 1.00 96.75 329 GLN A N 1
ATOM 2497 C CA . GLN A 1 329 ? 2.893 -7.937 25.278 1.00 96.75 329 GLN A CA 1
ATOM 2498 C C . GLN A 1 329 ? 1.808 -6.855 25.164 1.00 96.75 329 GLN A C 1
ATOM 2500 O O . GLN A 1 329 ? 0.627 -7.144 24.976 1.00 96.75 329 GLN A O 1
ATOM 2505 N N . ILE A 1 330 ? 2.211 -5.582 25.256 1.00 96.38 330 ILE A N 1
ATOM 2506 C CA . ILE A 1 330 ? 1.307 -4.467 24.936 1.00 96.38 330 ILE A CA 1
ATOM 2507 C C . ILE A 1 330 ? 0.917 -4.528 23.451 1.00 96.38 330 ILE A C 1
ATOM 2509 O O . ILE A 1 330 ? -0.250 -4.338 23.124 1.00 96.38 330 ILE A O 1
ATOM 2513 N N . GLU A 1 331 ? 1.843 -4.875 22.564 1.00 96.25 331 GLU A N 1
ATOM 2514 C CA . GLU A 1 331 ? 1.543 -5.155 21.159 1.00 96.25 331 GLU A CA 1
ATOM 2515 C C . GLU A 1 331 ? 0.727 -6.447 21.013 1.00 96.25 331 GLU A C 1
ATOM 2517 O O . GLU A 1 331 ? 1.033 -7.452 21.655 1.00 96.25 331 GLU A O 1
ATOM 2522 N N . CYS A 1 332 ? -0.302 -6.445 20.163 1.00 96.25 332 CYS A N 1
ATOM 2523 C CA . CYS A 1 332 ? -1.121 -7.630 19.900 1.00 96.25 332 CYS A CA 1
ATOM 2524 C C . CYS A 1 332 ? -0.589 -8.504 18.758 1.00 96.25 332 CYS A C 1
ATOM 2526 O O . CYS A 1 332 ? -0.991 -9.656 18.648 1.00 96.25 332 CYS A O 1
ATOM 2528 N N . ASN A 1 333 ? 0.348 -8.011 17.944 1.00 92.62 333 ASN A N 1
ATOM 2529 C CA . ASN A 1 333 ? 1.098 -8.786 16.949 1.00 92.62 333 ASN A CA 1
ATOM 2530 C C . ASN A 1 333 ? 0.204 -9.584 15.978 1.00 92.62 333 ASN A C 1
ATOM 2532 O O . ASN A 1 333 ? 0.514 -10.715 15.610 1.00 92.62 333 ASN A O 1
ATOM 2536 N N . GLY A 1 334 ? -0.927 -8.996 15.574 1.00 91.94 334 GLY A N 1
ATOM 2537 C CA . GLY A 1 334 ? -1.902 -9.641 14.688 1.00 91.94 334 GLY A CA 1
ATOM 2538 C C . GLY A 1 334 ? -2.845 -10.634 15.379 1.00 91.94 334 GLY A C 1
ATOM 2539 O O . GLY A 1 334 ? -3.610 -11.311 14.694 1.00 91.94 334 GLY A O 1
ATOM 2540 N N . ALA A 1 335 ? -2.832 -10.719 16.711 1.00 94.19 335 ALA A N 1
ATOM 2541 C CA . ALA A 1 335 ? -3.847 -11.430 17.482 1.00 94.19 335 ALA A CA 1
ATOM 2542 C C . ALA A 1 335 ? -5.064 -10.532 17.766 1.00 94.19 335 ALA A C 1
ATOM 2544 O O . ALA A 1 335 ? -4.936 -9.328 17.990 1.00 94.19 335 ALA A O 1
ATOM 2545 N N . GLY A 1 336 ? -6.258 -11.126 17.756 1.00 95.19 336 GLY A N 1
ATOM 2546 C CA . GLY A 1 336 ? -7.494 -10.450 18.153 1.00 95.19 336 GLY A CA 1
ATOM 2547 C C . GLY A 1 336 ? -7.732 -10.481 19.661 1.00 95.19 336 GLY A C 1
ATOM 2548 O O . GLY A 1 336 ? -7.053 -11.202 20.389 1.00 95.19 336 GLY A O 1
ATOM 2549 N N . ALA A 1 337 ? -8.733 -9.728 20.115 1.00 97.50 337 ALA A N 1
ATOM 2550 C CA . ALA A 1 337 ? -9.215 -9.802 21.489 1.00 97.50 337 ALA A CA 1
ATOM 2551 C C . ALA A 1 337 ? -9.710 -11.215 21.834 1.00 97.50 337 ALA A C 1
ATOM 2553 O O . ALA A 1 337 ? -10.435 -11.833 21.056 1.00 97.50 337 ALA A O 1
ATOM 2554 N N . ILE A 1 338 ? -9.373 -11.686 23.030 1.00 98.00 338 ILE A N 1
ATOM 2555 C CA . ILE A 1 338 ? -10.025 -12.798 23.711 1.00 98.00 338 ILE A CA 1
ATOM 2556 C C . ILE A 1 338 ? -11.299 -12.222 24.350 1.00 98.00 338 ILE A C 1
ATOM 2558 O O . ILE A 1 338 ? -11.201 -11.350 25.224 1.00 98.00 338 ILE A O 1
ATOM 2562 N N . PRO A 1 339 ? -12.495 -12.665 23.925 1.00 97.56 339 PRO A N 1
ATOM 2563 C CA . PRO A 1 339 ? -13.750 -12.135 24.442 1.00 97.56 339 PRO A CA 1
ATOM 2564 C C . PRO A 1 339 ? -13.956 -12.415 25.946 1.00 97.56 339 PRO A C 1
ATOM 2566 O O . PRO A 1 339 ? -13.448 -13.417 26.459 1.00 97.56 339 PRO A O 1
ATOM 2569 N N . PRO A 1 340 ? -14.753 -11.603 26.668 1.00 98.00 340 PRO A N 1
ATOM 2570 C CA . PRO A 1 340 ? -15.606 -10.535 26.148 1.00 98.00 340 PRO A CA 1
ATOM 2571 C C . PRO A 1 340 ? -14.892 -9.204 25.886 1.00 98.00 340 PRO A C 1
ATOM 2573 O O . PRO A 1 340 ? -14.096 -8.747 26.715 1.00 98.00 340 PRO A O 1
ATOM 2576 N N . ALA A 1 341 ? -15.225 -8.569 24.760 1.00 98.19 341 ALA A N 1
ATOM 2577 C CA . ALA A 1 341 ? -14.723 -7.252 24.379 1.00 98.19 341 ALA A CA 1
ATOM 2578 C C . ALA A 1 341 ? -15.717 -6.509 23.477 1.00 98.19 341 ALA A C 1
ATOM 2580 O O . ALA A 1 341 ? -16.200 -7.074 22.501 1.00 98.19 341 ALA A O 1
ATOM 2581 N N . SER A 1 342 ? -15.961 -5.229 23.772 1.00 98.44 342 SER A N 1
ATOM 2582 C CA . SER A 1 342 ? -16.674 -4.339 22.853 1.00 98.44 342 SER A CA 1
ATOM 2583 C C . SER A 1 342 ? -15.776 -4.041 21.650 1.00 98.44 342 SER A C 1
ATOM 2585 O O . SER A 1 342 ? -14.624 -3.629 21.830 1.00 98.44 342 SER A O 1
ATOM 2587 N N . LEU A 1 343 ? -16.294 -4.222 20.436 1.00 98.12 343 LEU A N 1
ATOM 2588 C CA . LEU A 1 343 ? -15.544 -4.015 19.200 1.00 98.12 343 LEU A CA 1
ATOM 2589 C C . LEU A 1 343 ? -16.072 -2.809 18.424 1.00 98.12 343 LEU A C 1
ATOM 2591 O O . LEU A 1 343 ? -17.263 -2.498 18.453 1.00 98.12 343 LEU A O 1
ATOM 2595 N N . VAL A 1 344 ? -15.175 -2.166 17.686 1.00 97.56 344 VAL A N 1
ATOM 2596 C CA . VAL A 1 344 ? -15.541 -1.367 16.518 1.00 97.56 344 VAL A CA 1
ATOM 2597 C C . VAL A 1 344 ? -14.943 -2.014 15.291 1.00 97.56 344 VAL A C 1
ATOM 2599 O O . VAL A 1 344 ? -13.739 -2.280 15.271 1.00 97.56 344 VAL A O 1
ATOM 2602 N N . GLU A 1 345 ? -15.758 -2.208 14.267 1.00 96.69 345 GLU A N 1
ATOM 2603 C CA . GLU A 1 345 ? -15.362 -2.836 13.013 1.00 96.69 345 GLU A CA 1
ATOM 2604 C C . GLU A 1 345 ? -15.462 -1.823 11.871 1.00 96.69 345 GLU A C 1
ATOM 2606 O O . GLU A 1 345 ? -16.311 -0.931 11.873 1.00 96.69 345 GLU A O 1
ATOM 2611 N N . PHE A 1 346 ? -14.539 -1.918 10.915 1.00 96.12 346 PHE A N 1
ATOM 2612 C CA . PHE A 1 346 ? -14.466 -1.021 9.768 1.00 96.12 346 PHE A CA 1
ATOM 2613 C C . PHE A 1 346 ? -14.172 -1.785 8.485 1.00 96.12 346 PHE A C 1
ATOM 2615 O O . PHE A 1 346 ? -13.392 -2.739 8.454 1.00 96.12 346 PHE A O 1
ATOM 2622 N N . THR A 1 347 ? -14.718 -1.269 7.392 1.00 95.12 347 THR A N 1
ATOM 2623 C CA . THR A 1 347 ? -14.255 -1.494 6.026 1.00 95.12 347 THR A CA 1
ATOM 2624 C C . THR A 1 347 ? -14.136 -0.136 5.344 1.00 95.12 347 THR A C 1
ATOM 2626 O O . THR A 1 347 ? -15.141 0.491 5.033 1.00 95.12 347 THR A O 1
ATOM 2629 N N . VAL A 1 348 ? -12.907 0.324 5.128 1.00 94.00 348 VAL A N 1
ATOM 2630 C CA . VAL A 1 348 ? -12.565 1.600 4.495 1.00 94.00 348 VAL A CA 1
ATOM 2631 C C . VAL A 1 348 ? -12.318 1.376 3.004 1.00 94.00 348 VAL A C 1
ATOM 2633 O O . VAL A 1 348 ? -11.466 0.571 2.613 1.00 94.00 348 VAL A O 1
ATOM 2636 N N . ALA A 1 349 ? -13.054 2.091 2.163 1.00 90.31 349 ALA A N 1
ATOM 2637 C CA . ALA A 1 349 ? -13.043 1.962 0.717 1.00 90.31 349 ALA A CA 1
ATOM 2638 C C . ALA A 1 349 ? -11.986 2.855 0.048 1.00 90.31 349 ALA A C 1
ATOM 2640 O O . ALA A 1 349 ? -11.638 3.944 0.501 1.00 90.31 349 ALA A O 1
ATOM 2641 N N . THR A 1 350 ? -11.480 2.410 -1.103 1.00 84.38 350 THR A N 1
ATOM 2642 C CA . THR A 1 350 ? -10.566 3.213 -1.929 1.00 84.38 350 THR A CA 1
ATOM 2643 C C . THR A 1 350 ? -11.251 4.432 -2.536 1.00 84.38 350 THR A C 1
ATOM 2645 O O . THR A 1 350 ? -12.439 4.384 -2.850 1.00 84.38 350 THR A O 1
ATOM 2648 N N . ASN A 1 351 ? -10.470 5.483 -2.809 1.00 77.69 351 ASN A N 1
ATOM 2649 C CA . ASN A 1 351 ? -10.880 6.654 -3.596 1.00 77.69 351 ASN A CA 1
ATOM 2650 C C . ASN A 1 351 ? -12.123 7.382 -3.045 1.00 77.69 351 ASN A C 1
ATOM 2652 O O . ASN A 1 351 ? -12.949 7.864 -3.816 1.00 77.69 351 ASN A O 1
ATOM 2656 N N . GLY A 1 352 ? -12.275 7.437 -1.717 1.00 77.44 352 GLY A N 1
ATOM 2657 C CA . GLY A 1 352 ? -13.434 8.071 -1.080 1.00 77.44 352 GLY A CA 1
ATOM 2658 C C . GLY A 1 352 ? -14.749 7.335 -1.347 1.00 77.44 352 GLY A C 1
ATOM 2659 O O . GLY A 1 352 ? -15.811 7.963 -1.346 1.00 77.44 352 GLY A O 1
ATOM 2660 N N . GLY A 1 353 ? -14.668 6.025 -1.612 1.00 85.88 353 GLY A N 1
ATOM 2661 C CA . GLY A 1 353 ? -15.816 5.137 -1.730 1.00 85.88 353 GLY A CA 1
ATOM 2662 C C . GLY A 1 353 ? -16.636 5.052 -0.439 1.00 85.88 353 GLY A C 1
ATOM 2663 O O . GLY A 1 353 ? -16.490 5.855 0.479 1.00 85.88 353 GLY A O 1
ATOM 2664 N N . ARG A 1 354 ? -17.552 4.085 -0.389 1.00 93.44 354 ARG A N 1
ATOM 2665 C CA . ARG A 1 354 ? -18.421 3.883 0.771 1.00 93.44 354 ARG A CA 1
ATOM 2666 C C . ARG A 1 354 ? -17.702 3.058 1.831 1.00 93.44 354 ARG A C 1
ATOM 2668 O O . ARG A 1 354 ? -17.534 1.854 1.651 1.00 93.44 354 ARG A O 1
ATOM 2675 N N . ASP A 1 355 ? -17.341 3.712 2.921 1.00 95.31 355 ASP A N 1
ATOM 2676 C CA . ASP A 1 355 ? -16.859 3.061 4.127 1.00 95.31 355 ASP A CA 1
ATOM 2677 C C . ASP A 1 355 ? -18.043 2.434 4.869 1.00 95.31 355 ASP A C 1
ATOM 2679 O O . ASP A 1 355 ? -19.147 2.985 4.843 1.00 95.31 355 ASP A O 1
ATOM 2683 N N . PHE A 1 356 ? -17.813 1.308 5.537 1.00 95.69 356 PHE A N 1
ATOM 2684 C CA . PHE A 1 356 ? -18.758 0.645 6.436 1.00 95.69 356 PHE A CA 1
ATOM 2685 C C . PHE A 1 356 ? -18.145 0.574 7.826 1.00 95.69 356 PHE A C 1
ATOM 2687 O O . PHE A 1 356 ? -16.952 0.296 7.951 1.00 95.69 356 PHE A O 1
ATOM 2694 N N . TYR A 1 357 ? -18.938 0.843 8.854 1.00 96.62 357 TYR A N 1
ATOM 2695 C CA . TYR A 1 357 ? -18.484 0.767 10.234 1.00 96.62 357 TYR A CA 1
ATOM 2696 C C . TYR A 1 357 ? -19.638 0.501 11.190 1.00 96.62 357 TYR A C 1
ATOM 2698 O O . TYR A 1 357 ? -20.790 0.861 10.921 1.00 96.62 357 TYR A O 1
ATOM 2706 N N . ASP A 1 358 ? -19.303 -0.102 12.321 1.00 96.94 358 ASP A N 1
ATOM 2707 C CA . ASP A 1 358 ? -20.260 -0.478 13.349 1.00 96.94 358 ASP A CA 1
ATOM 2708 C C . ASP A 1 358 ? -19.596 -0.626 14.723 1.00 96.94 358 ASP A C 1
ATOM 2710 O O . ASP A 1 358 ? -18.375 -0.728 14.853 1.00 96.94 358 ASP A O 1
ATOM 2714 N N . VAL A 1 359 ? -20.429 -0.592 15.764 1.00 97.56 359 VAL A N 1
ATOM 2715 C CA . VAL A 1 359 ? -20.064 -1.062 17.104 1.00 97.56 359 VAL A CA 1
ATOM 2716 C C . VAL A 1 359 ? -20.666 -2.451 17.264 1.00 97.56 359 VAL A C 1
ATOM 2718 O O . VAL A 1 359 ? -21.876 -2.613 17.091 1.00 97.56 359 VAL A O 1
ATOM 2721 N N . SER A 1 360 ? -19.853 -3.429 17.654 1.00 97.25 360 SER A N 1
ATOM 2722 C CA . SER A 1 360 ? -20.262 -4.826 17.762 1.00 97.25 360 SER A CA 1
ATOM 2723 C C . SER A 1 360 ? -20.080 -5.370 19.174 1.00 97.25 360 SER A C 1
ATOM 2725 O O . SER A 1 360 ? -19.010 -5.265 19.777 1.00 97.25 360 SER A O 1
ATOM 2727 N N . LEU A 1 361 ? -21.163 -5.944 19.705 1.00 97.75 361 LEU A N 1
ATOM 2728 C CA . LEU A 1 361 ? -21.227 -6.632 20.997 1.00 97.75 361 LEU A CA 1
ATOM 2729 C C . LEU A 1 361 ? -21.480 -8.139 20.827 1.00 97.75 361 LEU A C 1
ATOM 2731 O O . LEU A 1 361 ? -21.851 -8.830 21.779 1.00 97.75 361 LEU A O 1
ATOM 2735 N N . VAL A 1 362 ? -21.286 -8.664 19.611 1.00 97.12 362 VAL A N 1
ATOM 2736 C CA . VAL A 1 362 ? -21.384 -10.103 19.305 1.00 97.12 362 VAL A CA 1
ATOM 2737 C C . VAL A 1 362 ? -20.392 -10.900 20.160 1.00 97.12 362 VAL A C 1
ATOM 2739 O O . VAL A 1 362 ? -20.744 -11.943 20.719 1.00 97.12 362 VAL A O 1
ATOM 2742 N N . ASP A 1 363 ? -19.203 -10.333 20.367 1.00 97.25 363 ASP A N 1
ATOM 2743 C CA . ASP A 1 363 ? -18.152 -10.847 21.248 1.00 97.25 363 ASP A CA 1
ATOM 2744 C C . ASP A 1 363 ? -18.298 -10.343 22.699 1.00 97.25 363 ASP A C 1
ATOM 2746 O O . ASP A 1 363 ? -17.360 -10.376 23.491 1.00 97.25 363 ASP A O 1
ATOM 2750 N N . GLY A 1 364 ? -19.493 -9.906 23.098 1.00 97.88 364 GLY A N 1
ATOM 2751 C CA . GLY A 1 364 ? -19.773 -9.395 24.435 1.00 97.88 364 GLY A CA 1
ATOM 2752 C C . GLY A 1 364 ? -19.394 -7.925 24.619 1.00 97.88 364 GLY A C 1
ATOM 2753 O O . GLY A 1 364 ? -19.216 -7.172 23.669 1.00 97.88 364 GLY A O 1
ATOM 2754 N N . PHE A 1 365 ? -19.321 -7.501 25.876 1.00 98.62 365 PHE A N 1
ATOM 2755 C CA . PHE A 1 365 ? -19.072 -6.118 26.268 1.00 98.62 365 PHE A CA 1
ATOM 2756 C C . PHE A 1 365 ? -18.031 -6.063 27.378 1.00 98.62 365 PHE A C 1
ATOM 2758 O O . PHE A 1 365 ? -18.055 -6.887 28.290 1.00 98.62 365 PHE A O 1
ATOM 2765 N N . ASN A 1 366 ? -17.164 -5.055 27.353 1.00 98.12 366 ASN A N 1
ATOM 2766 C CA . ASN A 1 366 ? -16.302 -4.739 28.491 1.00 98.12 366 ASN A CA 1
ATOM 2767 C C . ASN A 1 366 ? -16.289 -3.246 28.833 1.00 98.12 366 ASN A C 1
ATOM 2769 O O . ASN A 1 366 ? -16.456 -2.886 29.998 1.00 98.12 366 ASN A O 1
ATOM 2773 N N . LEU A 1 367 ? -16.144 -2.386 27.825 1.00 98.31 367 LEU A N 1
ATOM 2774 C CA . LEU A 1 367 ? -16.106 -0.935 27.967 1.00 98.31 367 LEU A CA 1
ATOM 2775 C C . LEU A 1 367 ? -17.103 -0.264 27.006 1.00 98.31 367 LEU A C 1
ATOM 2777 O O . LEU A 1 367 ? -17.277 -0.744 25.881 1.00 98.31 367 LEU A O 1
ATOM 2781 N N . PRO A 1 368 ? -17.730 0.859 27.406 1.00 98.38 368 PRO A N 1
ATOM 2782 C CA . PRO A 1 368 ? -18.513 1.689 26.496 1.00 98.38 368 PRO A CA 1
ATOM 2783 C C . PRO A 1 368 ? -17.639 2.255 25.371 1.00 98.38 368 PRO A C 1
ATOM 2785 O O . PRO A 1 368 ? -16.472 2.590 25.596 1.00 98.38 368 PRO A O 1
ATOM 2788 N N . ILE A 1 369 ? -18.200 2.393 24.171 1.00 98.44 369 ILE A N 1
ATOM 2789 C CA . ILE A 1 369 ? -17.441 2.767 22.972 1.00 98.44 369 ILE A CA 1
ATOM 2790 C C . ILE A 1 369 ? -18.305 3.515 21.954 1.00 98.44 369 ILE A C 1
ATOM 2792 O O . ILE A 1 369 ? -19.511 3.283 21.850 1.00 98.44 369 ILE A O 1
ATOM 2796 N N . SER A 1 370 ? -17.700 4.422 21.191 1.00 98.06 370 SER A N 1
ATOM 2797 C CA . SER A 1 370 ? -18.361 5.115 20.081 1.00 98.06 370 SER A CA 1
ATOM 2798 C C . SER A 1 370 ? -17.441 5.335 18.893 1.00 98.06 370 SER A C 1
ATOM 2800 O O . SER A 1 370 ? -16.224 5.400 19.062 1.00 98.06 370 SER A O 1
ATOM 2802 N N . VAL A 1 371 ? -18.053 5.542 17.728 1.00 98.06 371 VAL A N 1
ATOM 2803 C CA . VAL A 1 371 ? -17.404 5.996 16.498 1.00 98.06 371 VAL A CA 1
ATOM 2804 C C . VAL A 1 371 ? -18.060 7.275 16.021 1.00 98.06 371 VAL A C 1
ATOM 2806 O O . VAL A 1 371 ? -19.273 7.311 15.815 1.00 98.06 371 VAL A O 1
ATOM 2809 N N . THR A 1 372 ? -17.253 8.301 15.780 1.00 97.75 372 THR A N 1
ATOM 2810 C CA . THR A 1 372 ? -17.688 9.558 15.164 1.00 97.75 372 THR A CA 1
ATOM 2811 C C . THR A 1 372 ? -16.877 9.799 13.892 1.00 97.75 372 THR A C 1
ATOM 2813 O O . THR A 1 372 ? -15.671 10.031 13.982 1.00 97.75 372 THR A O 1
ATOM 2816 N N . PRO A 1 373 ? -17.498 9.749 12.703 1.00 96.94 373 PRO A N 1
ATOM 2817 C CA . PRO A 1 373 ? -16.847 10.187 11.476 1.00 96.94 373 PRO A CA 1
ATOM 2818 C C . PRO A 1 373 ? -16.610 11.706 11.484 1.00 96.94 373 PRO A C 1
ATOM 2820 O O . PRO A 1 373 ? -17.461 12.481 11.917 1.00 96.94 373 PRO A O 1
ATOM 2823 N N . HIS A 1 374 ? -15.473 12.140 10.953 1.00 93.94 374 HIS A N 1
ATOM 2824 C CA . HIS A 1 374 ? -15.115 13.539 10.745 1.00 93.94 374 HIS A CA 1
ATOM 2825 C C . HIS A 1 374 ? -14.841 13.791 9.262 1.00 93.94 374 HIS A C 1
ATOM 2827 O O . HIS A 1 374 ? -13.995 13.135 8.652 1.00 93.94 374 HIS A O 1
ATOM 2833 N N . GLY A 1 375 ? -15.536 14.772 8.689 1.00 88.75 375 GLY A N 1
ATOM 2834 C CA . GLY A 1 375 ? -15.571 14.960 7.241 1.00 88.75 375 GLY A CA 1
ATOM 2835 C C . GLY A 1 375 ? -16.558 13.990 6.594 1.00 88.75 375 GLY A C 1
ATOM 2836 O O . GLY A 1 375 ? -17.647 13.776 7.122 1.00 88.75 375 GLY A O 1
ATOM 2837 N N . GLY A 1 376 ? -16.182 13.420 5.449 1.00 87.62 376 GLY A N 1
ATOM 2838 C CA . GLY A 1 376 ? -17.095 12.622 4.633 1.00 87.62 376 GLY A CA 1
ATOM 2839 C C . GLY A 1 376 ? -18.209 13.457 3.989 1.00 87.62 376 GLY A C 1
ATOM 2840 O O . GLY A 1 376 ? -18.250 14.683 4.104 1.00 87.62 376 GLY A O 1
ATOM 2841 N N . LYS A 1 377 ? -19.089 12.790 3.240 1.00 87.38 377 LYS A N 1
ATOM 2842 C CA . LYS A 1 377 ? -20.171 13.421 2.470 1.00 87.38 377 LYS A CA 1
ATOM 2843 C C . LYS A 1 377 ? -21.548 12.892 2.850 1.00 87.38 377 LYS A C 1
ATOM 2845 O O . LYS A 1 377 ? -22.424 13.682 3.176 1.00 87.38 377 LYS A O 1
ATOM 2850 N N . GLU A 1 378 ? -21.752 11.578 2.795 1.00 91.88 378 GLU A N 1
ATOM 2851 C CA . GLU A 1 378 ? -23.078 10.966 2.950 1.00 91.88 378 GLU A CA 1
ATOM 2852 C C . GLU A 1 378 ? -23.049 9.796 3.939 1.00 91.88 378 GLU A C 1
ATOM 2854 O O . GLU A 1 378 ? -22.130 8.981 3.899 1.00 91.88 378 GLU A O 1
ATOM 2859 N N . GLY A 1 379 ? -24.073 9.704 4.798 1.00 91.62 379 GLY A N 1
ATOM 2860 C CA . GLY A 1 379 ? -24.318 8.575 5.714 1.00 91.62 379 GLY A CA 1
ATOM 2861 C C . GLY A 1 379 ? -23.542 8.590 7.039 1.00 91.62 379 GLY A C 1
ATOM 2862 O O . GLY A 1 379 ? -23.801 7.749 7.898 1.00 91.62 379 GLY A O 1
ATOM 2863 N N . CYS A 1 380 ? -22.633 9.550 7.211 1.00 94.94 380 CYS A N 1
ATOM 2864 C CA . CYS A 1 380 ? -21.604 9.640 8.251 1.00 94.94 380 CYS A CA 1
ATOM 2865 C C . CYS A 1 380 ? -22.139 9.903 9.676 1.00 94.94 380 CYS A C 1
ATOM 2867 O O . CYS A 1 380 ? -21.811 10.904 10.308 1.00 94.94 380 CYS A O 1
ATOM 2869 N N . ASN A 1 381 ? -22.978 9.006 10.185 1.00 95.12 381 ASN A N 1
ATOM 2870 C CA . ASN A 1 381 ? -23.603 9.104 11.497 1.00 95.12 381 ASN A CA 1
ATOM 2871 C C . ASN A 1 381 ? -22.668 8.633 12.617 1.00 95.12 381 ASN A C 1
ATOM 2873 O O . ASN A 1 381 ? -21.958 7.636 12.474 1.00 95.12 381 ASN A O 1
ATOM 2877 N N . THR A 1 382 ? -22.735 9.296 13.768 1.00 95.50 382 THR A N 1
ATOM 2878 C CA . THR A 1 382 ? -22.117 8.801 15.001 1.00 95.50 382 THR A CA 1
ATOM 2879 C C . THR A 1 382 ? -22.886 7.598 15.545 1.00 95.50 382 THR A C 1
ATOM 2881 O O . THR A 1 382 ? -24.116 7.626 15.644 1.00 95.50 382 THR A O 1
ATOM 2884 N N . ILE A 1 383 ? -22.148 6.572 15.962 1.00 94.62 383 ILE A N 1
ATOM 2885 C CA . ILE A 1 383 ? -22.673 5.376 16.632 1.00 94.62 383 ILE A CA 1
ATOM 2886 C C . ILE A 1 383 ? -22.088 5.333 18.027 1.00 94.62 383 ILE A C 1
ATOM 2888 O O . ILE A 1 383 ? -20.888 5.554 18.199 1.00 94.62 383 ILE A O 1
ATOM 2892 N N . SER A 1 384 ? -22.896 5.000 19.028 1.00 94.38 384 SER A N 1
ATOM 2893 C CA . SER A 1 384 ? -22.361 4.791 20.368 1.00 94.38 384 SER A CA 1
ATOM 2894 C C . SER A 1 384 ? -23.084 3.703 21.143 1.00 94.38 384 SER A C 1
ATOM 2896 O O . SER A 1 384 ? -24.309 3.615 21.126 1.00 94.38 384 SER A O 1
ATOM 2898 N N . CYS A 1 385 ? -22.304 2.934 21.892 1.00 96.81 385 CYS A N 1
ATOM 2899 C CA . CYS A 1 385 ? -22.754 2.142 23.020 1.00 96.81 385 CYS A CA 1
ATOM 2900 C C . CYS A 1 385 ? -22.227 2.812 24.295 1.00 96.81 385 CYS A C 1
ATOM 2902 O O . CYS A 1 385 ? -21.120 2.523 24.746 1.00 96.81 385 CYS A O 1
ATOM 2904 N N . ARG A 1 386 ? -22.983 3.791 24.814 1.00 95.81 386 ARG A N 1
ATOM 2905 C CA . ARG A 1 386 ? -22.574 4.615 25.974 1.00 95.81 386 ARG A CA 1
ATOM 2906 C C . ARG A 1 386 ? -22.894 3.966 27.315 1.00 95.81 386 ARG A C 1
ATOM 2908 O O . ARG A 1 386 ? -22.251 4.264 28.317 1.00 95.81 386 ARG A O 1
ATOM 2915 N N . ALA A 1 387 ? -23.921 3.120 27.343 1.00 93.94 387 ALA A N 1
ATOM 2916 C CA . ALA A 1 387 ? -24.354 2.449 28.555 1.00 93.94 387 ALA A CA 1
ATOM 2917 C C . ALA A 1 387 ? -23.252 1.518 29.080 1.00 93.94 387 ALA A C 1
ATOM 2919 O O . ALA A 1 387 ? -22.553 0.856 28.315 1.00 93.94 387 ALA A O 1
ATOM 2920 N N . ASN A 1 388 ? -23.116 1.440 30.403 1.00 95.94 388 ASN A N 1
ATOM 2921 C CA . ASN A 1 388 ? -22.250 0.452 31.031 1.00 95.94 388 ASN A CA 1
ATOM 2922 C C . ASN A 1 388 ? -23.023 -0.861 31.215 1.00 95.94 388 ASN A C 1
ATOM 2924 O O . ASN A 1 388 ? -23.665 -1.052 32.246 1.00 95.94 388 ASN A O 1
ATOM 2928 N N . LEU A 1 389 ? -22.954 -1.771 30.236 1.00 96.75 389 LEU A N 1
ATOM 2929 C CA . LEU A 1 389 ? -23.694 -3.041 30.281 1.00 96.75 389 LEU A CA 1
ATOM 2930 C C . LEU A 1 389 ? -23.288 -3.936 31.461 1.00 96.75 389 LEU A C 1
ATOM 2932 O O . LEU A 1 389 ? -24.060 -4.809 31.852 1.00 96.75 389 LEU A O 1
ATOM 2936 N N . ASN A 1 390 ? -22.123 -3.709 32.075 1.00 96.94 390 ASN A N 1
ATOM 2937 C CA . ASN A 1 390 ? -21.684 -4.484 33.236 1.00 96.94 390 ASN A CA 1
ATOM 2938 C C . ASN A 1 390 ? -22.628 -4.325 34.444 1.00 96.94 390 ASN A C 1
ATOM 2940 O O . ASN A 1 390 ? -22.694 -5.224 35.278 1.00 96.94 390 ASN A O 1
ATOM 2944 N N . THR A 1 391 ? -23.392 -3.226 34.538 1.00 96.56 391 THR A N 1
ATOM 2945 C CA . THR A 1 391 ? -24.339 -2.985 35.647 1.00 96.56 391 THR A CA 1
ATOM 2946 C C . THR A 1 391 ? -25.658 -3.743 35.500 1.00 96.56 391 THR A C 1
ATOM 2948 O O . THR A 1 391 ? -26.354 -3.950 36.492 1.00 96.56 391 THR A O 1
ATOM 2951 N N . VAL A 1 392 ? -25.993 -4.173 34.281 1.00 96.81 392 VAL A N 1
ATOM 2952 C CA . VAL A 1 392 ? -27.217 -4.923 33.950 1.00 96.81 392 VAL A CA 1
ATOM 2953 C C . VAL A 1 392 ? -26.914 -6.326 33.417 1.00 96.81 392 VAL A C 1
ATOM 2955 O O . VAL A 1 392 ? -27.809 -7.019 32.937 1.00 96.81 392 VAL A O 1
ATOM 2958 N N . CYS A 1 393 ? -25.653 -6.755 33.491 1.00 98.00 393 CYS A N 1
ATOM 2959 C CA . CYS A 1 393 ? -25.212 -8.043 32.980 1.00 98.00 393 CYS A CA 1
ATOM 2960 C C . CYS A 1 393 ? -25.842 -9.199 33.782 1.00 98.00 393 CYS A C 1
ATOM 2962 O O . CYS A 1 393 ? -25.659 -9.256 35.004 1.00 98.00 393 CYS A O 1
ATOM 2964 N N . PRO A 1 394 ? -26.538 -10.150 33.129 1.00 97.94 394 PRO A N 1
ATOM 2965 C CA . PRO A 1 394 ? -27.041 -11.351 33.789 1.00 97.94 394 PRO A CA 1
ATOM 2966 C C . PRO A 1 394 ? -25.920 -12.146 34.462 1.00 97.94 394 PRO A C 1
ATOM 2968 O O . PRO A 1 394 ? -24.793 -12.203 33.963 1.00 97.94 394 PRO A O 1
ATOM 2971 N N . LEU A 1 395 ? -26.231 -12.799 35.583 1.00 97.06 395 LEU A N 1
ATOM 2972 C CA . LEU A 1 395 ? -25.240 -13.512 36.399 1.00 97.06 395 LEU A CA 1
ATOM 2973 C C . LEU A 1 395 ? -24.513 -14.609 35.614 1.00 97.06 395 LEU A C 1
ATOM 2975 O O . LEU A 1 395 ? -23.314 -14.799 35.794 1.00 97.06 395 LEU A O 1
ATOM 2979 N N . GLU A 1 396 ? -25.227 -15.296 34.732 1.00 97.50 396 GLU A N 1
ATOM 2980 C CA . GLU A 1 396 ? -24.709 -16.336 33.843 1.00 97.50 396 GLU A CA 1
ATOM 2981 C C . GLU A 1 396 ? -23.754 -15.814 32.751 1.00 97.50 396 GLU A C 1
ATOM 2983 O O . GLU A 1 396 ? -22.974 -16.589 32.198 1.00 97.50 396 GLU A O 1
ATOM 2988 N N . LEU A 1 397 ? -23.791 -14.512 32.445 1.00 98.25 397 LEU A N 1
ATOM 2989 C CA . LEU A 1 397 ? -22.940 -13.867 31.440 1.00 98.25 397 LEU A CA 1
ATOM 2990 C C . LEU A 1 397 ? -21.781 -13.076 32.069 1.00 98.25 397 LEU A C 1
ATOM 2992 O O . LEU A 1 397 ? -20.821 -12.725 31.379 1.00 98.25 397 LEU A O 1
ATOM 2996 N N . ALA A 1 398 ? -21.855 -12.789 33.368 1.00 97.75 398 ALA A N 1
ATOM 2997 C CA . ALA A 1 398 ? -20.932 -11.901 34.059 1.00 97.75 398 ALA A CA 1
ATOM 2998 C C . ALA A 1 398 ? -19.512 -12.480 34.183 1.00 97.75 398 ALA A C 1
ATOM 3000 O O . ALA A 1 398 ? -19.303 -13.584 34.691 1.00 97.75 398 ALA A O 1
ATOM 3001 N N . VAL A 1 399 ? -18.515 -11.682 33.800 1.00 96.81 399 VAL A N 1
ATOM 3002 C CA . VAL A 1 399 ? -17.106 -11.884 34.159 1.00 96.81 399 VAL A CA 1
ATOM 3003 C C . VAL A 1 399 ? -16.801 -10.995 35.355 1.00 96.81 399 VAL A C 1
ATOM 3005 O O . VAL A 1 399 ? -16.988 -9.779 35.291 1.00 96.81 399 VAL A O 1
ATOM 3008 N N . LYS A 1 400 ? -16.355 -11.602 36.457 1.00 95.12 400 LYS A N 1
ATOM 3009 C CA . LYS A 1 400 ? -16.126 -10.904 37.726 1.00 95.12 400 LYS A CA 1
ATOM 3010 C C . LYS A 1 400 ? -14.642 -10.769 38.044 1.00 95.12 400 LY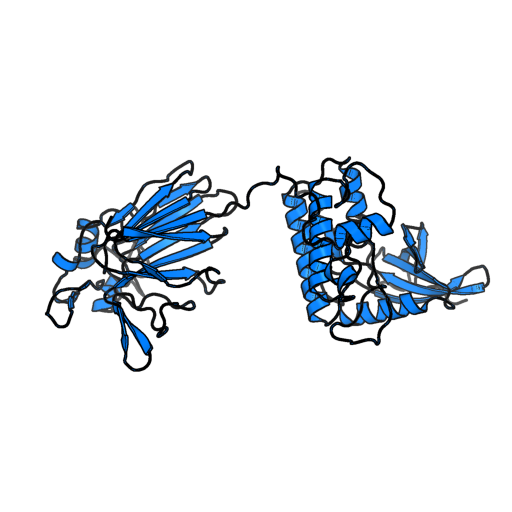S A C 1
ATOM 3012 O O . LYS A 1 400 ? -13.881 -11.707 37.817 1.00 95.12 400 LYS A O 1
ATOM 3017 N N . ALA A 1 401 ? -14.259 -9.624 38.600 1.00 90.25 401 ALA A N 1
ATOM 3018 C CA . ALA A 1 401 ? -12.957 -9.432 39.225 1.00 90.25 401 ALA A CA 1
ATOM 3019 C C . ALA A 1 401 ? -12.898 -10.094 40.612 1.00 90.25 401 ALA A C 1
ATOM 3021 O O . ALA A 1 401 ? -13.900 -10.581 41.144 1.00 90.25 401 ALA A O 1
ATOM 3022 N N . SER A 1 402 ? -11.708 -10.089 41.214 1.00 87.88 402 SER A N 1
ATOM 3023 C CA . SER A 1 402 ? -11.437 -10.681 42.531 1.00 87.88 402 SER A CA 1
ATOM 3024 C C . SER A 1 402 ? -12.268 -10.071 43.665 1.00 87.88 402 SER A C 1
ATOM 3026 O O . SER A 1 402 ? -12.528 -10.741 44.660 1.00 87.88 402 SER A O 1
ATOM 3028 N N . ASP A 1 403 ? -12.694 -8.816 43.520 1.00 90.75 403 ASP A N 1
ATOM 3029 C CA . ASP A 1 403 ? -13.565 -8.107 44.466 1.00 90.75 403 ASP A CA 1
ATOM 3030 C C . ASP A 1 403 ? -15.066 -8.392 44.248 1.00 90.75 403 ASP A C 1
ATOM 3032 O O . ASP A 1 403 ? -15.916 -7.866 44.964 1.00 90.75 403 ASP A O 1
ATOM 3036 N N . GLY A 1 404 ? -15.403 -9.235 43.266 1.00 91.62 404 GLY A N 1
ATOM 3037 C CA . GLY A 1 404 ? -16.771 -9.603 42.911 1.00 91.62 404 GLY A CA 1
ATOM 3038 C C . GLY A 1 404 ? -17.475 -8.628 41.964 1.00 91.62 404 GLY A C 1
ATOM 3039 O O . GLY A 1 404 ? -18.598 -8.926 41.543 1.00 91.62 404 GLY A O 1
ATOM 3040 N N . SER A 1 405 ? -16.843 -7.508 41.595 1.00 93.38 405 SER A N 1
ATOM 3041 C CA . SER A 1 405 ? -17.387 -6.560 40.619 1.00 93.38 405 SER A CA 1
ATOM 3042 C C . SER A 1 405 ? -17.449 -7.176 39.218 1.00 93.38 405 SER A C 1
ATOM 3044 O O . SER A 1 405 ? -16.572 -7.946 38.826 1.00 93.38 405 SER A O 1
ATOM 3046 N N . VAL A 1 406 ? -18.501 -6.867 38.453 1.00 97.31 406 VAL A N 1
ATOM 3047 C CA . VAL A 1 406 ? -18.621 -7.301 37.052 1.00 97.31 406 VAL A CA 1
ATOM 3048 C C . VAL A 1 406 ? -17.774 -6.373 36.186 1.00 97.31 406 VAL A C 1
ATOM 3050 O O . VAL A 1 406 ? -18.047 -5.177 36.111 1.00 97.31 406 VAL A O 1
ATOM 3053 N N . ILE A 1 407 ? -16.751 -6.925 35.537 1.00 96.56 407 ILE A N 1
ATOM 3054 C CA . ILE A 1 407 ? -15.791 -6.170 34.715 1.00 96.56 407 ILE A CA 1
ATOM 3055 C C . ILE A 1 407 ? -16.034 -6.318 33.214 1.00 96.56 407 ILE A C 1
ATOM 3057 O O . ILE A 1 407 ? -15.529 -5.520 32.428 1.00 96.56 407 ILE A O 1
ATOM 3061 N N . ALA A 1 408 ? -16.781 -7.346 32.820 1.00 97.81 408 ALA A N 1
ATOM 3062 C CA . ALA A 1 408 ? -17.200 -7.571 31.449 1.00 97.81 408 ALA A CA 1
ATOM 3063 C C . ALA A 1 408 ? -18.435 -8.485 31.413 1.00 97.81 408 ALA A C 1
ATOM 3065 O O . ALA A 1 408 ? -18.711 -9.222 32.364 1.00 97.81 408 ALA A O 1
ATOM 3066 N N . CYS A 1 409 ? -19.155 -8.472 30.298 1.00 98.50 409 CYS A N 1
ATOM 3067 C CA . CYS A 1 409 ? -20.347 -9.273 30.067 1.00 98.50 409 CYS A CA 1
ATOM 3068 C C . CYS A 1 409 ? -20.180 -10.104 28.793 1.00 98.50 409 CYS A C 1
ATOM 3070 O O . CYS A 1 409 ? -20.019 -9.559 27.701 1.00 98.50 409 CYS A O 1
ATOM 3072 N N . LYS A 1 410 ? -20.209 -11.432 28.916 1.00 98.56 410 LYS A N 1
ATOM 3073 C CA . LYS A 1 410 ? -20.201 -12.345 27.765 1.00 98.56 410 LYS A CA 1
ATOM 3074 C C . LYS A 1 410 ? -21.469 -12.164 26.938 1.00 98.56 410 LYS A C 1
ATOM 3076 O O . LYS A 1 410 ? -22.532 -11.905 27.488 1.00 98.56 410 LYS A O 1
ATOM 3081 N N . SER A 1 411 ? -21.386 -12.383 25.631 1.00 98.19 411 SER A N 1
ATOM 3082 C CA . SER A 1 411 ? -22.587 -12.646 24.837 1.00 98.19 411 SER A CA 1
ATOM 3083 C C . SER A 1 411 ? -23.131 -14.048 25.144 1.00 98.19 411 SER A C 1
ATOM 3085 O O . SER A 1 411 ? -22.429 -14.907 25.688 1.00 98.19 411 SER A O 1
ATOM 3087 N N . ALA A 1 412 ? -24.382 -14.316 24.768 1.00 98.00 412 ALA A N 1
ATOM 3088 C CA . ALA A 1 412 ? -24.967 -15.646 24.938 1.00 98.00 412 ALA A CA 1
ATOM 3089 C C . ALA A 1 412 ? -24.219 -16.727 24.141 1.00 98.00 412 ALA A C 1
ATOM 3091 O O . ALA A 1 412 ? -24.075 -17.851 24.620 1.00 98.00 412 ALA A O 1
ATOM 3092 N N . CYS A 1 413 ? -23.693 -16.392 22.956 1.00 97.94 413 CYS A N 1
ATOM 3093 C CA . CYS A 1 413 ? -22.865 -17.325 22.196 1.00 97.94 413 CYS A CA 1
ATOM 3094 C C . CYS A 1 413 ? -21.628 -17.738 23.004 1.00 97.94 413 CYS A C 1
ATOM 3096 O O . CYS A 1 413 ? -21.379 -18.927 23.184 1.00 97.94 413 CYS A O 1
ATOM 3098 N N . LEU A 1 414 ? -20.913 -16.766 23.579 1.00 97.19 414 LEU A N 1
ATOM 3099 C CA . LEU A 1 414 ? -19.718 -17.023 24.384 1.00 97.19 414 LEU A CA 1
ATOM 3100 C C . LEU A 1 414 ? -20.008 -17.782 25.682 1.00 97.19 414 LEU A C 1
ATOM 3102 O O . LEU A 1 414 ? -19.171 -18.554 26.145 1.00 97.19 414 LEU A O 1
ATOM 3106 N N . ALA A 1 415 ? -21.162 -17.541 26.304 1.00 97.75 415 ALA A N 1
ATOM 3107 C CA . ALA A 1 415 ? -21.517 -18.187 27.563 1.00 97.75 415 ALA A CA 1
ATOM 3108 C C . ALA A 1 415 ? -21.999 -19.631 27.380 1.00 97.75 415 ALA A C 1
ATOM 3110 O O . ALA A 1 415 ? -21.677 -20.486 28.204 1.00 97.75 415 ALA A O 1
ATOM 3111 N N . PHE A 1 416 ? -22.760 -19.908 26.318 1.00 97.69 416 PHE A N 1
ATOM 3112 C CA . PHE A 1 416 ? -23.472 -21.181 26.174 1.00 97.69 416 PHE A CA 1
ATOM 3113 C C . PHE A 1 416 ? -23.005 -22.037 25.001 1.00 97.69 416 PHE A C 1
ATOM 3115 O O . PHE A 1 416 ? -23.268 -23.238 25.007 1.00 97.69 416 PHE A O 1
ATOM 3122 N N . ASN A 1 417 ? -22.350 -21.444 23.999 1.00 96.81 417 ASN A N 1
ATOM 3123 C CA . ASN A 1 417 ? -21.913 -22.112 22.773 1.00 96.81 417 ASN A CA 1
ATOM 3124 C C . ASN A 1 417 ? -23.036 -22.923 22.090 1.00 96.81 417 ASN A C 1
ATOM 3126 O O . ASN A 1 417 ? -22.834 -24.057 21.654 1.00 96.81 417 ASN A O 1
ATOM 3130 N N . GLN A 1 418 ? -24.250 -22.363 22.052 1.00 97.44 418 GLN A N 1
ATOM 3131 C CA . GLN A 1 418 ? -25.410 -23.008 21.433 1.00 97.44 418 GLN A CA 1
ATOM 3132 C C . GLN A 1 418 ? -25.701 -22.403 20.049 1.00 97.44 418 GLN A C 1
ATOM 3134 O O . GLN A 1 418 ? -25.623 -21.175 19.910 1.00 97.44 418 GLN A O 1
ATOM 3139 N N . PRO A 1 419 ? -26.075 -23.218 19.040 1.00 97.00 419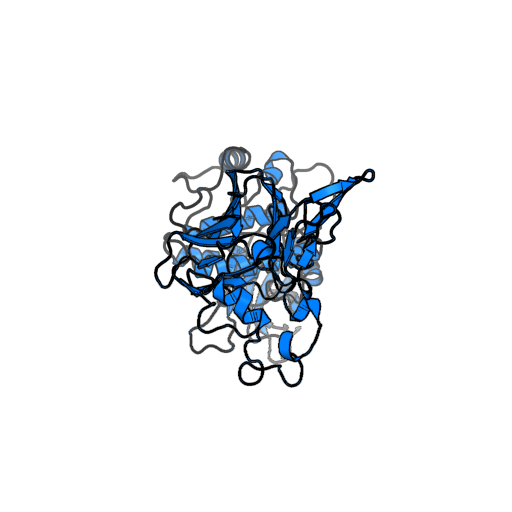 PRO A N 1
ATOM 3140 C CA . PRO A 1 419 ? -26.260 -22.763 17.659 1.00 97.00 419 PRO A CA 1
ATOM 3141 C C . PRO A 1 419 ? -27.194 -21.562 17.499 1.00 97.00 419 PRO A C 1
ATOM 3143 O O . PRO A 1 419 ? -26.884 -20.648 16.743 1.00 97.00 419 PRO A O 1
ATOM 3146 N N . GLN A 1 420 ? -28.283 -21.500 18.266 1.00 96.38 420 GLN A N 1
ATOM 3147 C CA . GLN A 1 420 ? -29.248 -20.400 18.209 1.00 96.38 420 GLN A CA 1
ATOM 3148 C C . GLN A 1 420 ? -28.726 -19.067 18.765 1.00 96.38 420 GLN A C 1
ATOM 3150 O O . GLN A 1 420 ? -29.290 -18.022 18.460 1.00 96.38 420 GLN A O 1
ATOM 3155 N N . TYR A 1 421 ? -27.673 -19.080 19.589 1.00 97.31 421 TYR A N 1
ATOM 3156 C CA . TYR A 1 421 ? -27.031 -17.854 20.077 1.00 97.31 421 TYR A CA 1
ATOM 3157 C C . TYR A 1 421 ? -25.830 -17.455 19.228 1.00 97.31 421 TYR A C 1
ATOM 3159 O O . TYR A 1 421 ? -25.533 -16.269 19.114 1.00 97.31 421 TYR A O 1
ATOM 3167 N N . CYS A 1 422 ? -25.141 -18.440 18.654 1.00 97.31 422 CYS A N 1
ATOM 3168 C CA . CYS A 1 422 ? -23.983 -18.230 17.790 1.00 97.31 422 CYS A CA 1
ATOM 3169 C C . CYS A 1 422 ? -24.347 -18.066 16.310 1.00 97.31 422 CYS A C 1
ATOM 3171 O O . CYS A 1 422 ? -23.471 -17.768 15.508 1.00 97.31 422 CYS A O 1
ATOM 3173 N N . CYS A 1 423 ? -25.617 -18.277 15.955 1.00 96.81 423 CYS A N 1
ATOM 3174 C CA . CYS A 1 423 ? -26.110 -18.294 14.585 1.00 96.81 423 CYS A CA 1
ATOM 3175 C C . CYS A 1 423 ? -25.311 -19.245 13.680 1.00 96.81 423 CYS A C 1
ATOM 3177 O O . CYS A 1 423 ? -24.788 -18.861 12.637 1.00 96.81 423 CYS A O 1
ATOM 3179 N N . THR A 1 424 ? -25.185 -20.502 14.107 1.00 96.88 424 THR A N 1
ATOM 3180 C CA . THR A 1 424 ? -24.463 -21.554 13.376 1.00 96.88 424 THR A CA 1
ATOM 3181 C C . THR A 1 424 ? -25.377 -22.735 13.049 1.00 96.88 424 THR A C 1
ATOM 3183 O O . THR A 1 424 ? -26.469 -22.866 13.603 1.00 96.88 424 THR A O 1
ATOM 3186 N N . GLY A 1 425 ? -24.944 -23.610 12.132 1.00 95.56 425 GLY A N 1
ATOM 3187 C CA . GLY A 1 425 ? -25.723 -24.783 11.717 1.00 95.56 425 GLY A CA 1
ATOM 3188 C C . GLY A 1 425 ? -27.088 -24.387 11.149 1.00 95.56 425 GLY A C 1
ATOM 3189 O O . GLY A 1 425 ? -27.161 -23.523 10.278 1.00 95.56 425 GLY A O 1
ATOM 3190 N N . ASP A 1 426 ? -28.159 -24.968 11.693 1.00 95.31 426 ASP A N 1
ATOM 3191 C CA . ASP A 1 426 ? -29.548 -24.681 11.296 1.00 95.31 426 ASP A CA 1
ATOM 3192 C C . ASP A 1 426 ? -29.979 -23.225 11.564 1.00 95.31 426 ASP A C 1
ATOM 3194 O O . ASP A 1 426 ? -30.998 -22.779 11.045 1.00 95.31 426 ASP A O 1
ATOM 3198 N N . PHE A 1 427 ? -29.197 -22.473 12.347 1.00 95.94 427 PHE A N 1
ATOM 3199 C CA . PHE A 1 427 ? -29.397 -21.049 12.634 1.00 95.94 427 PHE A CA 1
ATOM 3200 C C . PHE A 1 427 ? -28.438 -20.150 11.831 1.00 95.94 427 PHE A C 1
ATOM 3202 O O . PHE A 1 427 ? -28.291 -18.972 12.138 1.00 95.94 427 PHE A O 1
ATOM 3209 N N . GLY A 1 428 ? -27.759 -20.683 10.811 1.00 94.00 428 GLY A N 1
ATOM 3210 C CA . GLY A 1 428 ? -26.725 -19.998 10.022 1.00 94.00 428 GLY A CA 1
ATOM 3211 C C . GLY A 1 428 ? -27.223 -18.978 8.994 1.00 94.00 428 GLY A C 1
ATOM 3212 O O . GLY A 1 428 ? -26.529 -18.716 8.014 1.00 94.00 428 GLY A O 1
ATOM 3213 N N . SER A 1 429 ? -28.434 -18.445 9.157 1.00 93.31 429 SER A N 1
ATOM 3214 C CA . SER A 1 429 ? -28.983 -17.400 8.291 1.00 93.31 429 SER A CA 1
ATOM 3215 C C . SER A 1 429 ? -29.822 -16.390 9.083 1.00 93.31 429 SER A C 1
ATOM 3217 O O . SER A 1 429 ? -30.378 -16.764 10.127 1.00 93.31 429 SER A O 1
ATOM 3219 N N . PRO A 1 430 ? -29.978 -15.146 8.586 1.00 91.06 430 PRO A N 1
ATOM 3220 C CA . PRO A 1 430 ? -30.829 -14.135 9.218 1.00 91.06 430 PRO A CA 1
ATOM 3221 C C . PRO A 1 430 ? -32.282 -14.589 9.419 1.00 91.06 430 PRO A C 1
ATOM 3223 O O . PRO A 1 430 ? -32.905 -14.224 10.410 1.00 91.06 430 PRO A O 1
ATOM 3226 N N . ASP A 1 431 ? -32.812 -15.422 8.516 1.00 93.00 431 ASP A N 1
ATOM 3227 C CA . ASP A 1 431 ? -34.189 -15.930 8.597 1.00 93.00 431 ASP A CA 1
ATOM 3228 C C . ASP A 1 431 ? -34.370 -16.963 9.719 1.00 93.00 431 ASP A C 1
ATOM 3230 O O . ASP A 1 431 ? -35.468 -17.157 10.239 1.00 93.00 431 ASP A O 1
ATOM 3234 N N . THR A 1 432 ? -33.281 -17.630 10.102 1.00 95.25 432 THR A N 1
ATOM 3235 C CA . THR A 1 432 ? -33.286 -18.721 11.084 1.00 95.25 432 THR A CA 1
ATOM 3236 C C . THR A 1 432 ? -32.753 -18.310 12.455 1.00 95.25 432 THR A C 1
ATOM 3238 O O . THR A 1 432 ? -33.157 -18.898 13.454 1.00 95.25 432 THR A O 1
ATOM 3241 N N . CYS A 1 433 ? -31.885 -17.295 12.546 1.00 95.69 433 CYS A N 1
ATOM 3242 C CA . CYS A 1 433 ? -31.357 -16.805 13.821 1.00 95.69 433 CYS A CA 1
ATOM 3243 C C . CYS A 1 433 ? -32.118 -15.561 14.285 1.00 95.69 433 CYS A C 1
ATOM 3245 O O . CYS A 1 433 ? -31.907 -14.460 13.784 1.00 95.69 433 CYS A O 1
ATOM 3247 N N . SER A 1 434 ? -32.998 -15.727 15.267 1.00 94.62 434 SER A N 1
ATOM 3248 C CA . SER A 1 434 ? -33.778 -14.619 15.828 1.00 94.62 434 SER A CA 1
ATOM 3249 C C . SER A 1 434 ? -33.128 -14.023 17.085 1.00 94.62 434 SER A C 1
ATOM 3251 O O . SER A 1 434 ? -32.435 -14.738 17.813 1.00 94.62 434 SER A O 1
ATOM 3253 N N . PRO A 1 435 ? -33.410 -12.748 17.425 1.00 95.75 435 PRO A N 1
ATOM 3254 C CA . PRO A 1 435 ? -32.964 -12.153 18.682 1.00 95.75 435 PRO A CA 1
ATOM 3255 C C . PRO A 1 435 ? -33.400 -12.975 19.905 1.00 95.75 435 PRO A C 1
ATOM 3257 O O . PRO A 1 435 ? -34.575 -13.338 20.041 1.00 95.75 435 PRO A O 1
ATOM 3260 N N . SER A 1 436 ? -32.472 -13.221 20.829 1.00 96.31 436 SER A N 1
ATOM 3261 C CA . SER A 1 436 ? -32.730 -13.923 22.089 1.00 96.31 436 SER A CA 1
ATOM 3262 C C . SER A 1 436 ? -33.102 -12.952 23.214 1.00 96.31 436 SER A C 1
ATOM 3264 O O . SER A 1 436 ? -32.987 -11.735 23.080 1.00 96.31 436 SER A O 1
ATOM 3266 N N . ASN A 1 437 ? -33.540 -13.474 24.364 1.00 96.75 437 ASN A N 1
ATOM 3267 C CA . ASN A 1 437 ? -33.666 -12.672 25.588 1.00 96.75 437 ASN A CA 1
ATOM 3268 C C . ASN A 1 437 ? -32.333 -12.006 25.971 1.00 96.75 437 ASN A C 1
ATOM 3270 O O . ASN A 1 437 ? -32.338 -10.876 26.446 1.00 96.75 437 ASN A O 1
ATOM 3274 N N . TYR A 1 438 ? -31.206 -12.674 25.711 1.00 97.56 438 TYR A N 1
ATOM 3275 C CA . TYR A 1 438 ? -29.878 -12.142 25.989 1.00 97.56 438 TYR A CA 1
ATOM 3276 C C . TYR A 1 438 ? -29.460 -11.040 25.017 1.00 97.56 438 TYR A C 1
ATOM 3278 O O . TYR A 1 438 ? -29.027 -9.987 25.472 1.00 97.56 438 TYR A O 1
ATOM 3286 N N . SER A 1 439 ? -29.623 -11.220 23.700 1.00 96.69 439 SER A N 1
ATOM 3287 C CA . SER A 1 439 ? -29.244 -10.164 22.748 1.00 96.69 439 SER A CA 1
ATOM 3288 C C . SER A 1 439 ? -30.114 -8.913 22.906 1.00 96.69 439 SER A C 1
ATOM 3290 O O . SER A 1 439 ? -29.610 -7.800 22.784 1.00 96.69 439 SER A O 1
ATOM 3292 N N . ARG A 1 440 ? -31.389 -9.063 23.298 1.00 96.75 440 ARG A N 1
ATOM 3293 C CA . ARG A 1 440 ? -32.256 -7.917 23.626 1.00 96.75 440 ARG A CA 1
ATOM 3294 C C . ARG A 1 440 ? -31.727 -7.072 24.784 1.00 96.75 440 ARG A C 1
ATOM 3296 O O . ARG A 1 440 ? -31.774 -5.858 24.670 1.00 96.75 440 ARG A O 1
ATOM 3303 N N . ILE A 1 441 ? -31.136 -7.667 25.826 1.00 96.56 441 ILE A N 1
ATOM 3304 C CA . ILE A 1 441 ? -30.517 -6.894 26.923 1.00 96.56 441 ILE A CA 1
ATOM 3305 C C . ILE A 1 441 ? -29.438 -5.950 26.378 1.00 96.56 441 ILE A C 1
ATOM 3307 O O . ILE A 1 441 ? -29.383 -4.779 26.745 1.00 96.56 441 ILE A O 1
ATOM 3311 N N . PHE A 1 442 ? -28.599 -6.450 25.471 1.00 97.00 442 PHE A N 1
ATOM 3312 C CA . PHE A 1 442 ? -27.533 -5.664 24.856 1.00 97.00 442 PHE A CA 1
ATOM 3313 C C . PHE A 1 442 ? -28.117 -4.585 23.939 1.00 97.00 442 PHE A C 1
ATOM 3315 O O . PHE A 1 442 ? -27.686 -3.433 23.988 1.00 97.00 442 PHE A O 1
ATOM 3322 N N . LYS A 1 443 ? -29.135 -4.938 23.147 1.00 96.00 443 LYS A N 1
ATOM 3323 C CA . LYS A 1 443 ? -29.794 -4.020 22.215 1.00 96.00 443 LYS A CA 1
ATOM 3324 C C . LYS A 1 443 ? -30.545 -2.892 22.919 1.00 96.00 443 LYS A C 1
ATOM 3326 O O . LYS A 1 443 ? -30.476 -1.757 22.465 1.00 96.00 443 LYS A O 1
ATOM 3331 N N . ASP A 1 444 ? -31.204 -3.177 24.037 1.00 95.62 444 ASP A N 1
ATOM 3332 C CA . ASP A 1 444 ? -31.942 -2.181 24.819 1.00 95.62 444 ASP A CA 1
ATOM 3333 C C . ASP A 1 444 ? -31.001 -1.120 25.407 1.00 95.62 444 ASP A C 1
ATOM 3335 O O . ASP A 1 444 ? -31.353 0.056 25.488 1.00 95.62 444 ASP A O 1
ATOM 3339 N N . GLN A 1 445 ? -29.784 -1.520 25.787 1.00 96.38 445 GLN A N 1
ATOM 3340 C CA . GLN A 1 445 ? -28.757 -0.601 26.285 1.00 96.38 445 GLN A CA 1
ATOM 3341 C C . GLN A 1 445 ? -28.017 0.129 25.159 1.00 96.38 445 GLN A C 1
ATOM 3343 O O . GLN A 1 445 ? -27.633 1.289 25.319 1.00 96.38 445 GLN A O 1
ATOM 3348 N N . CYS A 1 446 ? -27.811 -0.540 24.023 1.00 96.25 446 CYS A N 1
ATOM 3349 C CA . CYS A 1 446 ? -27.063 -0.019 22.883 1.00 96.25 446 CYS A CA 1
ATOM 3350 C C . CYS A 1 446 ? -27.805 -0.272 21.558 1.00 96.25 446 CYS A C 1
ATOM 3352 O O . CYS A 1 446 ? -27.394 -1.129 20.773 1.00 96.25 446 CYS A O 1
ATOM 3354 N N . PRO A 1 447 ? -28.869 0.503 21.253 1.00 94.62 447 PRO A N 1
ATOM 3355 C CA . PRO A 1 447 ? -29.748 0.239 20.108 1.00 94.62 447 PRO A CA 1
ATOM 3356 C C . PRO A 1 447 ? -29.069 0.323 18.739 1.00 94.62 447 PRO A C 1
ATOM 3358 O O . PRO A 1 447 ? -29.554 -0.271 17.780 1.00 94.62 447 PRO A O 1
ATOM 3361 N N . GLN A 1 448 ? -27.960 1.061 18.646 1.00 93.19 448 GLN A N 1
ATOM 3362 C CA . GLN A 1 448 ? -27.191 1.248 17.412 1.00 93.19 448 GLN A CA 1
ATOM 3363 C C . GLN A 1 448 ? -26.048 0.230 17.246 1.00 93.19 448 GLN A C 1
ATOM 3365 O O . GLN A 1 448 ? -25.348 0.278 16.241 1.00 93.19 448 GLN A O 1
ATOM 3370 N N . ALA A 1 449 ? -25.807 -0.640 18.232 1.00 95.06 449 ALA A N 1
ATOM 3371 C CA . ALA A 1 449 ? -24.750 -1.646 18.173 1.00 95.06 449 ALA A CA 1
ATOM 3372 C C . ALA A 1 449 ? -25.307 -3.009 17.744 1.00 95.06 449 ALA A C 1
ATOM 3374 O O . ALA A 1 449 ? -26.468 -3.322 18.032 1.00 95.06 449 ALA A O 1
ATOM 3375 N N . TYR A 1 450 ? -24.465 -3.835 17.120 1.00 95.62 450 TYR A N 1
ATOM 3376 C CA . TYR A 1 450 ? -24.771 -5.244 16.892 1.00 95.62 450 TYR A CA 1
ATOM 3377 C C . TYR A 1 450 ? -24.871 -5.971 18.231 1.00 95.62 450 TYR A C 1
ATOM 3379 O O . TYR A 1 450 ? -23.902 -6.048 18.983 1.00 95.62 450 TYR A O 1
ATOM 3387 N N . SER A 1 451 ? -26.041 -6.529 18.522 1.00 96.06 451 SER A N 1
ATOM 3388 C CA . SER A 1 451 ? -26.289 -7.319 19.735 1.00 96.06 451 SER A CA 1
ATOM 3389 C C . SER A 1 451 ? -26.139 -8.835 19.531 1.00 96.06 451 SER A C 1
ATOM 3391 O O . SER A 1 451 ? -26.039 -9.587 20.502 1.00 96.06 451 SER A O 1
ATOM 3393 N N . TYR A 1 452 ? -26.147 -9.292 18.276 1.00 95.56 452 TYR A N 1
ATOM 3394 C CA . TYR A 1 452 ? -25.913 -10.670 17.829 1.00 95.56 452 TYR A CA 1
ATOM 3395 C C . TYR A 1 452 ? -25.547 -10.669 16.329 1.00 95.56 452 TYR A C 1
ATOM 3397 O O . TYR A 1 452 ? -25.617 -9.624 15.683 1.00 95.56 452 TYR A O 1
ATOM 3405 N N . ALA A 1 453 ? -25.152 -11.819 15.774 1.00 93.00 453 ALA A N 1
ATOM 3406 C CA . ALA A 1 453 ? -24.497 -11.902 14.462 1.00 93.00 453 ALA A CA 1
ATOM 3407 C C . ALA A 1 453 ? -25.304 -11.343 13.268 1.00 93.00 453 ALA A C 1
ATOM 3409 O O . ALA A 1 453 ? -24.702 -10.848 12.322 1.00 93.00 453 ALA A O 1
ATOM 3410 N N . TYR A 1 454 ? -26.640 -11.396 13.301 1.00 91.81 454 TYR A N 1
ATOM 3411 C CA . TYR A 1 454 ? -27.504 -10.934 12.200 1.00 91.81 454 TYR A CA 1
ATOM 3412 C C . TYR A 1 454 ? -28.339 -9.690 12.559 1.00 91.81 454 TYR A C 1
ATOM 3414 O O . TYR A 1 454 ? -29.449 -9.499 12.068 1.00 91.81 454 TYR A O 1
ATOM 3422 N N . ASP A 1 455 ? -27.824 -8.826 13.435 1.00 87.44 455 ASP A N 1
ATOM 3423 C CA . ASP A 1 455 ? -28.467 -7.565 13.836 1.00 87.44 455 ASP A CA 1
ATOM 3424 C C . ASP A 1 455 ? -28.225 -6.416 12.831 1.00 87.44 455 ASP A C 1
ATOM 3426 O O . ASP A 1 455 ? -27.736 -5.350 13.198 1.00 87.44 455 ASP A O 1
ATOM 3430 N N . ASP A 1 456 ? -28.510 -6.621 11.544 1.00 74.62 456 ASP A N 1
ATOM 3431 C CA . ASP A 1 456 ? -28.035 -5.742 10.462 1.00 74.62 456 ASP A CA 1
ATOM 3432 C C . ASP A 1 456 ? -28.815 -4.419 10.303 1.00 74.62 456 ASP A C 1
ATOM 3434 O O . ASP A 1 456 ? -28.208 -3.360 10.110 1.00 74.62 456 ASP A O 1
ATOM 3438 N N . LYS A 1 457 ? -30.150 -4.447 10.422 1.00 72.38 457 LYS A N 1
ATOM 3439 C CA . LYS A 1 457 ? -31.053 -3.348 10.013 1.00 72.38 457 LYS A CA 1
ATOM 3440 C C . LYS A 1 457 ? -30.809 -2.010 10.712 1.00 72.38 457 LYS A C 1
ATOM 3442 O O . LYS A 1 457 ? -31.194 -0.977 10.170 1.00 72.38 457 LYS A O 1
ATOM 3447 N N . SER A 1 458 ? -30.235 -2.018 11.912 1.00 77.00 458 SER A N 1
ATOM 3448 C CA . SER A 1 458 ? -30.006 -0.813 12.724 1.00 77.00 458 SER A CA 1
ATOM 3449 C C . SER A 1 458 ? -28.560 -0.626 13.182 1.00 77.00 458 SER A C 1
ATOM 3451 O O . SER A 1 458 ? -28.292 0.325 13.917 1.00 77.00 458 SER A O 1
ATOM 3453 N N . SER A 1 459 ? -27.647 -1.507 12.761 1.00 84.88 459 SER A N 1
ATOM 3454 C CA . SER A 1 459 ? -26.302 -1.585 13.348 1.00 84.88 459 SER A CA 1
ATOM 3455 C C . SER A 1 459 ? -25.169 -1.368 12.348 1.00 84.88 459 SER A C 1
ATOM 3457 O O . SER A 1 459 ? -24.058 -1.080 12.776 1.00 84.88 459 SER A O 1
ATOM 3459 N N . THR A 1 460 ? -25.428 -1.442 11.034 1.00 87.75 460 THR A N 1
ATOM 3460 C CA . THR A 1 460 ? -24.433 -1.067 10.010 1.00 87.75 460 THR A CA 1
ATOM 3461 C C . THR A 1 460 ? -24.599 0.380 9.595 1.00 87.75 460 THR A C 1
ATOM 3463 O O . THR A 1 460 ? -25.684 0.796 9.183 1.00 87.75 460 THR A O 1
ATOM 3466 N N . PHE A 1 461 ? -23.501 1.126 9.598 1.00 92.56 461 PHE A N 1
ATOM 3467 C CA . PHE A 1 461 ? -23.481 2.506 9.140 1.00 92.56 461 PHE A CA 1
ATOM 3468 C C . PHE A 1 461 ? -22.447 2.679 8.045 1.00 92.56 461 PHE A C 1
ATOM 3470 O O . PHE A 1 461 ? -21.529 1.876 7.880 1.00 92.56 461 PHE A O 1
ATOM 3477 N N . THR A 1 462 ? -22.631 3.729 7.252 1.00 95.62 462 THR A N 1
ATOM 3478 C CA . THR A 1 462 ? -21.819 3.954 6.063 1.00 95.62 462 THR A CA 1
ATOM 3479 C C . THR A 1 462 ? -21.397 5.395 5.970 1.00 95.62 462 THR A C 1
ATOM 3481 O O . THR A 1 462 ? -22.215 6.258 6.239 1.00 95.62 462 THR A O 1
ATOM 3484 N N . CYS A 1 463 ? -20.187 5.683 5.514 1.00 95.12 463 CYS A N 1
ATOM 3485 C CA . CYS A 1 463 ? -19.773 7.056 5.242 1.00 95.12 463 CYS A CA 1
ATOM 3486 C C . CYS A 1 463 ? -19.049 7.118 3.899 1.00 95.12 463 CYS A C 1
ATOM 3488 O O . CYS A 1 463 ? -18.175 6.304 3.627 1.00 95.12 463 CYS A O 1
ATOM 3490 N N . THR A 1 464 ? -19.434 8.044 3.025 1.00 91.94 464 THR A N 1
ATOM 3491 C CA . THR A 1 464 ? -18.755 8.254 1.735 1.00 91.94 464 THR A CA 1
ATOM 3492 C C . THR A 1 464 ? -17.843 9.471 1.781 1.00 91.94 464 THR A C 1
ATOM 3494 O O . THR A 1 464 ? -17.973 10.330 2.650 1.00 91.94 464 THR A O 1
ATOM 3497 N N . GLY A 1 465 ? -16.941 9.597 0.806 1.00 82.38 465 GLY A N 1
ATOM 3498 C CA . GLY A 1 465 ? -16.124 10.799 0.639 1.00 82.38 465 GLY A CA 1
ATOM 3499 C C . GLY A 1 465 ? -14.869 10.840 1.507 1.00 82.38 465 GLY A C 1
ATOM 3500 O O . GLY A 1 465 ? -14.302 11.917 1.656 1.00 82.38 465 GLY A O 1
ATOM 3501 N N . GLY A 1 466 ? -14.446 9.688 2.043 1.00 84.56 466 GLY A N 1
ATOM 3502 C CA . GLY A 1 466 ? -13.195 9.519 2.778 1.00 84.56 466 GLY A CA 1
ATOM 3503 C C . GLY A 1 466 ? -13.192 10.264 4.111 1.00 84.56 466 GLY A C 1
ATOM 3504 O O . GLY A 1 466 ? -12.557 11.307 4.256 1.00 84.56 466 GLY A O 1
ATOM 3505 N N . ALA A 1 467 ? -13.922 9.748 5.092 1.00 92.25 467 ALA A N 1
ATOM 3506 C CA . ALA A 1 467 ? -13.905 10.337 6.422 1.00 92.25 467 ALA A CA 1
ATOM 3507 C C . ALA A 1 467 ? -12.650 9.941 7.212 1.00 92.25 467 ALA A C 1
ATOM 3509 O O . ALA A 1 467 ? -12.013 8.917 6.968 1.00 92.25 467 ALA A O 1
ATOM 3510 N N . ASN A 1 468 ? -12.329 10.772 8.197 1.00 95.00 468 ASN A N 1
ATOM 3511 C CA . ASN A 1 468 ? -11.535 10.369 9.352 1.00 95.00 468 ASN A CA 1
ATOM 3512 C C . ASN A 1 468 ? -12.481 9.864 10.445 1.00 95.00 468 ASN A C 1
ATOM 3514 O O . ASN A 1 468 ? -13.681 10.125 10.390 1.00 95.00 468 ASN A O 1
ATOM 3518 N N . TYR A 1 469 ? -11.964 9.184 11.463 1.00 97.19 469 TYR A N 1
ATOM 3519 C CA . TYR A 1 469 ? -12.796 8.582 12.504 1.00 97.19 469 TYR A CA 1
ATOM 3520 C C . TYR A 1 469 ? -12.229 8.842 13.893 1.00 97.19 469 TYR A C 1
ATOM 3522 O O . TYR A 1 469 ? -11.038 8.664 14.126 1.00 97.19 469 TYR A O 1
ATOM 3530 N N . ALA A 1 470 ? -13.088 9.225 14.831 1.00 97.94 470 ALA A N 1
ATOM 3531 C CA . ALA A 1 470 ? -12.780 9.230 16.253 1.00 97.94 470 ALA A CA 1
ATOM 3532 C C . ALA A 1 470 ? -13.422 8.008 16.921 1.00 97.94 470 ALA A C 1
ATOM 3534 O O . ALA A 1 470 ? -14.640 7.832 16.851 1.00 97.94 470 ALA A O 1
ATOM 3535 N N . ILE A 1 471 ? -12.600 7.174 17.555 1.00 98.31 471 ILE A N 1
ATOM 3536 C CA . ILE A 1 471 ? -13.004 6.051 18.400 1.00 98.31 471 ILE A CA 1
ATOM 3537 C C . ILE A 1 471 ? -12.825 6.490 19.848 1.00 98.31 471 ILE A C 1
ATOM 3539 O O . ILE A 1 471 ? -11.700 6.685 20.307 1.00 98.31 471 ILE A O 1
ATOM 3543 N N . THR A 1 472 ? -13.928 6.616 20.576 1.00 98.62 472 THR A N 1
ATOM 3544 C CA . THR A 1 472 ? -13.908 7.095 21.964 1.00 98.62 472 THR A CA 1
ATOM 3545 C C . THR A 1 472 ? -14.367 5.993 22.899 1.00 98.62 472 THR A C 1
ATOM 3547 O O . THR A 1 472 ? -15.492 5.506 22.772 1.00 98.62 472 THR A O 1
ATOM 3550 N N . PHE A 1 473 ? -13.510 5.622 23.847 1.00 98.62 473 PHE A N 1
ATOM 3551 C CA . PHE A 1 473 ? -13.853 4.736 24.957 1.00 98.62 473 PHE A CA 1
ATOM 3552 C C . PHE A 1 473 ? -14.422 5.550 26.117 1.00 98.62 473 PHE A C 1
ATOM 3554 O O . PHE A 1 473 ? -13.869 6.596 26.447 1.00 98.62 473 PHE A O 1
ATOM 3561 N N . CYS A 1 474 ? -15.497 5.060 26.738 1.00 98.06 474 CYS A N 1
ATOM 3562 C CA . CYS A 1 474 ? -16.303 5.800 27.719 1.00 98.06 474 CYS A CA 1
ATOM 3563 C C . CYS A 1 474 ? -16.804 7.172 27.198 1.00 98.06 474 CYS A C 1
ATOM 3565 O O . CYS A 1 474 ? -16.504 8.197 27.811 1.00 98.06 474 CYS A O 1
ATOM 3567 N N . PRO A 1 475 ? -17.511 7.196 26.048 1.00 96.06 475 PRO A N 1
ATOM 3568 C CA . PRO A 1 475 ? -17.923 8.417 25.346 1.00 96.06 475 PRO A CA 1
ATOM 3569 C C . PRO A 1 475 ? -19.005 9.251 26.043 1.00 96.06 475 PRO A C 1
ATOM 3571 O O . PRO A 1 475 ? -19.823 8.680 26.804 1.00 96.06 475 PRO A O 1
#

Foldseek 3Di:
DPDDQWDWADWPDADPQFTKTKIAGPPVCPVDDRIWIKGKDFPVRNPLVVVLVVLQVLLADDPQAKHWPDKDWDADPVRTIMIITIIHDQPQAWQLVVLVVVVQQFAPVVVLVQQLVSVVSSLVSSVVSQKFQLADDRNQWGWHWDPDDDPDDTDTHTHGHDSSQMDGAPDDDPDDLPNDYDLLQAALCCLPVVDRHSVRNVSSSVQRSQCNNRSDGQAPPVDDDDSVRSNVQNNDPVHGRDRDPPDDPQQWFKEKEFEQDQAKKKKAKAWPPPDDGQPPARIDIAGHGGIDMGTHGPQTKIKMWIFAQWDADPVRQIAGLFQGQPPSDRGNPNGGGDDDIWMKIWGDHPPQAKIKIFIACQRWYQFWKKKAWADFDPQRDIFTLQDPLQVVADPLQFRADPVRRGRTGGFPCRRPVDCLQQCDDQSVDLVRRDDDPRLVSSCVSGVQHHSHDNSPPRTMTITGRRTHMYMYTND

Radius of gyration: 30.71 Å; chains: 1; bounding box: 73×51×91 Å

InterPro domains:
  IPR000719 Protein kinase domain [PF00069] (7-224)
  IPR000719 Protein kinase domain [PS50011] (6-300)
  IPR000719 Protein kinase domain [SM00220] (6-301)
  IPR001938 Thaumatin family [PF00314] (259-475)
  IPR001938 Thaumatin family [PR00347] (254-266)
  IPR001938 Thaumatin family [PR00347] (303-314)
  IPR001938 Thaumatin family [PR00347] (355-371)
  IPR001938 Thaumatin family [PR00347] (465-474)
  IPR001938 Thaumatin family [PS51367] (252-475)
  IPR001938 Thaumatin family [PTHR31048] (251-475)
  IPR001938 Thaumatin family [SM00205] (255-475)
  IPR008271 Serine/threonine-protein kinase, active site [PS00108] (131-143)
  IPR011009 Protein kinase-like domain superfamily [SSF56112] (5-248)
  IPR017441 Protein kinase, ATP binding site [PS00107] (12-39)
  IPR037176 Osmotin/thaumatin-like superfamily [G3DSA:2.60.110.10] (255-475)
  IPR037176 Osmotin/thaumatin-like superfamily [SSF49870] (253-475)

=== Feature glossary ===
The record interleaves many kinds of information about one protein. Here is each kind framed as the question it answers.

Q: What does the local fold look like, residue by residue?
A: The Foldseek 3Di string encodes local tertiary geometry as a 20-letter alphabet — one character per residue — derived from the relative positions of nearby Cα atoms. Unlike the amino-acid sequence, 3Di is a direct function of the 3D structure, so two proteins with the same fold have similar 3Di strings even at low sequence identity.

Q: Which residues are in helices, strands, or loops?
A: The SS8 string is DSSP's per-residue secondary-structure call. α-helix (H) means an i→i+4 H-bond ladder; β-strand (E) means the residue participates in a β-sheet; 3₁₀ (G) and π (I) are tighter and wider helices; T/S are turns/bends; '-' is loop.

Q: How big and how compact is the whole molecule?
A: Radius of gyration (Rg) is the root-mean-square distance of Cα atoms from their centroid — a single number for overall size and compactness. A globular domain of N residues has Rg ≈ 2.2·N^0.38 Å; an extended or disordered chain has a much larger Rg. The Cα contact count is the number of residue pairs whose Cα atoms are within 8 Å and are more than four positions apart in sequence — a standard proxy for tertiary packing density. The bounding box is the smallest axis-aligned box enclosing all Cα atoms.

Q: Where is each backbone atom in 3D?
A: Structure coordinates are given as an mmCIF _atom_site loop: one row per atom with element, residue name, chain id, sequence number, and x/y/z position in Å. Only the four main-chain atoms per residue are included here; side chains are omitted to keep the record compact.

Q: What is the amino-acid chain?
A: Primary structure: the covalent order of the twenty standard amino acids along the backbone. Two proteins with the same sequence will (almost always) fold to the same structure; two with 30% identity often share a fold but not the details.

Q: What if only a Cα trace is available?
A: Three-state secondary structure (P-SEA) collapses the eight DSSP classes into helix (a), strand (b), and coil (c). P-SEA assigns these from Cα geometry alone — distances and angles — without requiring backbone oxygens, so it works on any Cα trace.

Q: What family and function is it annotated with?
A: Database cross-references. InterPro integrates a dozen domain/family signature databases into unified entries with residue-range hits. GO terms attach function/process/location labels with evidence codes. CATH codes position the fold in a four-level structural taxonomy. Organism is the NCBI-taxonomy species name.

Q: How confident is the AlphaFold model at each residue?
A: pLDDT is the predicted lDDT-Cα score: AlphaFold's confidence that the local environment of each residue (all inter-atomic distances within 15 Å) is correctly placed. It is a per-residue number between 0 and 100, with higher meaning more reliable.

Q: How mobile is each atom in the crystal?
A: B-factor (Debye–Waller factor) reflects atomic displacement in the crystal lattice. It is an experimental observable (units Å²), not a prediction; low values mean the atom is pinned down, high values mean it moves or is heterogeneous across the crystal.

Q: Which residues are buried vs exposed?
A: SASA measures how much of the protein is reachable by solvent. It is computed by rolling a water-sized probe over the atomic surface and summing the exposed area (Å²). Per-residue SASA distinguishes core (buried, low SASA) from surface (exposed, high SASA) residues; total SASA is a whole-molecule size measure.

Q: What do the diagnostic plots show?
A: Plot images: a contact map (which residues are close in 3D, as an N×N binary image), a Ramachandran scatter (backbone torsion angles, revealing secondary-structure composition at a glance), and — for AlphaFold structures — a PAE heatmap (pairwise prediction confidence).

Q: What known structures does this most resemble?
A: The Foldseek neighbor list gives the closest experimentally determined structures in the PDB, ranked by structural alignment. TM-score near 1 means near-identical fold; near 0.3 means only rough topology match. This is how one finds what a novel AlphaFold prediction most resembles in the solved-structure universe.

Q: Are the domains correctly placed relative to each other?
A: Predicted aligned error is AlphaFold's pairwise confidence. Unlike pLDDT (per-residue), PAE is per-residue-pair and captures whether two parts of the structure are correctly placed relative to each other. Units are ångströms of expected positional error.

Q: What do the rendered images show?
A: Structure images are PyMOL renders from six orthogonal camera directions. Cartoon representation draws helices as coils and strands as arrows; sticks shows the backbone as bonds; surface shows the solvent-excluded envelope. Rainbow coloring maps sequence position to hue (blue→red, N→C); chain coloring assigns a distinct color per polypeptide.

Q: What are the backbone torsion angles?
A: φ (phi) and ψ (psi) are the two rotatable backbone dihedrals per residue: φ is the C(i-1)–N–Cα–C torsion, ψ is the N–Cα–C–N(i+1) torsion, both in degrees on (−180°, 180°]. α-helical residues cluster near (−60°, −45°); β-strand residues near (−120°, +130°). A Ramachandran plot is simply a scatter of (φ, ψ) for every residue.